Protein AF-A0A1Y3N935-F1 (afdb_monomer)

Foldseek 3Di:
DEDEEAAAAEEAAEAQREEWAAQAQQVDDYAAYEFEQGEHQWAQLHGEYADDCNRTHYPCVRYHFDNRDHVNHDHRGFYHFAAKEWPDDDDVLEDEDEAFDWDKTKMFTATPVRDTQQRPVCPQQQKKKFKDKDQDPDPDDPPDPLDAQKDWDLRMFGQHGRMTISRRIGIFGDFHKIWIDMDIDPDPDDYHYPDDIHIYGYDYEDQQWDWDDDSNTTHTHHAAEAPFQPDPPFWHWHDAPPDSDHHRIATGGDPQWDDRGPVPTDRNPPPPDPDDDDDDDDDDDDDDPDDPDPDDPDDDDPVVVVVVVVVVVVVVVVVVVVVVVVVVVVVVVVVVVVVVVVVVVVVVVVVVVVVPPAQWDADPVRRIDRDDPDPDPPPDDPD

Mean predicted aligned error: 14.21 Å

Nearest PDB structures (foldseek):
  3pdd-assembly1_A  TM=5.824E-01  e=1.701E-02  Acetivibrio thermocellus ATCC 27405
  3t6v-assembly1_A  TM=4.171E-01  e=1.376E+00  Steccherinum ochraceum
  8zjf-assembly1_A  TM=2.533E-01  e=2.077E-01  Homo sapiens
  6rqf-assembly1_C  TM=1.766E-01  e=1.165E+00  Spinacia oleracea

Sequence (383 aa):
MNYNTFNHNYAYNFGGAIYSKYNQLYLTKANNNSIIQNVAGVTGGGIFSPNLIEKNMFDVNHWIIQSNTVNSFENNYSTNPAYIVLETKIKNNKIQIISGNYFPLVFTLYDEYDNIIEDITKYYSSLSLILSLTENDEEEIIENFDELNYHTVGNICTFINGRCELNNFRIFANPDTYFLKVSYENYNGFIKKNFDTIEIKVSGCNKNQYKKYNNKILYCENPTCHPDCPVDISAICIPSNSSNLLNNNECKCLPGWIGISKKNFKTYNINNNNNDDDEDDDNEELIDNNDISYKDIQGSSIDENNHISTTFIKKIKTVHSVFLEIIVVYMITTLIIISLVLYYKIKNSSMNSSKNNGNIMQSFNGDWFYQCDLEKPDLLLDL

Secondary structure (DSSP, 8-state):
--S-EEES-EESSB-SSEE---TTGGGS---S-EEES-EESSB-SSEE--S-HHHHS---TTSEEES-EETTEE-SEE-SEEEEEE-S--GGGEEEEETT-B---EEEEEETTS-B---TT-SSTT-EEEEEEESSSS------GGG-SEEEES-EEE-BTTEEE-TT-EEEE-SSEEEEEEEEES--S--EE-SPPEEEEEE---TTSEEEEETTEEEEE-----TTS-BTTTEEEE--SS---TTTSEEEEPTTEE-SSTTS-EE----------------------------S--SSSHHHHHHHHHHHHHHHHHHHHHHHHHHHHHHHHHHHHHHHHHHHHHHHHHHHTT--S-SEEE-TTS-EEE---PPPP------

Radius of gyration: 35.89 Å; Cα contacts (8 Å, |Δi|>4): 693; chains: 1; bounding box: 53×85×123 Å

pLDDT: mean 85.41, std 17.04, range [39.16, 98.56]

Structure (mmCIF, N/CA/C/O backbone):
data_AF-A0A1Y3N935-F1
#
_entry.id   AF-A0A1Y3N935-F1
#
loop_
_atom_site.group_PDB
_atom_site.id
_atom_site.type_symbol
_atom_site.label_atom_id
_atom_site.label_alt_id
_atom_site.label_comp_id
_atom_site.label_asym_id
_atom_site.label_entity_id
_atom_site.label_seq_id
_atom_site.pdbx_PDB_ins_code
_atom_site.Cartn_x
_atom_site.Cartn_y
_atom_site.Cartn_z
_atom_site.occupancy
_atom_site.B_iso_or_equiv
_atom_site.auth_seq_id
_atom_site.auth_comp_id
_atom_site.auth_asym_id
_atom_site.auth_atom_id
_atom_site.pdbx_PDB_model_num
ATOM 1 N N . MET A 1 1 ? 17.301 -9.713 -33.850 1.00 76.50 1 MET A N 1
ATOM 2 C CA . MET A 1 1 ? 18.541 -9.335 -33.140 1.00 76.50 1 MET A CA 1
ATOM 3 C C . MET A 1 1 ? 19.160 -10.591 -32.550 1.00 76.50 1 MET A C 1
ATOM 5 O O . MET A 1 1 ? 18.603 -11.118 -31.600 1.00 76.50 1 MET A O 1
ATOM 9 N N . ASN A 1 2 ? 20.230 -11.129 -33.139 1.00 89.94 2 ASN A N 1
ATOM 10 C CA . ASN A 1 2 ? 20.775 -12.423 -32.712 1.00 89.94 2 ASN A CA 1
ATOM 11 C C . ASN A 1 2 ? 22.246 -12.303 -32.316 1.00 89.94 2 ASN A C 1
ATOM 13 O O . ASN A 1 2 ? 22.972 -11.571 -32.989 1.00 89.94 2 ASN A O 1
ATOM 17 N N . TYR A 1 3 ? 22.665 -13.042 -31.286 1.00 95.06 3 TYR A N 1
ATOM 18 C CA . TYR A 1 3 ? 24.068 -13.158 -30.857 1.00 95.06 3 TYR A CA 1
ATOM 19 C C . TYR A 1 3 ? 24.730 -11.832 -30.447 1.00 95.06 3 TYR A C 1
ATOM 21 O O . TYR A 1 3 ? 25.899 -11.596 -30.745 1.00 95.06 3 TYR A O 1
ATOM 29 N N . ASN A 1 4 ? 23.985 -10.947 -29.780 1.00 95.88 4 ASN A N 1
ATOM 30 C CA . ASN A 1 4 ? 24.504 -9.670 -29.285 1.00 95.88 4 ASN A CA 1
ATOM 31 C C . ASN A 1 4 ? 24.879 -9.779 -27.810 1.00 95.88 4 ASN A C 1
ATOM 33 O O . ASN A 1 4 ? 24.211 -10.479 -27.048 1.00 95.88 4 ASN A O 1
ATOM 37 N N . THR A 1 5 ? 25.894 -9.020 -27.407 1.00 97.75 5 THR A N 1
ATOM 38 C CA . THR A 1 5 ? 26.337 -8.935 -26.016 1.00 97.75 5 THR A CA 1
ATOM 39 C C . THR A 1 5 ? 26.296 -7.486 -25.556 1.00 97.75 5 THR A C 1
ATOM 41 O O . THR A 1 5 ? 27.016 -6.643 -26.086 1.00 97.75 5 THR A O 1
ATOM 44 N N . PHE A 1 6 ? 25.479 -7.213 -24.543 1.00 97.69 6 PHE A N 1
ATOM 45 C CA . PHE A 1 6 ? 25.428 -5.948 -23.822 1.00 97.69 6 PHE A CA 1
ATOM 46 C C . PHE A 1 6 ? 26.108 -6.137 -22.471 1.00 97.69 6 PHE A C 1
ATOM 48 O O . PHE A 1 6 ? 25.634 -6.906 -21.630 1.00 97.69 6 PHE A O 1
ATOM 55 N N . ASN A 1 7 ? 27.239 -5.465 -22.280 1.00 98.19 7 ASN A N 1
ATOM 56 C CA . ASN A 1 7 ? 28.088 -5.674 -21.120 1.00 98.19 7 ASN A CA 1
ATOM 57 C C . ASN A 1 7 ? 28.547 -4.341 -20.521 1.00 98.19 7 ASN A C 1
ATOM 59 O O . ASN A 1 7 ? 29.021 -3.491 -21.271 1.00 98.19 7 ASN A O 1
ATOM 63 N N . HIS A 1 8 ? 28.448 -4.188 -19.196 1.00 98.12 8 HIS A N 1
ATOM 64 C CA . HIS A 1 8 ? 28.891 -2.993 -18.457 1.00 98.12 8 HIS A CA 1
ATOM 65 C C . HIS A 1 8 ? 28.301 -1.660 -18.953 1.00 98.12 8 HIS A C 1
ATOM 67 O O . HIS A 1 8 ? 28.946 -0.614 -18.869 1.00 98.12 8 HIS A O 1
ATOM 73 N N . ASN A 1 9 ? 27.074 -1.672 -19.473 1.00 98.31 9 ASN A N 1
ATOM 74 C CA . ASN A 1 9 ? 26.375 -0.435 -19.806 1.00 98.31 9 ASN A CA 1
ATOM 75 C C . ASN A 1 9 ? 25.826 0.228 -18.539 1.00 98.31 9 ASN A C 1
ATOM 77 O O . ASN A 1 9 ? 25.548 -0.434 -17.537 1.00 98.31 9 ASN A O 1
ATOM 81 N N . TYR A 1 10 ? 25.657 1.546 -18.603 1.00 98.12 10 TYR A N 1
ATOM 82 C CA . TYR A 1 10 ? 25.103 2.344 -17.520 1.00 98.12 10 TYR A CA 1
ATOM 83 C C . TYR A 1 10 ? 23.971 3.226 -18.042 1.00 98.12 10 TYR A C 1
ATOM 85 O O . TYR A 1 10 ? 24.161 3.993 -18.989 1.00 98.12 10 TYR A O 1
ATOM 93 N N . ALA A 1 11 ? 22.820 3.165 -17.379 1.00 97.75 11 ALA A N 1
ATOM 94 C CA . ALA A 1 11 ? 21.702 4.068 -17.597 1.00 97.75 11 ALA A CA 1
ATOM 95 C C . ALA A 1 11 ? 21.394 4.852 -16.319 1.00 97.75 11 ALA A C 1
ATOM 97 O O . ALA A 1 11 ? 21.331 4.295 -15.224 1.00 97.75 11 ALA A O 1
ATOM 98 N N . TYR A 1 12 ? 21.128 6.153 -16.463 1.00 97.06 12 TYR A N 1
ATOM 99 C CA . TYR A 1 12 ? 20.819 7.007 -15.314 1.00 97.06 12 TYR A CA 1
ATOM 100 C C . TYR A 1 12 ? 19.508 6.613 -14.619 1.00 97.06 12 TYR A C 1
ATOM 102 O O . TYR A 1 12 ? 19.427 6.673 -13.401 1.00 97.06 12 TYR A O 1
ATOM 110 N N . ASN A 1 13 ? 18.499 6.174 -15.381 1.00 96.12 13 ASN A N 1
ATOM 111 C CA . ASN A 1 13 ? 17.189 5.822 -14.831 1.00 96.12 13 ASN A CA 1
ATOM 112 C C . ASN A 1 13 ? 16.873 4.334 -15.002 1.00 96.12 13 ASN A C 1
ATOM 114 O O . ASN A 1 13 ? 16.950 3.568 -14.049 1.00 96.12 13 ASN A O 1
ATOM 118 N N . PHE A 1 14 ? 16.525 3.912 -16.215 1.00 96.75 14 PHE A N 1
ATOM 119 C CA . PHE A 1 14 ? 15.908 2.610 -16.453 1.00 96.75 14 PHE A CA 1
ATOM 120 C C . PHE A 1 14 ? 16.648 1.828 -17.528 1.00 96.75 14 PHE A C 1
ATOM 122 O O . PHE A 1 14 ? 17.099 2.435 -18.499 1.00 96.75 14 PHE A O 1
ATOM 129 N N . GLY A 1 15 ? 16.685 0.501 -17.395 1.00 96.12 15 GLY A N 1
ATOM 130 C CA . GLY A 1 15 ? 17.123 -0.391 -18.469 1.00 96.12 15 GLY A CA 1
ATOM 131 C C . GLY A 1 15 ? 18.601 -0.226 -18.791 1.00 96.12 15 GLY A C 1
ATOM 132 O O . GLY A 1 15 ? 18.931 0.334 -19.833 1.00 96.12 15 GLY A O 1
ATOM 133 N N . GLY A 1 16 ? 19.487 -0.696 -17.907 1.00 96.75 16 GLY A N 1
ATOM 134 C CA . GLY A 1 16 ? 20.931 -0.455 -18.026 1.00 96.75 16 GLY A CA 1
ATOM 135 C C . GLY A 1 16 ? 21.524 -0.878 -19.371 1.00 96.75 16 GLY A C 1
ATOM 136 O O . GLY A 1 16 ? 22.427 -0.210 -19.863 1.00 96.75 16 GLY A O 1
ATOM 137 N N . ALA A 1 17 ? 20.982 -1.925 -20.003 1.00 97.50 17 ALA A N 1
ATOM 138 C CA . ALA A 1 17 ? 21.268 -2.284 -21.393 1.00 97.50 17 ALA A CA 1
ATOM 139 C C . ALA A 1 17 ? 20.127 -1.933 -22.355 1.00 97.50 17 ALA A C 1
ATOM 141 O O . ALA A 1 17 ? 20.371 -1.392 -23.433 1.00 97.50 17 ALA A O 1
ATOM 142 N N . ILE A 1 18 ? 18.889 -2.296 -22.005 1.00 95.94 18 ILE A N 1
ATOM 143 C CA . ILE A 1 18 ? 17.733 -2.144 -22.893 1.00 95.94 18 ILE A CA 1
ATOM 144 C C . ILE A 1 18 ? 16.601 -1.453 -22.151 1.00 95.94 18 ILE A C 1
ATOM 146 O O . ILE A 1 18 ? 16.127 -1.929 -21.123 1.00 95.94 18 ILE A O 1
ATOM 150 N N . TYR A 1 19 ? 16.108 -0.380 -22.753 1.00 95.56 19 TYR A N 1
ATOM 151 C CA . TYR A 1 19 ? 14.869 0.280 -22.383 1.00 95.56 19 TYR A CA 1
ATOM 152 C C . TYR A 1 19 ? 13.979 0.381 -23.619 1.00 95.56 19 TYR A C 1
ATOM 154 O O . TYR A 1 19 ? 14.424 0.867 -24.662 1.00 95.56 19 TYR A O 1
ATOM 162 N N . SER A 1 20 ? 12.719 -0.040 -23.519 1.00 91.38 20 SER A N 1
ATOM 163 C CA . SER A 1 20 ? 11.774 0.116 -24.625 1.00 91.38 20 SER A CA 1
ATOM 164 C C . SER A 1 20 ? 10.356 0.395 -24.156 1.00 91.38 20 SER A C 1
ATOM 166 O O . SER A 1 20 ? 9.833 -0.282 -23.283 1.00 91.38 20 SER A O 1
ATOM 168 N N . LYS A 1 21 ? 9.714 1.367 -24.808 1.00 92.56 21 LYS A N 1
ATOM 169 C CA . LYS A 1 21 ? 8.267 1.638 -24.743 1.00 92.56 21 LYS A CA 1
ATOM 170 C C . LYS A 1 21 ? 7.515 1.121 -25.976 1.00 92.56 21 LYS A C 1
ATOM 172 O O . LYS A 1 21 ? 6.319 1.363 -26.113 1.00 92.56 21 LYS A O 1
ATOM 177 N N . TYR A 1 22 ? 8.219 0.495 -26.918 1.00 91.50 22 TYR A N 1
ATOM 178 C CA . TYR A 1 22 ? 7.671 0.150 -28.224 1.00 91.50 22 TYR A CA 1
ATOM 179 C C . TYR A 1 22 ? 6.831 -1.126 -28.159 1.00 91.50 22 TYR A C 1
ATOM 181 O O . TYR A 1 22 ? 7.359 -2.209 -27.927 1.00 91.50 22 TYR A O 1
ATOM 189 N N . ASN A 1 23 ? 5.534 -1.007 -28.436 1.00 89.00 23 ASN A N 1
ATOM 190 C CA . ASN A 1 23 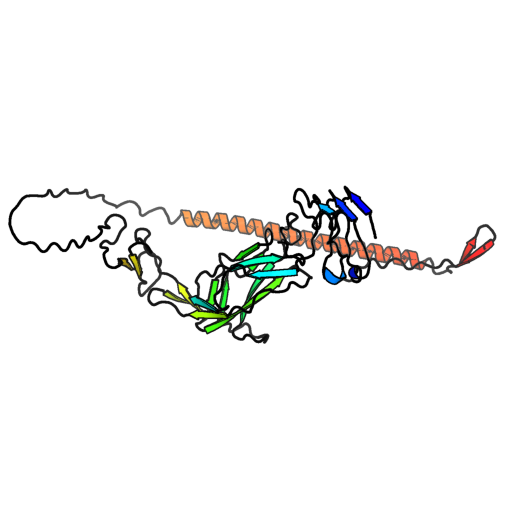? 4.530 -2.056 -28.231 1.00 89.00 23 ASN A CA 1
ATOM 191 C C . ASN A 1 23 ? 4.397 -3.101 -29.339 1.00 89.00 23 ASN A C 1
ATOM 193 O O . ASN A 1 23 ? 3.356 -3.749 -29.474 1.00 89.00 23 ASN A O 1
ATOM 197 N N . GLN A 1 24 ? 5.450 -3.265 -30.133 1.00 90.38 24 GLN A N 1
ATOM 198 C CA . GLN A 1 24 ? 5.527 -4.295 -31.164 1.00 90.38 24 GLN A CA 1
ATOM 199 C C . GLN A 1 24 ? 6.875 -5.025 -31.156 1.00 90.38 24 GLN A C 1
ATOM 201 O O . GLN A 1 24 ? 7.239 -5.661 -32.146 1.00 90.38 24 GLN A O 1
ATOM 206 N N . LEU A 1 25 ? 7.635 -4.951 -30.055 1.00 88.94 25 LEU A N 1
ATOM 207 C CA . LEU A 1 25 ? 8.905 -5.678 -29.956 1.00 88.94 25 LEU A CA 1
ATOM 208 C C . LEU A 1 25 ? 8.710 -7.194 -29.986 1.00 88.94 25 LEU A C 1
ATOM 210 O O . LEU A 1 25 ? 9.553 -7.886 -30.555 1.00 88.94 25 LEU A O 1
ATOM 214 N N . TYR A 1 26 ? 7.567 -7.688 -29.510 1.00 88.44 26 TYR A N 1
ATOM 215 C CA . TYR A 1 26 ? 7.198 -9.105 -29.580 1.00 88.44 26 TYR A CA 1
ATOM 216 C C . TYR A 1 26 ? 7.148 -9.669 -31.014 1.00 88.44 26 TYR A C 1
ATOM 218 O O . TYR A 1 26 ? 7.317 -10.869 -31.217 1.00 88.44 26 TYR A O 1
ATOM 226 N N . LEU A 1 27 ? 6.958 -8.817 -32.032 1.00 88.69 27 LEU A N 1
ATOM 227 C CA . LEU A 1 27 ? 6.986 -9.228 -33.443 1.00 88.69 27 LEU A CA 1
ATOM 228 C C . LEU A 1 27 ? 8.412 -9.490 -33.951 1.00 88.69 27 LEU A C 1
ATOM 230 O O . LEU A 1 27 ? 8.607 -10.117 -34.996 1.00 88.69 27 LEU A O 1
ATOM 234 N N . THR A 1 28 ? 9.421 -8.989 -33.240 1.00 88.88 28 THR A N 1
ATOM 235 C CA . THR A 1 28 ? 10.818 -9.080 -33.653 1.00 88.88 28 THR A CA 1
ATOM 236 C C . THR A 1 28 ? 11.452 -10.348 -33.104 1.00 88.88 28 THR A C 1
ATOM 238 O O . THR A 1 28 ? 11.499 -10.574 -31.900 1.00 88.88 28 THR A O 1
ATOM 241 N N . LYS A 1 29 ? 12.040 -11.158 -33.989 1.00 88.81 29 LYS A N 1
ATOM 242 C CA . LYS A 1 29 ? 12.817 -12.333 -33.576 1.00 88.81 29 LYS A CA 1
ATOM 243 C C . LYS A 1 29 ? 14.169 -11.904 -33.011 1.00 88.81 29 LYS A C 1
ATOM 245 O O . LYS A 1 29 ? 14.945 -11.215 -33.692 1.00 88.81 29 LYS A O 1
ATOM 250 N N . ALA A 1 30 ? 14.474 -12.330 -31.791 1.00 90.44 30 ALA A N 1
ATOM 251 C CA . ALA A 1 30 ? 15.752 -12.057 -31.159 1.00 90.44 30 ALA A CA 1
ATOM 252 C C . ALA A 1 30 ? 16.216 -13.227 -30.286 1.00 90.44 30 ALA A C 1
ATOM 254 O O . ALA A 1 30 ? 15.613 -13.509 -29.259 1.00 90.44 30 ALA A O 1
ATOM 255 N N . ASN A 1 31 ? 17.306 -13.883 -30.686 1.00 92.56 31 ASN A N 1
ATOM 256 C CA . ASN A 1 31 ? 17.750 -15.136 -30.076 1.00 92.56 31 ASN A CA 1
ATOM 257 C C . ASN A 1 31 ? 19.209 -15.062 -29.612 1.00 92.56 31 ASN A C 1
ATOM 259 O O . ASN A 1 31 ? 20.049 -14.450 -30.278 1.00 92.56 31 ASN A O 1
ATOM 263 N N . ASN A 1 32 ? 19.522 -15.780 -28.530 1.00 95.12 32 ASN A N 1
ATOM 264 C CA . ASN A 1 32 ? 20.886 -15.993 -28.036 1.00 95.12 32 ASN A CA 1
ATOM 265 C C . ASN A 1 32 ? 21.644 -14.687 -27.750 1.00 95.12 32 ASN A C 1
ATOM 267 O O . ASN A 1 32 ? 22.799 -14.542 -28.146 1.00 95.12 32 ASN A O 1
ATOM 271 N N . ASN A 1 33 ? 20.988 -13.712 -27.120 1.00 96.62 33 ASN A N 1
ATOM 272 C CA . ASN A 1 33 ? 21.653 -12.487 -26.678 1.00 96.62 33 ASN A CA 1
ATOM 273 C C . ASN A 1 33 ? 22.100 -12.617 -25.215 1.00 96.62 33 ASN A C 1
ATOM 275 O O . ASN A 1 33 ? 21.595 -13.453 -24.465 1.00 96.62 33 ASN A O 1
ATOM 279 N N . SER A 1 34 ? 23.048 -11.776 -24.817 1.00 98.06 34 SER A N 1
ATOM 280 C CA . SER A 1 34 ? 23.631 -11.756 -23.481 1.00 98.06 34 SER A CA 1
ATOM 281 C C . SER A 1 34 ? 23.590 -10.343 -22.902 1.00 98.06 34 SER A C 1
ATOM 283 O O . SER A 1 34 ? 24.041 -9.404 -23.552 1.00 98.06 34 SER A O 1
ATOM 285 N N . ILE A 1 35 ? 23.078 -10.191 -21.681 1.00 98.19 35 ILE A N 1
ATOM 286 C CA . ILE A 1 35 ? 22.958 -8.929 -20.938 1.00 98.19 35 ILE A CA 1
ATOM 287 C C . ILE A 1 35 ? 23.573 -9.134 -19.554 1.00 98.19 35 ILE A C 1
ATOM 289 O O . ILE A 1 35 ? 22.968 -9.740 -18.668 1.00 98.19 35 ILE A O 1
ATOM 293 N N . ILE A 1 36 ? 24.813 -8.677 -19.397 1.00 98.44 36 ILE A N 1
ATOM 294 C CA . ILE A 1 36 ? 25.654 -8.982 -18.236 1.00 98.44 36 ILE A CA 1
ATOM 295 C C . ILE A 1 36 ? 26.192 -7.691 -17.617 1.00 98.44 36 ILE A C 1
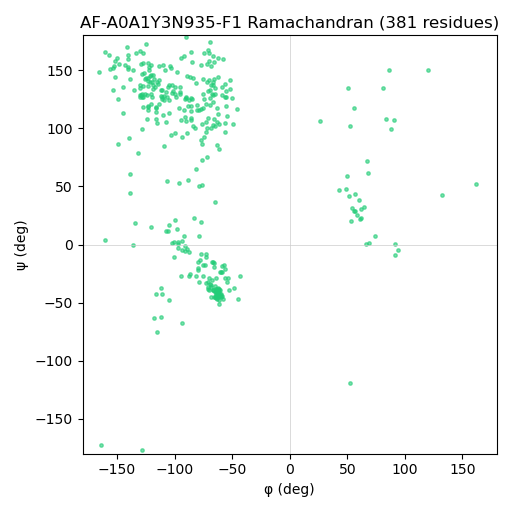ATOM 297 O O . ILE A 1 36 ? 26.664 -6.815 -18.338 1.00 98.44 36 ILE A O 1
ATOM 301 N N . GLN A 1 37 ? 26.169 -7.593 -16.284 1.00 98.38 37 GLN A N 1
ATOM 302 C CA . GLN A 1 37 ? 26.870 -6.537 -15.530 1.00 98.38 37 GLN A CA 1
ATOM 303 C C . GLN A 1 37 ? 26.486 -5.102 -15.918 1.00 98.38 37 GLN A C 1
ATOM 305 O O . GLN A 1 37 ? 27.289 -4.181 -15.794 1.00 98.38 37 GLN A O 1
ATOM 310 N N . ASN A 1 38 ? 25.261 -4.894 -16.395 1.00 98.56 38 ASN A N 1
ATOM 311 C CA . ASN A 1 38 ? 24.741 -3.561 -16.680 1.00 98.56 38 ASN A CA 1
ATOM 312 C C . ASN A 1 38 ? 24.152 -2.936 -15.413 1.00 98.56 38 ASN A C 1
ATOM 314 O O . ASN A 1 38 ? 23.774 -3.644 -14.479 1.00 98.56 38 ASN A O 1
ATOM 318 N N . VAL A 1 39 ? 24.085 -1.608 -15.382 1.00 98.44 39 VAL A N 1
ATOM 319 C CA . VAL A 1 39 ? 23.652 -0.846 -14.210 1.00 98.44 39 VAL A CA 1
ATOM 320 C C . VAL A 1 39 ? 22.580 0.166 -14.601 1.00 98.44 39 VAL A C 1
ATOM 322 O O . VAL A 1 39 ? 22.741 0.905 -15.573 1.00 98.44 39 VAL A O 1
ATOM 325 N N . ALA A 1 40 ? 21.508 0.243 -13.814 1.00 97.88 40 ALA A N 1
ATOM 326 C CA . ALA A 1 40 ? 20.492 1.289 -13.913 1.00 97.88 40 ALA A CA 1
ATOM 327 C C . ALA A 1 40 ? 20.384 2.069 -12.595 1.00 97.88 40 ALA A C 1
ATOM 329 O O . ALA A 1 40 ? 20.546 1.501 -11.515 1.00 97.88 40 ALA A O 1
ATOM 330 N N . GLY A 1 41 ? 20.106 3.371 -12.664 1.00 96.75 41 GLY A N 1
ATOM 331 C CA . GLY A 1 41 ? 19.990 4.199 -11.460 1.00 96.75 41 GLY A CA 1
ATOM 332 C C . GLY A 1 41 ? 18.657 4.087 -10.714 1.00 96.75 41 GLY A C 1
ATOM 333 O O . GLY A 1 41 ? 18.632 4.419 -9.536 1.00 96.75 41 GLY A O 1
ATOM 334 N N . VAL A 1 42 ? 17.575 3.613 -11.349 1.00 95.44 42 VAL A N 1
ATOM 335 C CA . VAL A 1 42 ? 16.232 3.492 -10.743 1.00 95.44 42 VAL A CA 1
ATOM 336 C C . VAL A 1 42 ? 15.741 2.047 -10.684 1.00 95.44 42 VAL A C 1
ATOM 338 O O . VAL A 1 42 ? 15.515 1.542 -9.589 1.00 95.44 42 VAL A O 1
ATOM 341 N N . THR A 1 43 ? 15.537 1.383 -11.827 1.00 95.88 43 THR A N 1
ATOM 342 C CA . THR A 1 43 ? 15.110 -0.030 -11.890 1.00 95.88 43 THR A CA 1
ATOM 343 C C . THR A 1 43 ? 15.417 -0.647 -13.263 1.00 95.88 43 THR A C 1
ATOM 345 O O . THR A 1 43 ? 15.712 0.072 -14.220 1.00 95.88 43 THR A O 1
ATOM 348 N N . GLY A 1 44 ? 15.369 -1.974 -13.377 1.00 95.62 44 GLY A N 1
ATOM 349 C CA . GLY A 1 44 ? 15.695 -2.704 -14.603 1.00 95.62 44 GLY A CA 1
ATOM 350 C C . GLY A 1 44 ? 17.179 -2.601 -14.936 1.00 95.62 44 GLY A C 1
ATOM 351 O O . GLY A 1 44 ? 17.545 -2.043 -15.968 1.00 95.62 44 GLY A O 1
ATOM 352 N N . GLY A 1 45 ? 18.043 -3.105 -14.052 1.00 96.81 45 GLY A N 1
ATOM 353 C CA . GLY A 1 45 ? 19.502 -3.038 -14.205 1.00 96.81 45 GLY A CA 1
ATOM 354 C C . GLY A 1 45 ? 19.991 -3.576 -15.550 1.00 96.81 45 GLY A C 1
ATOM 355 O O . GLY A 1 45 ? 20.870 -2.987 -16.169 1.00 96.81 45 GLY A O 1
ATOM 356 N N . GLY A 1 46 ? 19.390 -4.660 -16.046 1.00 97.44 46 GLY A N 1
ATOM 357 C CA . GLY A 1 46 ? 19.623 -5.158 -17.403 1.00 97.44 46 GLY A CA 1
ATOM 358 C C . GLY A 1 46 ? 18.599 -4.601 -18.384 1.00 97.44 46 GLY A C 1
ATOM 359 O O . GLY A 1 46 ? 18.931 -3.808 -19.270 1.00 97.44 46 GLY A O 1
ATOM 360 N N . ILE A 1 47 ? 17.345 -5.021 -18.224 1.00 96.25 47 ILE A N 1
ATOM 361 C CA . ILE A 1 47 ? 16.251 -4.658 -19.125 1.00 96.25 47 ILE A CA 1
ATOM 362 C C . ILE A 1 47 ? 15.125 -3.949 -18.376 1.00 96.25 47 ILE A C 1
ATOM 364 O O . ILE A 1 47 ? 14.732 -4.359 -17.287 1.00 96.25 47 ILE A O 1
ATOM 368 N N . PHE A 1 48 ? 14.549 -2.922 -18.992 1.00 96.06 48 PHE A N 1
ATOM 369 C CA . PHE A 1 48 ? 13.325 -2.298 -18.517 1.00 96.06 48 PHE A CA 1
ATOM 370 C C . PHE A 1 48 ? 12.293 -2.151 -19.635 1.00 96.06 48 PHE A C 1
ATOM 372 O O . PHE A 1 48 ? 12.566 -1.567 -20.687 1.00 96.06 48 PHE A O 1
ATOM 379 N N . SER A 1 49 ? 11.080 -2.624 -19.364 1.00 94.88 49 SER A N 1
ATOM 380 C CA . SER A 1 49 ? 9.899 -2.370 -20.188 1.00 94.88 49 SER A CA 1
ATOM 381 C C . SER A 1 49 ? 8.799 -1.838 -19.284 1.00 94.88 49 SER A C 1
ATOM 383 O O . SER A 1 49 ? 8.397 -2.549 -18.378 1.00 94.88 49 SER A O 1
ATOM 385 N N . PRO A 1 50 ? 8.296 -0.614 -19.485 1.00 92.00 50 PRO A N 1
ATOM 386 C CA . PRO A 1 50 ? 7.411 0.002 -18.516 1.00 92.00 50 PRO A CA 1
ATOM 387 C C . PRO A 1 50 ? 6.127 -0.800 -18.315 1.00 92.00 50 PRO A C 1
ATOM 389 O O . PRO A 1 50 ? 5.807 -1.102 -17.179 1.00 92.00 50 PRO A O 1
ATOM 392 N N . ASN A 1 51 ? 5.420 -1.163 -19.386 1.00 87.25 51 ASN A N 1
ATOM 393 C CA . ASN A 1 51 ? 4.129 -1.857 -19.307 1.00 87.25 51 ASN A CA 1
ATOM 394 C C . ASN A 1 51 ? 4.035 -2.907 -20.427 1.00 87.25 51 ASN A C 1
ATOM 396 O O . ASN A 1 51 ? 4.815 -2.837 -21.377 1.00 87.25 51 ASN A O 1
ATOM 400 N N . LEU A 1 52 ? 3.027 -3.778 -20.384 1.00 87.06 52 LEU A N 1
ATOM 401 C CA . LEU A 1 52 ? 2.656 -4.748 -21.417 1.00 87.06 52 LEU A CA 1
ATOM 402 C C . LEU A 1 52 ? 3.841 -5.585 -21.920 1.00 87.06 52 LEU A C 1
ATOM 404 O O . LEU A 1 52 ? 4.119 -5.549 -23.119 1.00 87.06 52 LEU A O 1
ATOM 408 N N . ILE A 1 53 ? 4.536 -6.334 -21.056 1.00 86.94 53 ILE A N 1
ATOM 409 C CA . ILE A 1 53 ? 5.690 -7.184 -21.424 1.00 86.94 53 ILE A CA 1
ATOM 410 C C . ILE A 1 53 ? 5.408 -7.985 -22.697 1.00 86.94 53 ILE A C 1
ATOM 412 O O . ILE A 1 53 ? 6.210 -7.953 -23.626 1.00 86.94 53 ILE A O 1
ATOM 416 N N . GLU A 1 54 ? 4.237 -8.618 -22.799 1.00 86.88 54 GLU A N 1
ATOM 417 C CA . GLU A 1 54 ? 3.847 -9.431 -23.961 1.00 86.88 54 GLU A CA 1
ATOM 418 C C . GLU A 1 54 ? 3.891 -8.677 -25.302 1.00 86.88 54 GLU A C 1
ATOM 420 O O . GLU A 1 54 ? 3.953 -9.297 -26.361 1.00 86.88 54 GLU A O 1
ATOM 425 N N . LYS A 1 55 ? 3.848 -7.340 -25.276 1.00 86.00 55 LYS A N 1
ATOM 426 C CA . LYS A 1 55 ? 3.905 -6.466 -26.456 1.00 86.00 55 LYS A CA 1
ATOM 427 C C . LYS A 1 55 ? 5.198 -5.660 -26.537 1.00 86.00 55 LYS A C 1
ATOM 429 O O . LYS A 1 55 ? 5.726 -5.409 -27.624 1.00 86.00 55 LYS A O 1
ATOM 434 N N . ASN A 1 56 ? 5.692 -5.220 -25.392 1.00 86.62 56 ASN A N 1
ATOM 435 C CA . ASN A 1 56 ? 6.776 -4.259 -25.290 1.00 86.62 56 ASN A CA 1
ATOM 436 C C . ASN A 1 56 ? 8.150 -4.922 -25.163 1.00 86.62 56 ASN A C 1
ATOM 438 O O . ASN A 1 56 ? 9.153 -4.213 -25.190 1.00 86.62 56 ASN A O 1
ATOM 442 N N . MET A 1 57 ? 8.216 -6.253 -25.065 1.00 86.38 57 MET A N 1
ATOM 443 C CA . MET A 1 57 ? 9.465 -6.989 -24.896 1.00 86.38 57 MET A CA 1
ATOM 444 C C . MET A 1 57 ? 9.712 -8.043 -25.968 1.00 86.38 57 MET A C 1
ATOM 446 O O . MET A 1 57 ? 8.802 -8.548 -26.621 1.00 86.38 57 MET A O 1
ATOM 450 N N . PHE A 1 58 ? 10.997 -8.354 -26.144 1.00 84.88 58 PHE A N 1
ATOM 451 C CA . PHE A 1 58 ? 11.436 -9.533 -26.881 1.00 84.88 58 PHE A CA 1
ATOM 452 C C . PHE A 1 58 ? 11.106 -10.801 -26.089 1.00 84.88 58 PHE A C 1
ATOM 454 O O . PHE A 1 58 ? 11.033 -10.769 -24.861 1.00 84.88 58 PHE A O 1
ATOM 461 N N . ASP A 1 59 ? 11.013 -11.934 -26.782 1.00 86.19 59 ASP A N 1
ATOM 462 C CA . ASP A 1 59 ? 11.116 -13.233 -26.121 1.00 86.19 59 ASP A CA 1
ATOM 463 C C . ASP A 1 59 ? 12.543 -13.410 -25.574 1.00 86.19 59 ASP A C 1
ATOM 465 O O . ASP A 1 59 ? 13.497 -13.657 -26.318 1.00 86.19 59 ASP A O 1
ATOM 469 N N . VAL A 1 60 ? 12.687 -13.226 -24.262 1.00 87.38 60 VAL A N 1
ATOM 470 C CA . VAL A 1 60 ? 13.970 -13.297 -23.551 1.00 87.38 60 VAL A CA 1
ATOM 471 C C . VAL A 1 60 ? 14.261 -14.681 -22.969 1.00 87.38 60 VAL A C 1
ATOM 473 O O . VAL A 1 60 ? 15.307 -14.864 -22.354 1.00 87.38 60 VAL A O 1
ATOM 476 N N . ASN A 1 61 ? 13.404 -15.685 -23.200 1.00 88.00 61 ASN A N 1
ATOM 477 C CA . ASN A 1 61 ? 13.570 -17.027 -22.621 1.00 88.00 61 ASN A CA 1
ATOM 478 C C . ASN A 1 61 ? 14.893 -17.708 -23.022 1.00 88.00 61 ASN A C 1
ATOM 480 O O . ASN A 1 61 ? 15.389 -18.583 -22.318 1.00 88.00 61 ASN A O 1
ATOM 484 N N . HIS A 1 62 ? 15.476 -17.301 -24.152 1.00 91.00 62 HIS A N 1
ATOM 485 C CA . HIS A 1 62 ? 16.731 -17.839 -24.687 1.00 91.00 62 HIS A CA 1
ATOM 486 C C . HIS A 1 62 ? 17.929 -16.898 -24.486 1.00 91.00 62 HIS A C 1
ATOM 488 O O . HIS A 1 62 ? 18.925 -16.997 -25.208 1.00 91.00 62 HIS A O 1
ATOM 494 N N . TRP A 1 63 ? 17.813 -15.909 -23.600 1.00 95.44 63 TRP A N 1
ATOM 495 C CA . TRP A 1 63 ? 18.864 -14.928 -23.350 1.00 95.44 63 TRP A CA 1
ATOM 496 C C . TRP A 1 63 ? 19.599 -15.246 -22.050 1.00 95.44 63 TRP A C 1
ATOM 498 O O . TRP A 1 63 ? 19.034 -15.800 -21.112 1.00 95.44 63 TRP A O 1
ATOM 508 N N . ILE A 1 64 ? 20.870 -14.855 -21.983 1.00 97.69 64 ILE A N 1
ATOM 509 C CA . ILE A 1 64 ? 21.653 -14.900 -20.746 1.00 97.69 64 ILE A CA 1
ATOM 510 C C . ILE A 1 64 ? 21.541 -13.524 -20.095 1.00 97.69 64 ILE A C 1
ATOM 512 O O . ILE A 1 64 ? 22.133 -12.568 -20.591 1.00 97.69 64 ILE A O 1
ATOM 516 N N . ILE A 1 65 ? 20.780 -13.410 -19.008 1.00 97.31 65 ILE A N 1
ATOM 517 C CA . ILE A 1 65 ? 20.590 -12.149 -18.280 1.00 97.31 65 ILE A CA 1
ATOM 518 C C . ILE A 1 65 ? 20.992 -12.378 -16.827 1.00 97.31 65 ILE A C 1
ATOM 520 O O . ILE A 1 65 ? 20.293 -13.080 -16.103 1.00 97.31 65 ILE A O 1
ATOM 524 N N . GLN A 1 66 ? 22.131 -11.828 -16.410 1.00 97.69 66 GLN A N 1
ATOM 525 C CA . GLN A 1 66 ? 22.667 -12.081 -15.071 1.00 97.69 66 GLN A CA 1
ATOM 526 C C . GLN A 1 66 ? 23.542 -10.939 -14.558 1.00 97.69 66 GLN A C 1
ATOM 528 O O . GLN A 1 66 ? 24.208 -10.250 -15.340 1.00 97.69 66 GLN A O 1
ATOM 533 N N . SER A 1 67 ? 23.590 -10.790 -13.232 1.00 97.94 67 SER A N 1
ATOM 534 C CA . SER A 1 67 ? 24.481 -9.853 -12.538 1.00 97.94 67 SER A CA 1
ATOM 535 C C . SER A 1 67 ? 24.306 -8.391 -12.953 1.00 97.94 67 SER A C 1
ATOM 537 O O . SER A 1 67 ? 25.251 -7.612 -12.852 1.00 97.94 67 SER A O 1
ATOM 539 N N . ASN A 1 68 ? 23.131 -8.006 -13.448 1.00 98.19 68 ASN A N 1
ATOM 540 C CA . ASN A 1 68 ? 22.824 -6.601 -13.695 1.00 98.19 68 ASN A CA 1
ATOM 541 C C . ASN A 1 68 ? 22.275 -5.981 -12.416 1.00 98.19 68 ASN A C 1
ATOM 543 O O . ASN A 1 68 ? 21.556 -6.655 -11.680 1.00 98.19 68 ASN A O 1
ATOM 547 N N . THR A 1 69 ? 22.591 -4.720 -12.140 1.00 97.88 69 THR A N 1
ATOM 548 C CA . THR A 1 69 ? 22.283 -4.126 -10.839 1.00 97.88 69 THR A CA 1
ATOM 549 C C . THR A 1 69 ? 21.546 -2.801 -10.918 1.00 97.88 69 THR A C 1
ATOM 551 O O . THR A 1 69 ? 21.624 -2.041 -11.883 1.00 97.88 69 THR A O 1
ATOM 554 N N . VAL A 1 70 ? 20.825 -2.519 -9.841 1.00 96.69 70 VAL A N 1
ATOM 555 C CA . VAL A 1 70 ? 20.353 -1.189 -9.480 1.00 96.69 70 VAL A CA 1
ATOM 556 C C . VAL A 1 70 ? 21.038 -0.857 -8.169 1.00 96.69 70 VAL A C 1
ATOM 558 O O . VAL A 1 70 ? 20.836 -1.536 -7.160 1.00 96.69 70 VAL A O 1
ATOM 561 N N . ASN A 1 71 ? 21.913 0.146 -8.187 1.00 92.25 71 ASN A N 1
ATOM 562 C CA . ASN A 1 71 ? 22.906 0.335 -7.129 1.00 92.25 71 ASN A CA 1
ATOM 563 C C . ASN A 1 71 ? 23.703 -0.969 -6.892 1.00 92.25 71 ASN A C 1
ATOM 565 O O . ASN A 1 71 ? 24.371 -1.467 -7.799 1.00 92.25 71 ASN A O 1
ATOM 569 N N . SER A 1 72 ? 23.626 -1.524 -5.682 1.00 93.69 72 SER A N 1
ATOM 570 C CA . SER A 1 72 ? 24.291 -2.762 -5.263 1.00 93.69 72 SER A CA 1
ATOM 571 C C . SER A 1 72 ? 23.406 -4.012 -5.335 1.00 93.69 72 SER A C 1
ATOM 573 O O . SER A 1 72 ? 23.867 -5.085 -4.957 1.00 93.69 72 SER A O 1
ATOM 575 N N . PHE A 1 73 ? 22.147 -3.887 -5.757 1.00 95.69 73 PHE A N 1
ATOM 576 C CA . PHE A 1 73 ? 21.182 -4.988 -5.754 1.00 95.69 73 PHE A CA 1
ATOM 577 C C . PHE A 1 73 ? 21.020 -5.561 -7.151 1.00 95.69 73 PHE A C 1
ATOM 579 O O . PHE A 1 73 ? 20.935 -4.807 -8.121 1.00 95.69 73 PHE A O 1
ATOM 586 N N . GLU A 1 74 ? 20.970 -6.885 -7.259 1.00 96.75 74 GLU A N 1
ATOM 587 C CA . GLU A 1 74 ? 20.737 -7.546 -8.538 1.00 96.75 74 GLU A CA 1
ATOM 588 C C . GLU A 1 74 ? 19.299 -7.302 -9.010 1.00 96.75 74 GLU A C 1
ATOM 590 O O . GLU A 1 74 ? 18.334 -7.548 -8.294 1.00 96.75 74 GLU A O 1
ATOM 595 N N . ASN A 1 75 ? 19.161 -6.791 -10.231 1.00 96.50 75 ASN A N 1
ATOM 596 C CA . ASN A 1 75 ? 17.887 -6.511 -10.871 1.00 96.50 75 ASN A CA 1
ATOM 597 C C . ASN A 1 75 ? 18.057 -6.696 -12.385 1.00 96.50 75 ASN A C 1
ATOM 599 O O . ASN A 1 75 ? 18.403 -5.776 -13.128 1.00 96.50 75 ASN A O 1
ATOM 603 N N . ASN A 1 76 ? 17.890 -7.935 -12.839 1.00 96.81 76 ASN A N 1
ATOM 604 C CA . ASN A 1 76 ? 18.164 -8.324 -14.223 1.00 96.81 76 ASN A CA 1
ATOM 605 C C . ASN A 1 76 ? 17.159 -7.734 -15.212 1.00 96.81 76 ASN A C 1
ATOM 607 O O . ASN A 1 76 ? 17.534 -7.279 -16.294 1.00 96.81 76 ASN A O 1
ATOM 611 N N . TYR A 1 77 ? 15.896 -7.686 -14.820 1.00 94.81 77 TYR A N 1
ATOM 612 C CA . TYR A 1 77 ? 14.833 -7.064 -15.585 1.00 94.81 77 TYR A CA 1
ATOM 613 C C . TYR A 1 77 ? 13.736 -6.589 -14.638 1.00 94.81 77 TYR A C 1
ATOM 615 O O . TYR A 1 77 ? 13.599 -7.109 -13.534 1.00 94.81 77 TYR A O 1
ATOM 623 N N . SER A 1 78 ? 12.996 -5.572 -15.063 1.00 95.75 78 SER A N 1
ATOM 624 C CA . SER A 1 78 ? 11.914 -4.989 -14.275 1.00 95.75 78 SER A CA 1
ATOM 625 C C . SER A 1 78 ? 10.915 -4.278 -15.181 1.00 95.75 78 SER A C 1
ATOM 627 O O . SER A 1 78 ? 11.220 -3.945 -16.336 1.00 95.75 78 SER A O 1
ATOM 629 N N . THR A 1 79 ? 9.732 -4.021 -14.643 1.00 96.31 79 THR A N 1
ATOM 630 C CA . THR A 1 79 ? 8.712 -3.160 -15.248 1.00 96.31 79 THR A CA 1
ATOM 631 C C . THR A 1 79 ? 8.240 -2.100 -14.257 1.00 96.31 79 THR A C 1
ATOM 633 O O . THR A 1 79 ? 8.781 -1.960 -13.159 1.00 96.31 79 THR A O 1
ATOM 636 N N . ASN A 1 80 ? 7.261 -1.292 -14.651 1.00 96.31 80 ASN A N 1
ATOM 637 C CA . ASN A 1 80 ? 6.551 -0.479 -13.678 1.00 96.31 80 ASN A CA 1
ATOM 638 C C . ASN A 1 80 ? 5.732 -1.356 -12.710 1.00 96.31 80 ASN A C 1
ATOM 640 O O . ASN A 1 80 ? 5.394 -2.492 -13.044 1.00 96.31 80 ASN A O 1
ATOM 644 N N . PRO A 1 81 ? 5.325 -0.806 -11.549 1.00 97.38 81 PRO A N 1
ATOM 645 C CA . PRO A 1 81 ? 4.304 -1.427 -10.719 1.00 97.38 81 PRO A CA 1
ATOM 646 C C . PRO A 1 81 ? 3.059 -1.789 -11.534 1.00 97.38 81 PRO A C 1
ATOM 648 O O . PRO A 1 81 ? 2.484 -0.940 -12.214 1.00 97.38 81 PRO A O 1
ATOM 651 N N . ALA A 1 82 ? 2.652 -3.050 -11.449 1.00 97.25 82 ALA A N 1
ATOM 652 C CA . ALA A 1 82 ? 1.624 -3.636 -12.295 1.00 97.25 82 ALA A CA 1
ATOM 653 C C . ALA A 1 82 ? 0.402 -4.074 -11.499 1.00 97.25 82 ALA A C 1
ATOM 655 O O . ALA A 1 82 ? -0.733 -3.857 -11.930 1.00 97.25 82 ALA A O 1
ATOM 656 N N . TYR A 1 83 ? 0.611 -4.693 -10.335 1.00 98.06 83 TYR A N 1
ATOM 657 C CA . TYR A 1 83 ? -0.490 -5.169 -9.512 1.00 98.06 83 TYR A CA 1
ATOM 658 C C . TYR A 1 83 ? -0.165 -5.202 -8.017 1.00 98.06 83 TYR A C 1
ATOM 660 O O . TYR A 1 83 ? 0.991 -5.247 -7.603 1.00 98.06 83 TYR A O 1
ATOM 668 N N . ILE A 1 84 ? -1.216 -5.178 -7.199 1.00 98.44 84 ILE A N 1
ATOM 669 C CA . ILE A 1 84 ? -1.147 -5.301 -5.739 1.00 98.44 84 ILE A CA 1
ATOM 670 C C . ILE A 1 84 ? -1.835 -6.594 -5.312 1.00 98.44 84 ILE A C 1
ATOM 672 O O . ILE A 1 84 ? -2.919 -6.918 -5.806 1.00 98.44 84 ILE A O 1
ATOM 676 N N . VAL A 1 85 ? -1.227 -7.296 -4.360 1.00 98.38 85 VAL A N 1
ATOM 677 C CA . VAL A 1 85 ? -1.774 -8.492 -3.711 1.00 98.38 85 VAL A CA 1
ATOM 678 C C . VAL A 1 85 ? -2.021 -8.198 -2.238 1.00 98.38 85 VAL A C 1
ATOM 680 O O . VAL A 1 85 ? -1.212 -7.538 -1.585 1.00 98.38 85 VAL A O 1
ATOM 683 N N . LEU A 1 86 ? -3.136 -8.702 -1.711 1.00 98.19 86 LEU A N 1
ATOM 684 C CA . LEU A 1 86 ? -3.397 -8.737 -0.278 1.00 98.19 86 LEU A CA 1
ATOM 685 C C . LEU A 1 86 ? -2.771 -10.002 0.329 1.00 98.19 86 LEU A C 1
ATOM 687 O O . LEU A 1 86 ? -3.214 -11.112 0.047 1.00 98.19 86 LEU A O 1
ATOM 691 N N . GLU A 1 87 ? -1.778 -9.836 1.199 1.00 98.12 87 GLU A N 1
ATOM 692 C CA . GLU A 1 87 ? -1.094 -10.946 1.885 1.00 98.12 87 GLU A CA 1
ATOM 693 C C . GLU A 1 87 ? -1.872 -11.449 3.106 1.00 98.12 87 GLU A C 1
ATOM 695 O O . GLU A 1 87 ? -1.752 -12.606 3.524 1.00 98.12 87 GLU A O 1
ATOM 700 N N . THR A 1 88 ? -2.672 -10.572 3.718 1.00 96.75 88 THR A N 1
ATOM 701 C CA . THR A 1 88 ? -3.497 -10.940 4.867 1.00 96.75 88 THR A CA 1
ATOM 702 C C . THR A 1 88 ? -4.521 -11.992 4.453 1.00 96.75 88 THR A C 1
ATOM 704 O O . THR A 1 88 ? -5.404 -11.743 3.636 1.00 96.75 88 THR A O 1
ATOM 707 N N . LYS A 1 89 ? -4.437 -13.181 5.057 1.00 96.50 89 LYS A N 1
ATOM 708 C CA . LYS A 1 89 ? -5.348 -14.295 4.768 1.00 96.50 89 LYS A CA 1
ATOM 709 C C . LYS A 1 89 ? -6.745 -14.005 5.318 1.00 96.50 89 LYS A C 1
ATOM 711 O O . LYS A 1 89 ? -6.959 -14.075 6.527 1.00 96.50 89 LYS A O 1
ATOM 716 N N . ILE A 1 90 ? -7.702 -13.74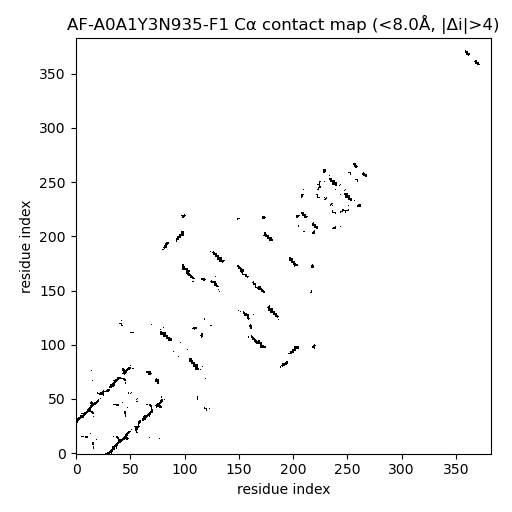8 4.429 1.00 95.62 90 ILE A N 1
ATOM 717 C CA . ILE A 1 90 ? -9.119 -13.565 4.770 1.00 95.62 90 ILE A CA 1
ATOM 718 C C . ILE A 1 90 ? -9.911 -14.770 4.265 1.00 95.62 90 ILE A C 1
ATOM 720 O O . ILE A 1 90 ? -9.872 -15.121 3.088 1.00 95.62 90 ILE A O 1
ATOM 724 N N . LYS A 1 91 ? -10.640 -15.438 5.163 1.00 94.50 91 LYS A N 1
ATOM 725 C CA . LYS A 1 91 ? -11.443 -16.610 4.801 1.00 94.50 91 LYS A CA 1
ATOM 726 C C . LYS A 1 91 ? -12.677 -16.165 4.012 1.00 94.50 91 LYS A C 1
ATOM 728 O O . LYS A 1 91 ? -13.503 -15.427 4.536 1.00 94.50 91 LYS A O 1
ATOM 733 N N . ASN A 1 92 ? -12.829 -16.660 2.782 1.00 93.69 92 ASN A N 1
ATOM 734 C CA . ASN A 1 92 ? -13.970 -16.370 1.900 1.00 93.69 92 ASN A CA 1
ATOM 735 C C . ASN A 1 92 ? -14.205 -14.868 1.652 1.00 93.69 92 ASN A C 1
ATOM 737 O O . ASN A 1 92 ? -15.356 -14.464 1.503 1.00 93.69 92 ASN A O 1
ATOM 741 N N . ASN A 1 93 ? -13.147 -14.047 1.694 1.00 93.69 93 ASN A N 1
ATOM 742 C CA . ASN A 1 93 ? -13.214 -12.585 1.547 1.00 93.69 93 ASN A CA 1
ATOM 743 C C . ASN A 1 93 ? -14.208 -11.894 2.501 1.00 93.69 93 ASN A C 1
ATOM 745 O O . ASN A 1 93 ? -14.620 -10.767 2.259 1.00 93.69 93 ASN A O 1
ATOM 749 N N . LYS A 1 94 ? -14.585 -12.567 3.595 1.00 96.44 94 LYS A N 1
ATOM 750 C CA . LYS A 1 94 ? -15.517 -12.077 4.607 1.00 96.44 94 LYS A CA 1
ATOM 751 C C . LYS A 1 94 ? -14.799 -12.019 5.939 1.00 96.44 94 LYS A C 1
ATOM 753 O O . LYS A 1 94 ? -14.246 -13.019 6.403 1.00 96.44 94 LYS A O 1
ATOM 758 N N . ILE A 1 95 ? -14.848 -10.867 6.585 1.00 96.81 95 ILE A N 1
ATOM 759 C CA . ILE A 1 95 ? -14.322 -10.692 7.931 1.00 96.81 95 ILE A CA 1
ATOM 760 C C . ILE A 1 95 ? -15.389 -10.120 8.850 1.00 96.81 95 ILE A C 1
ATOM 762 O O . ILE A 1 95 ? -16.189 -9.279 8.457 1.00 96.81 95 ILE A O 1
ATOM 766 N N . GLN A 1 96 ? -15.398 -10.588 10.094 1.00 97.50 96 GLN A N 1
ATOM 767 C CA . GLN A 1 96 ? -16.204 -10.000 11.149 1.00 97.50 96 GLN A CA 1
ATOM 768 C C . GLN A 1 96 ? -15.296 -9.233 12.102 1.00 97.50 96 GLN A C 1
ATOM 770 O O . GLN A 1 96 ? -14.335 -9.792 12.631 1.00 97.50 96 GLN A O 1
ATOM 775 N N . ILE A 1 97 ? -15.628 -7.969 12.342 1.00 97.00 97 ILE A N 1
ATOM 776 C CA . ILE A 1 97 ? -14.905 -7.111 13.279 1.00 97.00 97 ILE A CA 1
ATOM 777 C C . ILE A 1 97 ? -15.861 -6.480 14.288 1.00 97.00 97 ILE A C 1
ATOM 779 O O . ILE A 1 97 ? -17.081 -6.469 14.114 1.00 97.00 97 ILE A O 1
ATOM 783 N N . ILE A 1 98 ? -15.289 -5.941 15.358 1.00 97.62 98 ILE A N 1
ATOM 784 C CA . ILE A 1 98 ? -15.989 -5.091 16.320 1.00 97.62 98 ILE A CA 1
ATOM 785 C C . ILE A 1 98 ? -15.533 -3.658 16.057 1.00 97.62 98 ILE A C 1
ATOM 787 O O . ILE A 1 98 ? -14.339 -3.425 15.850 1.00 97.62 98 ILE A O 1
ATOM 791 N N . SER A 1 99 ? -16.468 -2.709 16.065 1.00 96.88 99 SER A N 1
ATOM 792 C CA . SER A 1 99 ? -16.159 -1.297 15.819 1.00 96.88 99 SER A CA 1
ATOM 793 C C . SER A 1 99 ? -15.080 -0.768 16.778 1.00 96.88 99 SER A C 1
ATOM 795 O O . SER A 1 99 ? -15.202 -0.889 17.997 1.00 96.88 99 SER A O 1
ATOM 797 N N . GLY A 1 100 ? -14.024 -0.170 16.224 1.00 94.62 100 GLY A N 1
ATOM 798 C CA . GLY A 1 100 ? -12.878 0.395 16.942 1.00 94.62 100 GLY A CA 1
ATOM 799 C C . GLY A 1 100 ? -11.696 -0.559 17.152 1.00 94.62 100 GLY A C 1
ATOM 800 O O . GLY A 1 100 ? -10.625 -0.098 17.563 1.00 94.62 100 GLY A O 1
ATOM 801 N N . ASN A 1 101 ? -11.843 -1.853 16.847 1.00 95.00 101 ASN A N 1
ATOM 802 C CA . ASN A 1 101 ? -10.738 -2.809 16.934 1.00 95.00 101 ASN A CA 1
ATOM 803 C C . ASN A 1 101 ? -9.697 -2.591 15.826 1.00 95.00 101 ASN A C 1
ATOM 805 O O . ASN A 1 101 ? -10.000 -2.085 14.743 1.00 95.00 101 ASN A O 1
ATOM 809 N N . TYR A 1 102 ? -8.465 -3.023 16.104 1.00 95.94 102 TYR A N 1
ATOM 810 C CA . TYR A 1 102 ? -7.407 -3.104 15.102 1.00 95.94 102 TYR A CA 1
ATOM 811 C C . TYR A 1 102 ? -7.724 -4.166 14.056 1.00 95.94 102 TYR A C 1
ATOM 813 O O . TYR A 1 102 ? -8.126 -5.283 14.388 1.00 95.94 102 TYR A O 1
ATOM 821 N N . PHE A 1 103 ? -7.478 -3.814 12.802 1.00 96.25 103 PHE A N 1
ATOM 822 C CA . PHE A 1 103 ? -7.628 -4.683 11.654 1.00 96.25 103 PHE A CA 1
ATOM 823 C C . PHE A 1 103 ? -6.370 -4.592 10.776 1.00 96.25 103 PHE A C 1
ATOM 825 O O . PHE A 1 103 ? -6.358 -3.866 9.786 1.00 96.25 103 PHE A O 1
ATOM 832 N N . PRO A 1 104 ? -5.276 -5.279 11.152 1.00 97.38 104 PRO A N 1
ATOM 833 C CA . PRO A 1 104 ? -4.018 -5.183 10.426 1.00 97.38 104 PRO A CA 1
ATOM 834 C C . PRO A 1 104 ? -4.129 -5.808 9.032 1.00 97.38 104 PRO A C 1
ATOM 836 O O . PRO A 1 104 ? -4.556 -6.956 8.878 1.00 97.38 104 PRO A O 1
ATOM 839 N N . LEU A 1 105 ? -3.702 -5.057 8.019 1.00 98.19 105 LEU A N 1
ATOM 840 C CA . LEU A 1 105 ? -3.664 -5.484 6.622 1.00 98.19 105 LEU A CA 1
ATOM 841 C C . LEU A 1 105 ? -2.252 -5.330 6.055 1.00 98.19 105 LEU A C 1
ATOM 843 O O . LEU A 1 105 ? -1.550 -4.377 6.393 1.00 98.19 105 LEU A O 1
ATOM 847 N N . VAL A 1 106 ? -1.849 -6.261 5.192 1.00 98.56 106 VAL A N 1
ATOM 848 C CA . VAL A 1 106 ? -0.556 -6.230 4.503 1.00 98.56 106 VAL A CA 1
ATOM 849 C C . VAL A 1 106 ? -0.785 -6.384 3.006 1.00 98.56 106 VAL A C 1
ATOM 851 O O . VAL A 1 106 ? -1.445 -7.328 2.569 1.00 98.56 106 VAL A O 1
ATOM 854 N N . PHE A 1 107 ? -0.225 -5.455 2.238 1.00 98.38 107 PHE A N 1
ATOM 855 C CA . PHE A 1 107 ? -0.281 -5.432 0.782 1.00 98.38 107 PHE A CA 1
ATOM 856 C C . PHE A 1 107 ? 1.130 -5.495 0.200 1.00 98.38 107 PHE A C 1
ATOM 858 O O . PHE A 1 107 ? 2.031 -4.816 0.697 1.00 98.38 107 PHE A O 1
ATOM 865 N N . THR A 1 108 ? 1.303 -6.252 -0.880 1.00 98.31 108 THR A N 1
ATOM 866 C CA . THR A 1 108 ? 2.566 -6.339 -1.624 1.00 98.31 108 THR A CA 1
ATOM 867 C C . THR A 1 108 ? 2.369 -5.827 -3.050 1.00 98.31 108 THR A C 1
ATOM 869 O O . THR A 1 108 ? 1.377 -6.158 -3.702 1.00 98.31 108 THR A O 1
ATOM 872 N N . LEU A 1 109 ? 3.307 -5.007 -3.522 1.00 98.06 109 LEU A N 1
ATOM 873 C CA . LEU A 1 109 ? 3.343 -4.417 -4.855 1.00 98.06 109 LEU A CA 1
ATOM 874 C C . LEU A 1 109 ? 4.281 -5.204 -5.766 1.00 98.06 109 LEU A C 1
ATOM 876 O O . LEU A 1 109 ? 5.462 -5.381 -5.452 1.00 98.06 109 LEU A O 1
ATOM 880 N N . TYR A 1 110 ? 3.752 -5.603 -6.913 1.00 97.81 110 TYR A N 1
ATOM 881 C CA . TYR A 1 110 ? 4.449 -6.400 -7.906 1.00 97.81 110 TYR A CA 1
ATOM 882 C C . TYR A 1 110 ? 4.529 -5.688 -9.248 1.00 97.81 110 TYR A C 1
ATOM 884 O O . TYR A 1 110 ? 3.684 -4.854 -9.589 1.00 97.81 110 TYR A O 1
ATOM 892 N N . ASP A 1 111 ? 5.550 -6.051 -10.008 1.00 96.50 111 ASP A N 1
ATOM 893 C CA . ASP A 1 111 ? 5.724 -5.700 -11.411 1.00 96.50 111 ASP A CA 1
ATOM 894 C C . ASP A 1 111 ? 5.074 -6.765 -12.326 1.00 96.50 111 ASP A C 1
ATOM 896 O O . ASP A 1 111 ? 4.492 -7.738 -11.850 1.00 96.50 111 ASP A O 1
ATOM 900 N N . GLU A 1 112 ? 5.109 -6.587 -13.648 1.00 95.81 112 GLU A N 1
ATOM 901 C CA . GLU A 1 112 ? 4.511 -7.544 -14.595 1.00 95.81 112 GLU A CA 1
ATOM 902 C C . GLU A 1 112 ? 5.299 -8.871 -14.732 1.00 95.81 112 GLU A C 1
ATOM 904 O O . GLU A 1 112 ? 4.818 -9.794 -15.385 1.00 95.81 112 GLU A O 1
ATOM 909 N N . TYR A 1 113 ? 6.493 -8.986 -14.138 1.00 93.62 113 TYR A N 1
ATOM 910 C CA . TYR A 1 113 ? 7.291 -10.221 -14.075 1.00 93.62 113 TYR A CA 1
ATOM 911 C C . TYR A 1 113 ? 7.113 -10.968 -12.742 1.00 93.62 113 TYR A C 1
ATOM 913 O O . TYR A 1 113 ? 7.908 -11.852 -12.423 1.00 93.62 113 TYR A O 1
ATOM 921 N N . ASP A 1 114 ? 6.108 -10.592 -11.950 1.00 95.31 114 ASP A N 1
ATOM 922 C CA . ASP A 1 114 ? 5.851 -11.102 -10.603 1.00 95.31 114 ASP A CA 1
ATOM 923 C C . ASP A 1 114 ? 6.998 -10.837 -9.602 1.00 95.31 114 ASP A C 1
ATOM 925 O O . ASP A 1 114 ? 7.096 -11.485 -8.554 1.00 95.31 114 ASP A O 1
ATOM 929 N N . ASN A 1 115 ? 7.857 -9.847 -9.874 1.00 95.12 115 ASN A N 1
ATOM 930 C CA . ASN A 1 115 ? 8.877 -9.402 -8.930 1.00 95.12 115 ASN A CA 1
ATOM 931 C C . ASN A 1 115 ? 8.287 -8.393 -7.942 1.00 95.12 115 ASN A C 1
ATOM 933 O O . ASN A 1 115 ? 7.498 -7.522 -8.312 1.00 95.12 115 ASN A O 1
ATOM 937 N N . ILE A 1 116 ? 8.728 -8.451 -6.684 1.00 96.19 116 ILE A N 1
ATOM 938 C CA . ILE A 1 116 ? 8.390 -7.431 -5.684 1.00 96.19 116 ILE A CA 1
ATOM 939 C C . ILE A 1 116 ? 9.144 -6.138 -6.021 1.00 96.19 116 ILE A C 1
ATOM 941 O O . ILE A 1 116 ? 10.358 -6.149 -6.237 1.00 96.19 116 ILE A O 1
ATOM 945 N N . ILE A 1 117 ? 8.440 -5.006 -6.025 1.00 95.19 117 ILE A N 1
ATOM 946 C CA . ILE A 1 117 ? 9.045 -3.689 -6.261 1.00 95.19 117 ILE A CA 1
ATOM 947 C C . ILE A 1 117 ? 9.793 -3.228 -5.001 1.00 95.19 117 ILE A C 1
ATOM 949 O O . ILE A 1 117 ? 9.252 -2.504 -4.175 1.00 95.19 117 ILE A O 1
ATOM 953 N N . GLU A 1 118 ? 11.056 -3.624 -4.842 1.00 89.56 118 GLU A N 1
ATOM 954 C CA . GLU A 1 118 ? 11.868 -3.248 -3.669 1.00 89.56 118 GLU A CA 1
ATOM 955 C C . GLU A 1 118 ? 12.182 -1.743 -3.575 1.00 89.56 118 GLU A C 1
ATOM 957 O O . GLU A 1 118 ? 12.540 -1.258 -2.511 1.00 89.56 118 GLU A O 1
ATOM 962 N N . ASP A 1 119 ? 12.064 -0.990 -4.672 1.00 85.62 119 ASP A N 1
ATOM 963 C CA . ASP A 1 119 ? 12.216 0.473 -4.711 1.00 85.62 119 ASP A CA 1
ATOM 964 C C . ASP A 1 119 ? 13.395 1.042 -3.887 1.00 85.62 119 ASP A C 1
ATOM 966 O O . ASP A 1 119 ? 13.275 2.020 -3.148 1.00 85.62 119 ASP A O 1
ATOM 970 N N . ILE A 1 120 ? 14.577 0.440 -4.030 1.00 89.81 120 ILE A N 1
ATOM 971 C CA . ILE A 1 120 ? 15.802 0.825 -3.300 1.00 89.81 120 ILE A CA 1
ATOM 972 C C . ILE A 1 120 ? 16.133 2.319 -3.468 1.00 89.81 120 ILE A C 1
ATOM 974 O O . ILE A 1 120 ? 16.751 2.948 -2.608 1.00 89.81 120 ILE A O 1
ATOM 978 N N . THR A 1 121 ? 15.728 2.896 -4.596 1.00 91.75 121 THR A N 1
ATOM 979 C CA . THR A 1 121 ? 15.999 4.279 -5.002 1.00 91.75 121 THR A CA 1
ATOM 980 C C . THR A 1 121 ? 14.939 5.259 -4.503 1.00 91.75 121 THR A C 1
ATOM 982 O O . THR A 1 121 ? 15.112 6.468 -4.653 1.00 91.75 121 THR A O 1
ATOM 985 N N . LYS A 1 122 ? 13.887 4.752 -3.849 1.00 91.88 122 LYS A N 1
ATOM 986 C CA . LYS A 1 122 ? 12.728 5.495 -3.348 1.00 91.88 122 LYS A CA 1
ATOM 987 C C . LYS A 1 122 ? 11.907 6.198 -4.431 1.00 91.88 122 LYS A C 1
ATOM 989 O O . LYS A 1 122 ? 11.220 7.178 -4.148 1.00 91.88 122 LYS A O 1
ATOM 994 N N . TYR A 1 123 ? 11.997 5.726 -5.670 1.00 92.50 123 TYR A N 1
ATOM 995 C CA . TYR A 1 123 ? 11.300 6.297 -6.815 1.00 92.50 123 TYR A CA 1
ATOM 996 C C . TYR A 1 123 ? 9.781 6.089 -6.733 1.00 92.50 123 TYR A C 1
ATOM 998 O O . TYR A 1 123 ? 9.018 6.982 -7.094 1.00 92.50 123 TYR A O 1
ATOM 1006 N N . TYR A 1 124 ? 9.338 4.941 -6.220 1.00 92.06 124 TYR A N 1
ATOM 1007 C CA . TYR A 1 124 ? 7.927 4.602 -6.009 1.00 92.06 124 TYR A CA 1
ATOM 1008 C C . TYR A 1 124 ? 7.467 4.771 -4.553 1.00 92.06 124 TYR A C 1
ATOM 1010 O O . TYR A 1 124 ? 6.305 4.531 -4.249 1.00 92.06 124 TYR A O 1
ATOM 1018 N N . SER A 1 125 ? 8.329 5.229 -3.646 1.00 88.44 125 SER A N 1
ATOM 1019 C CA . SER A 1 125 ? 8.031 5.340 -2.211 1.00 88.44 125 SER A CA 1
ATOM 1020 C C . SER A 1 125 ? 6.947 6.373 -1.885 1.00 88.44 125 SER A C 1
ATOM 1022 O O . SER A 1 125 ? 6.406 6.373 -0.781 1.00 88.44 125 SER A O 1
ATOM 1024 N N . SER A 1 126 ? 6.625 7.264 -2.829 1.00 90.81 126 SER A N 1
ATOM 1025 C CA . SER A 1 126 ? 5.489 8.186 -2.726 1.00 90.81 126 SER A CA 1
ATOM 1026 C C . SER A 1 126 ? 4.145 7.542 -3.062 1.00 90.81 126 SER A C 1
ATOM 1028 O O . SER A 1 126 ? 3.119 8.152 -2.765 1.00 90.81 126 SER A O 1
ATOM 1030 N N . LEU A 1 127 ? 4.133 6.359 -3.695 1.00 96.62 127 LEU A N 1
ATOM 1031 C CA . LEU A 1 127 ? 2.913 5.609 -3.987 1.00 96.62 127 LEU A CA 1
ATOM 1032 C C . LEU A 1 127 ? 2.241 5.248 -2.662 1.00 96.62 127 LEU A C 1
ATOM 1034 O O . LEU A 1 127 ? 2.750 4.440 -1.877 1.00 96.62 127 LEU A O 1
ATOM 1038 N N . SER A 1 128 ? 1.081 5.853 -2.447 1.00 97.38 128 SER A N 1
ATOM 1039 C CA . SER A 1 128 ? 0.270 5.639 -1.256 1.00 97.38 128 SER A CA 1
ATOM 1040 C C . SER A 1 128 ? -0.923 4.776 -1.614 1.00 97.38 128 SER A C 1
ATOM 1042 O O . SER A 1 128 ? -1.577 5.024 -2.622 1.00 97.38 128 SER A O 1
ATOM 1044 N N . LEU A 1 129 ? -1.228 3.793 -0.776 1.00 97.88 129 LEU A N 1
ATOM 1045 C CA . LEU A 1 129 ? -2.453 3.010 -0.838 1.00 97.88 129 LEU A CA 1
ATOM 1046 C C . LEU A 1 129 ? -3.418 3.536 0.223 1.00 97.88 129 LEU A C 1
ATOM 1048 O O . LEU A 1 129 ? -3.037 3.759 1.374 1.00 97.88 129 LEU A O 1
ATOM 1052 N N . ILE A 1 130 ? -4.662 3.754 -0.191 1.00 98.25 130 ILE A N 1
ATOM 1053 C CA . ILE A 1 130 ? -5.726 4.328 0.625 1.00 98.25 130 ILE A CA 1
ATOM 1054 C C . ILE A 1 130 ? -6.867 3.323 0.694 1.00 98.25 130 ILE A C 1
ATOM 1056 O O . ILE A 1 130 ? -7.329 2.800 -0.320 1.00 98.25 130 ILE A O 1
ATOM 1060 N N . LEU A 1 131 ? -7.322 3.052 1.909 1.00 97.94 131 LEU A N 1
ATOM 1061 C CA . LEU A 1 131 ? -8.495 2.243 2.180 1.00 97.94 131 LEU A CA 1
ATOM 1062 C C . LEU A 1 131 ? -9.691 3.140 2.472 1.00 97.94 131 LEU A C 1
ATOM 1064 O O . LEU A 1 131 ? -9.602 4.083 3.263 1.00 97.94 131 LEU A O 1
ATOM 1068 N N . SER A 1 132 ? -10.826 2.804 1.881 1.00 96.25 132 SER A N 1
ATOM 1069 C CA . SER A 1 132 ? -12.125 3.390 2.189 1.00 96.25 132 SER A CA 1
ATOM 1070 C C . SER A 1 132 ? -13.171 2.289 2.344 1.00 96.25 132 SER A C 1
ATOM 1072 O O . SER A 1 132 ? -12.937 1.129 2.003 1.00 96.25 132 SER A O 1
ATOM 1074 N N . LEU A 1 133 ? -14.317 2.636 2.922 1.00 95.62 133 LEU A N 1
ATOM 1075 C CA . LEU A 1 133 ? -15.460 1.735 3.048 1.00 95.62 133 LEU A CA 1
ATOM 1076 C C . LEU A 1 133 ? -16.612 2.254 2.199 1.00 95.62 133 LEU A C 1
ATOM 1078 O O . LEU A 1 133 ? -16.711 3.464 1.989 1.00 95.62 133 LEU A O 1
ATOM 1082 N N . THR A 1 134 ? -17.487 1.350 1.768 1.00 94.50 134 THR A N 1
ATOM 1083 C CA . THR A 1 134 ? -18.812 1.666 1.218 1.00 94.50 134 THR A CA 1
ATOM 1084 C C . THR A 1 134 ? -19.867 0.723 1.785 1.00 94.50 134 THR A C 1
ATOM 1086 O O . THR A 1 134 ? -19.556 -0.410 2.143 1.00 94.50 134 THR A O 1
ATOM 1089 N N . GLU A 1 135 ? -21.109 1.194 1.898 1.00 93.12 135 GLU A N 1
ATOM 1090 C CA . GLU A 1 135 ? -22.246 0.381 2.370 1.00 93.12 135 GLU A CA 1
ATOM 1091 C C . GLU A 1 135 ? -22.789 -0.533 1.260 1.00 93.12 135 GLU A C 1
ATOM 1093 O O . GLU A 1 135 ? -23.189 -1.663 1.522 1.00 93.12 135 GLU A O 1
ATOM 1098 N N . ASN A 1 136 ? -22.710 -0.081 0.006 1.00 86.25 136 ASN A N 1
ATOM 1099 C CA . ASN A 1 136 ? -23.052 -0.865 -1.175 1.00 86.25 136 ASN A CA 1
ATOM 1100 C C . ASN A 1 136 ? -21.790 -1.249 -1.954 1.00 86.25 136 ASN A C 1
ATOM 1102 O O . ASN A 1 136 ? -20.792 -0.518 -1.955 1.00 86.25 136 ASN A O 1
ATOM 1106 N N . ASP A 1 137 ? -21.847 -2.395 -2.629 1.00 78.19 137 ASP A N 1
ATOM 1107 C CA . ASP A 1 137 ? -20.791 -2.843 -3.546 1.00 78.19 137 ASP A CA 1
ATOM 1108 C C . ASP A 1 137 ? -20.760 -1.970 -4.820 1.00 78.19 137 ASP A C 1
ATOM 1110 O O . ASP A 1 137 ? -19.706 -1.720 -5.402 1.00 78.19 137 ASP A O 1
ATOM 1114 N N . GLU A 1 138 ? -21.909 -1.407 -5.210 1.00 79.06 138 GLU A N 1
ATOM 1115 C CA . GLU A 1 138 ? -22.027 -0.533 -6.379 1.00 79.06 138 GLU A CA 1
ATOM 1116 C C . GLU A 1 138 ? -21.339 0.831 -6.160 1.00 79.06 138 GLU A C 1
ATOM 1118 O O . GLU A 1 138 ? -21.352 1.415 -5.073 1.00 79.06 138 GLU A O 1
ATOM 1123 N N . GLU A 1 139 ? -20.683 1.345 -7.205 1.00 68.69 139 GLU A N 1
ATOM 1124 C CA . GLU A 1 139 ? -19.956 2.624 -7.211 1.00 68.69 139 GLU A CA 1
ATOM 1125 C C . GLU A 1 139 ? -20.890 3.843 -7.292 1.00 68.69 139 GLU A C 1
ATOM 1127 O O . GLU A 1 139 ? -20.696 4.732 -8.118 1.00 68.69 139 GLU A O 1
ATOM 1132 N N . GLU A 1 140 ? -21.901 3.926 -6.430 1.00 71.06 140 GLU A N 1
ATOM 1133 C CA . GLU A 1 140 ? -22.629 5.185 -6.294 1.00 71.06 140 GLU A CA 1
ATOM 1134 C C . GLU A 1 140 ? -21.789 6.185 -5.493 1.00 71.06 140 GLU A C 1
ATOM 1136 O O . GLU A 1 140 ? -21.435 5.973 -4.330 1.00 71.06 140 GLU A O 1
ATOM 1141 N N . ILE A 1 141 ? -21.437 7.288 -6.153 1.00 68.38 141 ILE A N 1
ATOM 1142 C CA . ILE A 1 141 ? -20.807 8.445 -5.524 1.00 68.38 141 ILE A CA 1
ATOM 1143 C C . ILE A 1 141 ? -21.886 9.126 -4.682 1.00 68.38 141 ILE A C 1
ATOM 1145 O O . ILE A 1 141 ? -22.736 9.847 -5.199 1.00 68.38 141 ILE A O 1
ATOM 1149 N N . ILE A 1 142 ? -21.871 8.882 -3.374 1.00 67.38 142 ILE A N 1
ATOM 1150 C CA . ILE A 1 142 ? -22.730 9.606 -2.438 1.00 67.38 142 ILE A CA 1
ATOM 1151 C C . ILE A 1 142 ? -22.115 10.996 -2.244 1.00 67.38 142 ILE A C 1
ATOM 1153 O O . ILE A 1 142 ? -21.118 11.151 -1.545 1.00 67.38 142 ILE A O 1
ATOM 1157 N N . GLU A 1 143 ? -22.701 12.015 -2.875 1.00 70.50 143 GLU A N 1
ATOM 1158 C CA . GLU A 1 143 ? -22.228 13.407 -2.771 1.00 70.50 143 GLU A CA 1
ATOM 1159 C C . GLU A 1 143 ? -22.535 14.057 -1.405 1.00 70.50 143 GLU A C 1
ATOM 1161 O O . GLU A 1 143 ? -21.987 15.110 -1.079 1.00 70.50 143 GLU A O 1
ATOM 1166 N N . ASN A 1 144 ? -23.362 13.425 -0.563 1.00 75.06 144 ASN A N 1
ATOM 1167 C CA . ASN A 1 144 ? -23.709 13.942 0.762 1.00 75.06 144 ASN A CA 1
ATOM 1168 C C . ASN A 1 144 ? -22.793 13.371 1.855 1.00 75.06 144 ASN A C 1
ATOM 1170 O O . ASN A 1 144 ? -23.075 12.334 2.451 1.00 75.06 144 ASN A O 1
ATOM 1174 N N . PHE A 1 145 ? -21.717 14.098 2.155 1.00 69.31 145 PHE A N 1
ATOM 1175 C CA . PHE A 1 145 ? -20.757 13.775 3.220 1.00 69.31 145 PHE A CA 1
ATOM 1176 C C . PHE A 1 145 ? -21.322 13.874 4.651 1.00 69.31 145 PHE A C 1
ATOM 1178 O O . PHE A 1 145 ? -20.698 13.367 5.584 1.00 69.31 145 PHE A O 1
ATOM 1185 N N . ASP A 1 146 ? -22.480 14.511 4.848 1.00 71.25 146 ASP A N 1
ATOM 1186 C CA . ASP A 1 146 ? -22.931 14.941 6.179 1.00 71.25 146 ASP A CA 1
ATOM 1187 C C . ASP A 1 146 ? -23.507 13.823 7.075 1.00 71.25 146 ASP A C 1
ATOM 1189 O O . ASP A 1 146 ? -23.709 14.054 8.268 1.00 71.25 146 ASP A O 1
ATOM 1193 N N . GLU A 1 147 ? -23.719 12.600 6.571 1.00 81.19 147 GLU A N 1
ATOM 1194 C CA . GLU A 1 147 ? -24.273 11.489 7.371 1.00 81.19 147 GLU A CA 1
ATOM 1195 C C . GLU A 1 147 ? -23.593 10.130 7.126 1.00 81.19 147 GLU A C 1
ATOM 1197 O O . GLU A 1 147 ? -24.255 9.099 7.023 1.00 81.19 147 GLU A O 1
ATOM 1202 N N . LEU A 1 148 ? -22.259 10.088 7.062 1.00 84.50 148 LEU A N 1
ATOM 1203 C CA . LEU A 1 148 ? -21.560 8.799 7.022 1.00 84.50 148 LEU A CA 1
ATOM 1204 C C . LEU A 1 148 ? -21.722 8.038 8.348 1.00 84.50 148 LEU A C 1
ATOM 1206 O O . LEU A 1 148 ? -21.401 8.540 9.426 1.00 84.50 148 LEU A O 1
ATOM 1210 N N . ASN A 1 149 ? -22.148 6.776 8.260 1.00 92.31 149 ASN A N 1
ATOM 1211 C CA . ASN A 1 149 ? -22.276 5.870 9.409 1.00 92.31 149 ASN A CA 1
ATOM 1212 C C . ASN A 1 149 ? -20.941 5.257 9.860 1.00 92.31 149 ASN A C 1
ATOM 1214 O O . ASN A 1 149 ? -20.923 4.354 10.706 1.00 92.31 149 ASN A O 1
ATOM 1218 N N . TYR A 1 150 ? -19.828 5.707 9.282 1.00 95.06 150 TYR A N 1
ATOM 1219 C CA . TYR A 1 150 ? -18.507 5.154 9.521 1.00 95.06 150 TYR A CA 1
ATOM 1220 C C . TYR A 1 150 ? -17.391 6.188 9.366 1.00 95.06 150 TYR A C 1
ATOM 1222 O O . TYR A 1 150 ? -17.529 7.228 8.729 1.00 95.06 150 TYR A O 1
ATOM 1230 N N . HIS A 1 151 ? -16.248 5.856 9.951 1.00 95.31 151 HIS A N 1
ATOM 1231 C CA . HIS A 1 151 ? -14.987 6.563 9.840 1.00 95.31 151 HIS A CA 1
ATOM 1232 C C . HIS A 1 151 ? -13.840 5.562 10.023 1.00 95.31 151 HIS A C 1
ATOM 1234 O O . HIS A 1 151 ? -13.914 4.634 10.831 1.00 95.31 151 HIS A O 1
ATOM 1240 N N . THR A 1 152 ? -12.750 5.757 9.289 1.00 96.75 152 THR A N 1
ATOM 1241 C CA . THR A 1 152 ? -11.571 4.888 9.340 1.00 96.75 152 THR A CA 1
ATOM 1242 C C . THR A 1 152 ? -10.345 5.651 9.818 1.00 96.75 152 THR A C 1
ATOM 1244 O O . THR A 1 152 ? -10.145 6.797 9.432 1.00 96.75 152 THR A O 1
ATOM 1247 N N . VAL A 1 153 ? -9.491 5.004 10.612 1.00 97.38 153 VAL A N 1
ATOM 1248 C CA . VAL A 1 153 ? -8.198 5.553 11.064 1.00 97.38 153 VAL A CA 1
ATOM 1249 C C . VAL A 1 153 ? -7.079 4.634 10.617 1.00 97.38 153 VAL A C 1
ATOM 1251 O O . VAL A 1 153 ? -7.254 3.418 10.617 1.00 97.38 153 VAL A O 1
ATOM 1254 N N . GLY A 1 154 ? -5.921 5.203 10.274 1.00 97.94 154 GLY A N 1
ATOM 1255 C CA . GLY A 1 154 ? -4.760 4.416 9.854 1.00 97.94 154 GLY A CA 1
ATOM 1256 C C . GLY A 1 154 ? -5.028 3.661 8.556 1.00 97.94 154 GLY A C 1
ATOM 1257 O O . GLY A 1 154 ? -4.557 2.546 8.395 1.00 97.94 154 GLY A O 1
ATOM 1258 N N . ASN A 1 155 ? -5.843 4.247 7.679 1.00 98.25 155 ASN A N 1
ATOM 1259 C CA . ASN A 1 155 ? -6.312 3.689 6.414 1.00 98.25 155 ASN A CA 1
ATOM 1260 C C . ASN A 1 155 ? -5.410 4.058 5.226 1.00 98.25 155 ASN A C 1
ATOM 1262 O O . ASN A 1 155 ? -5.778 3.804 4.087 1.00 98.25 155 ASN A O 1
ATOM 1266 N N . ILE A 1 156 ? -4.258 4.681 5.479 1.00 98.31 156 ILE A N 1
ATOM 1267 C CA . ILE A 1 156 ? -3.285 5.086 4.462 1.00 98.31 156 ILE A CA 1
ATOM 1268 C C . ILE A 1 156 ? -1.943 4.446 4.804 1.00 98.31 156 ILE A C 1
ATOM 1270 O O . ILE A 1 156 ? -1.519 4.470 5.961 1.00 98.31 156 ILE A O 1
ATOM 1274 N N . CYS A 1 157 ? -1.267 3.904 3.799 1.00 97.62 157 CYS A N 1
ATOM 1275 C CA . CYS A 1 157 ? 0.099 3.399 3.897 1.00 97.62 157 CYS A CA 1
ATOM 1276 C C . CYS A 1 157 ? 0.883 3.755 2.632 1.00 97.62 157 CYS A C 1
ATOM 1278 O O . CYS A 1 157 ? 0.303 3.990 1.575 1.00 97.62 157 CYS A O 1
ATOM 1280 N N . THR A 1 158 ? 2.206 3.741 2.728 1.00 96.88 158 THR A N 1
ATOM 1281 C CA . THR A 1 158 ? 3.109 3.813 1.576 1.00 96.88 158 THR A CA 1
ATOM 1282 C C . THR A 1 158 ? 3.810 2.476 1.389 1.00 96.88 158 THR A C 1
ATOM 1284 O O . THR A 1 158 ? 3.962 1.707 2.343 1.00 96.88 158 THR A O 1
ATOM 1287 N N . PHE A 1 159 ? 4.232 2.183 0.161 1.00 95.88 159 PHE A N 1
ATOM 1288 C CA . PHE A 1 159 ? 5.036 0.994 -0.104 1.00 95.88 159 PHE A CA 1
ATOM 1289 C C . PHE A 1 159 ? 6.499 1.249 0.260 1.00 95.88 159 PHE A C 1
ATOM 1291 O O . PHE A 1 159 ? 7.148 2.132 -0.295 1.00 95.88 159 PHE A O 1
ATOM 1298 N N . ILE A 1 160 ? 7.019 0.451 1.188 1.00 94.06 160 ILE A N 1
ATOM 1299 C CA . ILE A 1 160 ? 8.430 0.412 1.568 1.00 94.06 160 ILE A CA 1
ATOM 1300 C C . ILE A 1 160 ? 8.940 -0.971 1.193 1.00 94.06 160 ILE A C 1
ATOM 1302 O O . ILE A 1 160 ? 8.430 -1.976 1.688 1.00 94.06 160 ILE A O 1
ATOM 1306 N N . ASN A 1 161 ? 9.921 -1.037 0.296 1.00 92.94 161 ASN A N 1
ATOM 1307 C CA . ASN A 1 161 ? 10.413 -2.299 -0.256 1.00 92.94 161 ASN A CA 1
ATOM 1308 C C . ASN A 1 161 ? 9.289 -3.186 -0.815 1.00 92.94 161 ASN A C 1
ATOM 1310 O O . ASN A 1 161 ? 9.230 -4.389 -0.562 1.00 92.94 161 ASN A O 1
ATOM 1314 N N . GLY A 1 162 ? 8.344 -2.555 -1.512 1.00 94.75 162 GLY A N 1
ATOM 1315 C CA . GLY A 1 162 ? 7.216 -3.233 -2.143 1.00 94.75 162 GLY A CA 1
ATOM 1316 C C . GLY A 1 162 ? 6.147 -3.701 -1.165 1.00 94.75 162 GLY A C 1
ATOM 1317 O O . GLY A 1 162 ? 5.213 -4.369 -1.587 1.00 94.75 162 GLY A O 1
ATOM 1318 N N . ARG A 1 163 ? 6.235 -3.347 0.122 1.00 97.38 163 ARG A N 1
ATOM 1319 C CA . ARG A 1 163 ? 5.255 -3.725 1.147 1.00 97.38 163 ARG A CA 1
ATOM 1320 C C . ARG A 1 163 ? 4.590 -2.507 1.768 1.00 97.38 163 ARG A C 1
ATOM 1322 O O . ARG A 1 163 ? 5.261 -1.559 2.161 1.00 97.38 163 ARG A O 1
ATOM 1329 N N . CYS A 1 164 ? 3.270 -2.557 1.888 1.00 97.75 164 CYS A N 1
ATOM 1330 C CA . CYS A 1 164 ? 2.472 -1.636 2.686 1.00 97.75 164 CYS A CA 1
ATOM 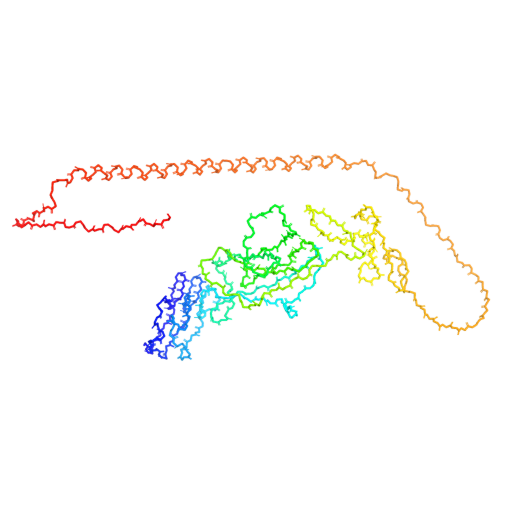1331 C C . CYS A 1 164 ? 1.897 -2.403 3.884 1.00 97.75 164 CYS A C 1
ATOM 1333 O O . CYS A 1 164 ? 1.231 -3.427 3.716 1.00 97.75 164 CYS A O 1
ATOM 1335 N N . GLU A 1 165 ? 2.123 -1.885 5.091 1.00 98.12 165 GLU A N 1
ATOM 1336 C CA . GLU A 1 165 ? 1.622 -2.469 6.336 1.00 98.12 165 GLU A CA 1
ATOM 1337 C C . GLU A 1 165 ? 0.719 -1.483 7.077 1.00 98.12 165 GLU A C 1
ATOM 1339 O O . GLU A 1 165 ? 1.131 -0.395 7.480 1.00 98.12 165 GLU A O 1
ATOM 1344 N N . LEU A 1 166 ? -0.524 -1.890 7.304 1.00 98.12 166 LEU A N 1
ATOM 1345 C CA . LEU A 1 166 ? -1.565 -1.102 7.956 1.00 98.12 166 LEU A CA 1
ATOM 1346 C C . LEU A 1 166 ? -1.828 -1.631 9.370 1.00 98.12 166 LEU A C 1
ATOM 1348 O O . LEU A 1 166 ? -2.952 -1.956 9.743 1.00 98.12 166 LEU A O 1
ATOM 1352 N N . ASN A 1 167 ? -0.772 -1.714 10.182 1.00 98.00 167 ASN A N 1
ATOM 1353 C CA . ASN A 1 167 ? -0.819 -2.295 11.535 1.00 98.00 167 ASN A CA 1
ATOM 1354 C C . ASN A 1 167 ? -1.778 -1.558 12.491 1.00 98.00 167 ASN A C 1
ATOM 1356 O O . ASN A 1 167 ? -2.269 -2.134 13.460 1.00 98.00 167 ASN A O 1
ATOM 1360 N N . ASN A 1 168 ? -2.064 -0.287 12.200 1.00 97.69 168 ASN A N 1
ATOM 1361 C CA . ASN A 1 168 ? -2.923 0.580 13.004 1.00 97.69 168 ASN A CA 1
ATOM 1362 C C . ASN A 1 168 ? -4.290 0.851 12.361 1.00 97.69 168 ASN A C 1
ATOM 1364 O O . ASN A 1 168 ? -5.002 1.741 12.832 1.00 97.69 168 ASN A O 1
ATOM 1368 N N . PHE A 1 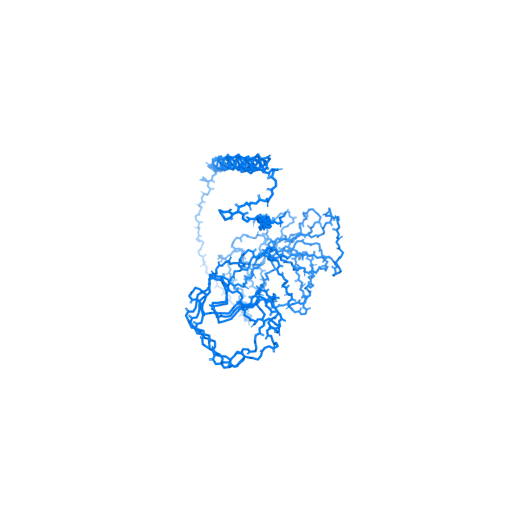169 ? -4.658 0.126 11.299 1.00 98.06 169 PHE A N 1
ATOM 1369 C CA . PHE A 1 169 ? -5.946 0.324 10.644 1.00 98.06 169 PHE A CA 1
ATOM 1370 C C . PHE A 1 169 ? -7.089 -0.046 11.588 1.00 98.06 169 PHE A C 1
ATOM 1372 O O . PHE A 1 169 ? -7.081 -1.101 12.226 1.00 98.06 169 PHE A O 1
ATOM 1379 N N . ARG A 1 170 ? -8.060 0.857 11.715 1.00 97.38 170 ARG A N 1
ATOM 1380 C CA . ARG A 1 170 ? -9.249 0.691 12.552 1.00 97.38 170 ARG A CA 1
ATOM 1381 C C . ARG A 1 170 ? -10.471 1.217 11.828 1.00 97.38 170 ARG A C 1
ATOM 1383 O O . ARG A 1 170 ? -10.425 2.268 11.188 1.00 97.38 170 ARG A O 1
ATOM 1390 N N . ILE A 1 171 ? -11.577 0.511 12.013 1.00 97.19 171 ILE A N 1
ATOM 1391 C CA . ILE A 1 171 ? -12.878 0.864 11.453 1.00 97.19 171 ILE A CA 1
ATOM 1392 C C . ILE A 1 171 ? -13.809 1.220 12.606 1.00 97.19 171 ILE A C 1
ATOM 1394 O O . ILE A 1 171 ? -14.042 0.398 13.490 1.00 97.19 171 ILE A O 1
ATOM 1398 N N . PHE A 1 172 ? -14.332 2.442 12.590 1.00 96.56 172 PHE A N 1
ATOM 1399 C CA . PHE A 1 172 ? -15.354 2.931 13.507 1.00 96.56 172 PHE A CA 1
ATOM 1400 C C . PHE A 1 172 ? -16.646 3.037 12.712 1.00 96.56 172 PHE A C 1
ATOM 1402 O O . PHE A 1 172 ? -16.765 3.926 11.879 1.00 96.56 172 PHE A O 1
ATOM 1409 N N . ALA A 1 173 ? -17.581 2.119 12.910 1.00 96.69 173 ALA A N 1
ATOM 1410 C CA . ALA A 1 173 ? -18.806 2.069 12.124 1.00 96.69 173 ALA A CA 1
ATOM 1411 C C . ALA A 1 173 ? -19.975 1.530 12.949 1.00 96.69 173 ALA A C 1
ATOM 1413 O O . ALA A 1 173 ? -19.784 0.784 13.918 1.00 96.69 173 ALA A O 1
ATOM 1414 N N . ASN A 1 174 ? -21.190 1.901 12.551 1.00 96.94 174 ASN A N 1
ATOM 1415 C CA . ASN A 1 174 ? -22.394 1.276 13.080 1.00 96.94 174 ASN A CA 1
ATOM 1416 C C . ASN A 1 174 ? -22.468 -0.210 12.663 1.00 96.94 174 ASN A C 1
ATOM 1418 O O . ASN A 1 174 ? -21.797 -0.619 11.717 1.00 96.94 174 ASN A O 1
ATOM 1422 N N . PRO A 1 175 ? -23.212 -1.063 13.394 1.00 97.38 175 PRO A N 1
ATOM 1423 C CA . PRO A 1 175 ? -23.303 -2.477 13.049 1.00 97.38 175 PRO A CA 1
ATOM 1424 C C . PRO A 1 175 ? -24.006 -2.681 11.704 1.00 97.38 175 PRO A C 1
ATOM 1426 O O . PRO A 1 175 ? -25.222 -2.524 11.624 1.00 97.38 175 PRO A O 1
ATOM 1429 N N . ASP A 1 176 ? -23.243 -3.055 10.682 1.00 97.25 176 ASP A N 1
ATOM 1430 C CA . ASP A 1 176 ? -23.731 -3.385 9.344 1.00 97.25 176 ASP A CA 1
ATOM 1431 C C . ASP A 1 176 ? -22.655 -4.147 8.546 1.00 97.25 176 ASP A C 1
ATOM 1433 O O . ASP A 1 176 ? -21.619 -4.553 9.088 1.00 97.25 176 ASP A O 1
ATOM 1437 N N . THR A 1 177 ? -22.902 -4.369 7.260 1.00 97.25 177 THR A N 1
ATOM 1438 C CA . THR A 1 177 ? -21.957 -4.922 6.294 1.00 97.25 177 THR A CA 1
ATOM 1439 C C . THR A 1 177 ? -21.400 -3.802 5.423 1.00 97.25 177 THR A C 1
ATOM 1441 O O . THR A 1 177 ? -22.149 -3.004 4.877 1.00 97.25 177 THR A O 1
ATOM 1444 N N . TYR A 1 178 ? -20.078 -3.763 5.290 1.00 97.06 178 TYR A N 1
ATOM 1445 C CA . TYR A 1 178 ? -19.348 -2.771 4.506 1.00 97.06 178 TYR A CA 1
ATOM 1446 C C . TYR A 1 178 ? -18.408 -3.465 3.523 1.00 97.06 178 TYR A C 1
ATOM 1448 O O . TYR A 1 178 ? -17.953 -4.580 3.773 1.00 97.06 178 TYR A O 1
ATOM 1456 N N . PHE A 1 179 ? -18.048 -2.783 2.443 1.00 97.06 179 PHE A N 1
ATOM 1457 C CA . PHE A 1 179 ? -17.093 -3.262 1.449 1.00 97.06 179 PHE A CA 1
ATOM 1458 C C . PHE A 1 179 ? -15.824 -2.416 1.504 1.00 97.06 179 PHE A C 1
ATOM 1460 O O . PHE A 1 179 ? -15.885 -1.186 1.465 1.00 97.06 179 PHE A O 1
ATOM 1467 N N . LEU A 1 180 ? -14.663 -3.065 1.623 1.00 96.88 180 LEU A N 1
ATOM 1468 C CA . LEU A 1 180 ? -13.378 -2.371 1.621 1.00 96.88 180 LEU A CA 1
ATOM 1469 C C . LEU A 1 180 ? -12.980 -2.021 0.189 1.00 96.88 180 LEU A C 1
ATOM 1471 O O . LEU A 1 180 ? -12.683 -2.902 -0.620 1.0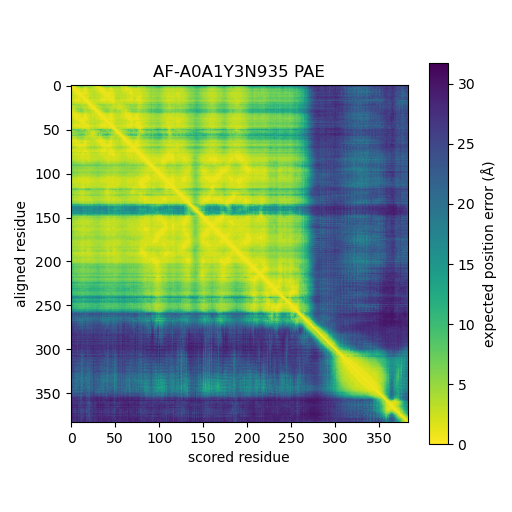0 96.88 180 LEU A O 1
ATOM 1475 N N . LYS A 1 181 ? -12.907 -0.726 -0.102 1.00 96.19 181 LYS A N 1
ATOM 1476 C CA . LYS A 1 181 ? -12.358 -0.206 -1.349 1.00 96.19 181 LYS A CA 1
ATOM 1477 C C . LYS A 1 181 ? -10.896 0.167 -1.144 1.00 96.19 181 LYS A C 1
ATOM 1479 O O . LYS A 1 181 ? -10.518 0.787 -0.154 1.00 96.19 181 LYS A O 1
ATOM 1484 N N . VAL A 1 182 ? -10.073 -0.227 -2.108 1.00 96.50 182 VAL A N 1
ATOM 1485 C CA . VAL A 1 182 ? -8.646 0.103 -2.154 1.00 96.50 182 VAL A CA 1
ATOM 1486 C C . VAL A 1 182 ? -8.421 1.062 -3.309 1.00 96.50 182 VAL A C 1
ATOM 1488 O O . VAL A 1 182 ? -8.780 0.742 -4.441 1.00 96.50 182 VAL A O 1
ATOM 1491 N N . SER A 1 183 ? -7.828 2.217 -3.054 1.00 96.75 183 SER A N 1
ATOM 1492 C CA . SER A 1 183 ? -7.351 3.159 -4.066 1.00 96.75 183 SER A CA 1
ATOM 1493 C C . SER A 1 183 ? -5.869 3.455 -3.844 1.00 96.75 183 SER A C 1
ATOM 1495 O O . SER A 1 183 ? -5.263 2.986 -2.878 1.00 96.75 183 SER A O 1
ATOM 1497 N N . TYR A 1 184 ? -5.259 4.182 -4.773 1.00 96.88 184 TYR A N 1
ATOM 1498 C CA . TYR A 1 184 ? -3.875 4.609 -4.652 1.00 96.88 184 TYR A CA 1
ATOM 1499 C C . TYR A 1 184 ? -3.683 6.014 -5.225 1.00 96.88 184 TYR A C 1
ATOM 1501 O O . TYR A 1 184 ? -4.435 6.446 -6.096 1.00 96.88 184 TYR A O 1
ATOM 1509 N N . GLU A 1 185 ? -2.669 6.714 -4.726 1.00 96.88 185 GLU A N 1
ATOM 1510 C CA . GLU A 1 185 ? -2.314 8.083 -5.109 1.00 96.88 185 GLU A CA 1
ATOM 1511 C C . GLU A 1 185 ? -0.821 8.193 -5.443 1.00 96.88 185 GLU A C 1
ATOM 1513 O O . GLU A 1 185 ? -0.028 7.305 -5.126 1.00 96.88 185 GLU A O 1
ATOM 1518 N N . ASN A 1 186 ? -0.431 9.311 -6.065 1.00 95.44 186 ASN A N 1
ATOM 1519 C CA . ASN A 1 186 ? 0.951 9.627 -6.459 1.00 95.44 186 ASN A CA 1
ATOM 1520 C C . ASN A 1 186 ? 1.562 8.645 -7.468 1.00 95.44 186 ASN A C 1
ATOM 1522 O O . ASN A 1 186 ? 2.776 8.431 -7.489 1.00 95.44 186 ASN A O 1
ATOM 1526 N N . TYR A 1 187 ? 0.726 8.058 -8.322 1.00 95.62 187 TYR A N 1
ATOM 1527 C CA . TYR A 1 187 ? 1.172 7.205 -9.409 1.00 95.62 187 TYR A CA 1
ATOM 1528 C C . TYR A 1 187 ? 0.223 7.298 -10.599 1.00 95.62 187 TYR A C 1
ATOM 1530 O O . TYR A 1 187 ? -0.977 7.075 -10.473 1.00 95.62 187 TYR A O 1
ATOM 1538 N N . ASN A 1 188 ? 0.781 7.619 -11.766 1.00 93.75 188 ASN A N 1
ATOM 1539 C CA . ASN A 1 188 ? 0.004 7.863 -12.985 1.00 93.75 188 ASN A CA 1
ATOM 1540 C C . ASN A 1 188 ? -0.280 6.583 -13.787 1.00 93.75 188 ASN A C 1
ATOM 1542 O O . ASN A 1 188 ? -0.969 6.634 -14.804 1.00 93.75 188 ASN A O 1
ATOM 1546 N N . GLY A 1 189 ? 0.297 5.447 -13.389 1.00 93.69 189 GLY A N 1
ATOM 1547 C CA . GLY A 1 189 ? 0.066 4.171 -14.052 1.00 93.69 189 GLY A CA 1
ATOM 1548 C C . GLY A 1 189 ? -1.171 3.446 -13.523 1.00 93.69 189 GLY A C 1
ATOM 1549 O O . GLY A 1 189 ? -1.730 3.761 -12.468 1.00 93.69 189 GLY A O 1
ATOM 1550 N N . PHE A 1 190 ? -1.590 2.437 -14.277 1.00 94.88 190 PHE A N 1
ATOM 1551 C CA . PHE A 1 190 ? -2.638 1.521 -13.853 1.00 94.88 190 PHE A CA 1
ATOM 1552 C C . PHE A 1 190 ? -2.030 0.401 -13.008 1.00 94.88 190 PHE A C 1
ATOM 1554 O O . PHE A 1 190 ? -1.124 -0.283 -13.474 1.00 94.88 190 PHE A O 1
ATOM 1561 N N . ILE A 1 191 ? -2.553 0.200 -11.799 1.00 97.19 191 ILE A N 1
ATOM 1562 C CA . ILE A 1 191 ? -2.182 -0.910 -10.924 1.00 97.19 191 ILE A CA 1
ATOM 1563 C C . ILE A 1 191 ? -3.413 -1.790 -10.726 1.00 97.19 191 ILE A C 1
ATOM 1565 O O . ILE A 1 191 ? -4.427 -1.366 -10.166 1.00 97.19 191 ILE A O 1
ATOM 1569 N N . LYS A 1 192 ? -3.325 -3.039 -11.179 1.00 97.62 192 LYS A N 1
ATOM 1570 C CA . LYS A 1 192 ? -4.389 -4.029 -11.022 1.00 97.62 192 LYS A CA 1
ATOM 1571 C C . LYS A 1 192 ? -4.487 -4.485 -9.562 1.00 97.62 192 LYS A C 1
ATOM 1573 O O . LYS A 1 192 ? -3.486 -4.741 -8.900 1.00 97.62 192 LYS A O 1
ATOM 1578 N N . LYS A 1 193 ? -5.705 -4.654 -9.056 1.00 97.56 193 LYS A N 1
ATOM 1579 C CA . LYS A 1 193 ? -5.962 -5.252 -7.736 1.00 97.56 193 LYS A CA 1
ATOM 1580 C C . LYS A 1 193 ? -6.148 -6.758 -7.932 1.00 97.56 193 LYS A C 1
ATOM 1582 O O . LYS A 1 193 ? -7.126 -7.169 -8.548 1.00 97.56 193 LYS A O 1
ATOM 1587 N N . ASN A 1 194 ? -5.197 -7.573 -7.477 1.00 97.38 194 ASN A N 1
ATOM 1588 C CA . ASN A 1 194 ? -5.241 -9.038 -7.588 1.00 97.38 194 ASN A CA 1
ATOM 1589 C C . ASN A 1 194 ? -5.786 -9.666 -6.295 1.00 97.38 194 ASN A C 1
ATOM 1591 O O . ASN A 1 194 ? -5.163 -10.526 -5.677 1.00 97.38 194 ASN A O 1
ATOM 1595 N N . PHE A 1 195 ? -6.945 -9.189 -5.863 1.00 96.69 195 PHE A N 1
ATOM 1596 C CA . PHE A 1 195 ? -7.714 -9.725 -4.749 1.00 96.69 195 PHE A CA 1
ATOM 1597 C C . PHE A 1 195 ? -9.173 -9.316 -4.949 1.00 96.69 195 PHE A C 1
ATOM 1599 O O . PHE A 1 195 ? -9.453 -8.289 -5.572 1.00 96.69 195 PHE A O 1
ATOM 1606 N N . ASP A 1 196 ? -10.090 -10.130 -4.444 1.00 95.94 196 ASP A N 1
ATOM 1607 C CA . ASP A 1 196 ? -11.519 -9.849 -4.538 1.00 95.94 196 ASP A CA 1
ATOM 1608 C C . ASP A 1 196 ? -11.932 -8.743 -3.557 1.00 95.94 196 ASP A C 1
ATOM 1610 O O . ASP A 1 196 ? -11.222 -8.435 -2.593 1.00 95.94 196 ASP A O 1
ATOM 1614 N N . THR A 1 197 ? -13.123 -8.180 -3.764 1.00 94.81 197 THR A N 1
ATOM 1615 C CA . THR A 1 197 ? -13.743 -7.261 -2.807 1.00 94.81 197 THR A CA 1
ATOM 1616 C C . THR A 1 197 ? -13.843 -7.912 -1.426 1.00 94.81 197 THR A C 1
ATOM 1618 O O . THR A 1 197 ? -14.298 -9.049 -1.287 1.00 94.81 197 THR A O 1
ATOM 1621 N N . ILE A 1 198 ? -13.420 -7.181 -0.392 1.00 96.94 198 ILE A N 1
ATOM 1622 C CA . ILE A 1 198 ? -13.429 -7.661 0.992 1.00 96.94 198 ILE A CA 1
ATOM 1623 C C . ILE A 1 198 ? -14.699 -7.160 1.675 1.00 96.94 198 ILE A C 1
ATOM 1625 O O . ILE A 1 198 ? -14.882 -5.957 1.860 1.00 96.94 198 ILE A O 1
ATOM 1629 N N . GLU A 1 199 ? -15.545 -8.093 2.093 1.00 97.75 199 GLU A N 1
ATOM 1630 C CA . GLU A 1 199 ? -16.752 -7.832 2.868 1.00 97.75 199 GLU A CA 1
ATOM 1631 C C . GLU A 1 199 ? -16.416 -7.806 4.365 1.00 97.75 199 GLU A C 1
ATOM 1633 O O . GLU A 1 199 ? -15.864 -8.755 4.931 1.00 97.75 199 GLU A O 1
ATOM 1638 N N . ILE A 1 200 ? -16.765 -6.710 5.026 1.00 97.94 200 ILE A N 1
ATOM 1639 C CA . ILE A 1 200 ? -16.501 -6.448 6.435 1.00 97.94 200 ILE A CA 1
ATOM 1640 C C . ILE A 1 200 ? -17.832 -6.346 7.165 1.00 97.94 200 ILE A C 1
ATOM 1642 O O . ILE A 1 200 ? -18.547 -5.353 7.070 1.00 97.94 200 ILE A O 1
ATOM 1646 N N . LYS A 1 201 ? -18.143 -7.359 7.967 1.00 98.12 201 LYS A N 1
ATOM 1647 C CA . LYS A 1 201 ? -19.276 -7.334 8.883 1.00 98.12 201 LYS A CA 1
ATOM 1648 C C . LYS A 1 201 ? -18.862 -6.678 10.193 1.00 98.12 201 LYS A C 1
ATOM 1650 O O . LYS A 1 201 ? -18.145 -7.275 11.003 1.00 98.12 201 LYS A O 1
ATOM 1655 N N . VAL A 1 202 ? -19.338 -5.463 10.422 1.00 97.81 202 VAL A N 1
ATOM 1656 C CA . VAL A 1 202 ? -19.131 -4.743 11.674 1.00 97.81 202 VAL A CA 1
ATOM 1657 C C . VAL A 1 202 ? -20.207 -5.168 12.663 1.00 97.81 202 VAL A C 1
ATOM 1659 O O . VAL A 1 202 ? -21.405 -5.110 12.403 1.00 97.81 202 VAL A O 1
ATOM 1662 N N . SER A 1 203 ? -19.770 -5.628 13.827 1.00 97.31 203 SER A N 1
ATOM 1663 C CA . SER A 1 203 ? -20.648 -5.993 14.934 1.00 97.31 203 SER A CA 1
ATOM 1664 C C . SER A 1 203 ? -20.624 -4.924 16.025 1.00 97.31 203 SER A C 1
ATOM 1666 O O . SER A 1 203 ? -19.653 -4.178 16.175 1.00 97.31 203 SER A O 1
ATOM 1668 N N . GLY A 1 204 ? -21.720 -4.832 16.783 1.00 94.06 204 GLY A N 1
ATOM 1669 C CA . GLY A 1 204 ? -21.791 -3.949 17.945 1.00 94.06 204 GLY A CA 1
ATOM 1670 C C . GLY A 1 204 ? -20.897 -4.428 19.091 1.00 94.06 204 GLY A C 1
ATOM 1671 O O . GLY A 1 204 ? -20.322 -5.513 19.047 1.00 94.06 204 GLY A O 1
ATOM 1672 N N . CYS A 1 205 ? -20.802 -3.620 20.146 1.00 95.75 205 CYS A N 1
ATOM 1673 C CA . CYS A 1 205 ? -19.907 -3.919 21.261 1.00 95.75 205 CYS A CA 1
ATOM 1674 C C . CYS A 1 205 ? -20.319 -5.167 22.036 1.00 95.75 205 CYS A C 1
ATOM 1676 O O . CYS A 1 205 ? -21.506 -5.391 22.306 1.00 95.75 205 CYS A O 1
ATOM 1678 N N . ASN A 1 206 ? -19.313 -5.928 22.462 1.00 95.56 206 ASN A N 1
ATOM 1679 C CA . ASN A 1 206 ? -19.498 -7.051 23.369 1.00 95.56 206 ASN A CA 1
ATOM 1680 C C . ASN A 1 206 ? -20.051 -6.578 24.720 1.00 95.56 206 ASN A C 1
ATOM 1682 O O . ASN A 1 206 ? -19.904 -5.420 25.107 1.00 95.56 206 ASN A O 1
ATOM 1686 N N . LYS A 1 207 ? -20.636 -7.508 25.487 1.00 93.88 207 LYS A N 1
ATOM 1687 C CA . LYS A 1 207 ? -21.169 -7.223 26.834 1.00 93.88 207 LYS A CA 1
ATOM 1688 C C . LYS A 1 207 ? -20.123 -6.624 27.788 1.00 93.88 207 LYS A C 1
ATOM 1690 O O . LYS A 1 207 ? -20.492 -5.855 28.663 1.00 93.88 207 LYS A O 1
ATOM 1695 N N . ASN A 1 208 ? -18.842 -6.945 27.589 1.00 92.50 208 ASN A N 1
ATOM 1696 C CA . ASN A 1 208 ? -17.727 -6.492 28.427 1.00 92.50 208 ASN A CA 1
ATOM 1697 C C . ASN A 1 208 ? -16.967 -5.295 27.823 1.00 92.50 208 ASN A C 1
ATOM 1699 O O . ASN A 1 208 ? -15.802 -5.087 28.141 1.00 92.50 208 ASN A O 1
ATOM 1703 N N . GLN A 1 209 ? -17.584 -4.534 26.920 1.00 94.88 209 GLN A N 1
ATOM 1704 C CA . GLN A 1 209 ? -16.985 -3.344 26.314 1.00 94.88 209 GLN A CA 1
ATOM 1705 C C . GLN A 1 209 ? -17.856 -2.117 26.567 1.00 94.88 209 GLN A C 1
ATOM 1707 O O . GLN A 1 209 ? -19.082 -2.207 26.650 1.00 94.88 209 GLN A O 1
ATOM 1712 N N . TYR A 1 210 ? -17.219 -0.951 26.637 1.00 93.88 210 TYR A N 1
ATOM 1713 C CA . TYR A 1 210 ? -17.931 0.317 26.680 1.00 93.88 210 TYR A CA 1
ATOM 1714 C C . TYR A 1 210 ? -18.476 0.659 25.300 1.00 93.88 210 TYR A C 1
ATOM 1716 O O . TYR A 1 210 ? -17.732 0.676 24.320 1.00 93.88 210 TYR A O 1
ATOM 1724 N N . LYS A 1 211 ? -19.769 0.982 25.243 1.00 95.00 211 LYS A N 1
ATOM 1725 C CA . LYS A 1 211 ? -20.402 1.578 24.066 1.00 95.00 211 LYS A CA 1
ATOM 1726 C C . LYS A 1 211 ? -20.212 3.086 24.127 1.00 95.00 211 LYS A C 1
ATOM 1728 O O . LYS A 1 211 ? -20.694 3.721 25.063 1.00 95.00 211 LYS A O 1
ATOM 1733 N N . LYS A 1 212 ? -19.542 3.656 23.132 1.00 93.88 212 LYS A N 1
ATOM 1734 C CA . LYS A 1 212 ? -19.421 5.104 22.961 1.00 93.88 212 LYS A CA 1
ATOM 1735 C C . LYS A 1 212 ? -19.963 5.517 21.604 1.00 93.88 212 LYS A C 1
ATOM 1737 O O . LYS A 1 212 ? -19.957 4.729 20.663 1.00 93.88 212 LYS A O 1
ATOM 1742 N N . TYR A 1 213 ? -20.428 6.756 21.525 1.00 93.69 213 TYR A N 1
ATOM 1743 C CA . TYR A 1 213 ? -20.903 7.353 20.287 1.00 93.69 213 TYR A CA 1
ATOM 1744 C C . TYR A 1 213 ? -20.132 8.638 20.030 1.00 93.69 213 TYR A C 1
ATOM 1746 O O . TYR A 1 213 ? -20.059 9.500 20.905 1.00 93.69 213 TYR A O 1
ATOM 1754 N N . ASN A 1 214 ? -19.576 8.764 18.831 1.00 92.31 214 ASN A N 1
ATOM 1755 C CA . ASN A 1 214 ? -19.010 10.010 18.329 1.00 92.31 214 ASN A CA 1
ATOM 1756 C C . ASN A 1 214 ? -19.720 10.334 17.015 1.00 92.31 214 ASN A C 1
ATOM 1758 O O . ASN A 1 214 ? -19.690 9.514 16.105 1.00 92.31 214 ASN A O 1
ATOM 1762 N N . ASN A 1 215 ? -20.414 11.471 16.933 1.00 92.44 215 ASN A N 1
ATOM 1763 C CA . ASN A 1 215 ? -21.208 11.857 15.758 1.00 92.44 215 ASN A CA 1
ATOM 1764 C C . ASN A 1 215 ? -22.144 10.740 15.246 1.00 92.44 215 ASN A C 1
ATOM 1766 O O . ASN A 1 215 ? -22.167 10.441 14.061 1.00 92.44 215 ASN A O 1
ATOM 1770 N N . LYS A 1 216 ? -22.907 10.099 16.147 1.00 92.94 216 LYS A N 1
ATOM 1771 C CA . LYS A 1 216 ? -23.799 8.947 15.863 1.00 92.94 216 LYS A CA 1
ATOM 1772 C C . LYS A 1 216 ? -23.096 7.639 15.442 1.00 92.94 216 LYS A C 1
ATOM 1774 O O . LYS A 1 216 ? -23.784 6.641 15.251 1.00 92.94 216 LYS A O 1
ATOM 1779 N N . ILE A 1 217 ? -21.766 7.601 15.365 1.00 95.00 217 ILE A N 1
ATOM 1780 C CA . ILE A 1 217 ? -21.002 6.384 15.064 1.00 95.00 217 ILE A CA 1
ATOM 1781 C C . ILE A 1 217 ? -20.710 5.640 16.368 1.00 95.00 217 ILE A C 1
ATOM 1783 O O . ILE A 1 217 ? -20.051 6.176 17.266 1.00 95.00 217 ILE A O 1
ATOM 1787 N N . LEU A 1 218 ? -21.200 4.404 16.473 1.00 93.31 218 LEU A N 1
ATOM 1788 C CA . LEU A 1 218 ? -20.891 3.498 17.576 1.00 93.31 218 LEU A CA 1
ATOM 1789 C C . LEU A 1 218 ? -19.429 3.056 17.502 1.00 93.31 218 LEU A C 1
ATOM 1791 O O . LEU A 1 218 ? -18.970 2.569 16.471 1.00 93.31 218 LEU A O 1
ATOM 1795 N N . TYR A 1 219 ? -18.726 3.113 18.627 1.00 94.00 219 TYR A N 1
ATOM 1796 C CA . TYR A 1 219 ? -17.445 2.439 18.779 1.00 94.00 219 TYR A CA 1
ATOM 1797 C C . TYR A 1 219 ? -17.272 1.821 20.157 1.00 94.00 219 TYR A C 1
ATOM 1799 O O . TYR A 1 219 ? -17.878 2.247 21.146 1.00 94.00 219 TYR A O 1
ATOM 1807 N N . CYS A 1 220 ? -16.458 0.772 20.187 1.00 95.25 220 CYS A N 1
ATOM 1808 C CA . CYS A 1 220 ? -16.288 -0.079 21.344 1.00 95.25 220 CYS A CA 1
ATOM 1809 C C . CYS A 1 220 ? -14.912 0.150 21.945 1.00 95.25 220 CYS A C 1
ATOM 1811 O O . CYS A 1 220 ? -13.895 0.080 21.257 1.00 95.25 220 CYS A O 1
ATOM 1813 N N . GLU A 1 221 ? -14.877 0.412 23.245 1.00 94.06 221 GLU A N 1
ATOM 1814 C CA . GLU A 1 221 ? -13.626 0.481 23.987 1.00 94.06 221 GLU A CA 1
ATOM 1815 C C . GLU A 1 221 ? -13.526 -0.689 24.955 1.00 94.06 221 GLU A C 1
ATOM 1817 O O . GLU A 1 221 ? -14.459 -0.980 25.713 1.00 94.06 221 GLU A O 1
ATOM 1822 N N . ASN A 1 222 ? -12.363 -1.335 24.955 1.00 94.00 222 ASN A N 1
ATOM 1823 C CA . ASN A 1 222 ? -12.027 -2.288 25.999 1.00 94.00 222 ASN A CA 1
ATOM 1824 C C . ASN A 1 222 ? -11.865 -1.538 27.332 1.00 94.00 222 ASN A C 1
ATOM 1826 O O . ASN A 1 222 ? -11.307 -0.432 27.357 1.00 94.00 222 ASN A O 1
ATOM 1830 N N . PRO A 1 223 ? -12.357 -2.108 28.442 1.00 95.25 223 PRO A N 1
ATOM 1831 C CA . PRO A 1 223 ? -12.168 -1.516 29.752 1.00 95.25 223 PRO A CA 1
ATOM 1832 C C . PRO A 1 223 ? -10.678 -1.522 30.123 1.00 95.25 223 PRO A C 1
ATOM 1834 O O . PRO A 1 223 ? -9.977 -2.515 29.936 1.00 95.25 223 PRO A O 1
ATOM 1837 N N . THR A 1 224 ? -10.190 -0.399 30.644 1.00 94.75 224 THR A N 1
ATOM 1838 C CA . THR A 1 224 ? -8.815 -0.260 31.138 1.00 94.75 224 THR A CA 1
ATOM 1839 C C . THR A 1 224 ? -8.782 -0.629 32.619 1.00 94.75 224 THR A C 1
ATOM 1841 O O . THR A 1 224 ? -9.280 0.133 33.445 1.00 94.75 224 THR A O 1
ATOM 1844 N N . CYS A 1 225 ? -8.232 -1.791 32.966 1.00 92.50 225 CYS A N 1
ATOM 1845 C CA . CYS A 1 225 ? -8.062 -2.211 34.361 1.00 92.50 225 CYS A CA 1
ATOM 1846 C C . CYS A 1 225 ? -6.700 -1.801 34.927 1.00 92.50 225 CYS A C 1
ATOM 1848 O O . CYS A 1 225 ? -5.753 -1.544 34.182 1.00 92.50 225 CYS A O 1
ATOM 1850 N N . HIS A 1 226 ? -6.599 -1.799 36.259 1.00 92.94 226 HIS A N 1
ATOM 1851 C CA . HIS A 1 226 ? -5.337 -1.607 36.970 1.00 92.94 226 HIS A CA 1
ATOM 1852 C C . HIS A 1 226 ? -4.242 -2.571 36.449 1.00 92.94 226 HIS A C 1
ATOM 1854 O O . HIS A 1 226 ? -4.553 -3.740 36.205 1.00 92.94 226 HIS A O 1
ATOM 1860 N N . PRO A 1 227 ? -2.963 -2.152 36.328 1.00 92.31 227 PRO A N 1
ATOM 1861 C CA . PRO A 1 227 ? -1.870 -2.988 35.793 1.00 92.31 227 PRO A CA 1
ATOM 1862 C C . PRO A 1 227 ? -1.606 -4.307 36.546 1.00 92.31 227 PRO A C 1
ATOM 1864 O O . PRO A 1 227 ? -0.955 -5.226 36.029 1.00 92.31 227 PRO A O 1
ATOM 1867 N N . ASP A 1 228 ? -2.101 -4.396 37.782 1.00 92.06 228 ASP A N 1
ATOM 1868 C CA . ASP A 1 228 ? -2.032 -5.600 38.614 1.00 92.06 228 ASP A CA 1
ATOM 1869 C C . ASP A 1 228 ? -3.065 -6.666 38.235 1.00 92.06 228 ASP A C 1
ATOM 1871 O O . ASP A 1 228 ? -2.927 -7.807 38.678 1.00 92.06 228 ASP A O 1
ATOM 1875 N N . CYS A 1 229 ? -4.069 -6.319 37.421 1.00 91.62 229 CYS A N 1
ATOM 1876 C CA . CYS A 1 229 ? -5.043 -7.257 36.877 1.00 91.62 229 CYS A CA 1
ATOM 1877 C C . CYS A 1 229 ? -4.406 -8.044 35.715 1.00 91.62 229 CYS A C 1
ATOM 1879 O O . CYS A 1 229 ? -4.048 -7.445 34.697 1.00 91.62 229 CYS A O 1
ATOM 1881 N N . PRO A 1 230 ? -4.245 -9.373 35.822 1.00 92.12 230 PRO A N 1
ATOM 1882 C CA . PRO A 1 230 ? -3.633 -10.203 34.783 1.00 92.12 230 PRO A CA 1
ATOM 1883 C C . PRO A 1 230 ? -4.643 -10.544 33.675 1.00 92.12 230 PRO A C 1
ATOM 1885 O O . PRO A 1 230 ? -5.040 -11.701 33.498 1.00 92.12 230 PRO A O 1
ATOM 1888 N N . VAL A 1 231 ? -5.081 -9.508 32.955 1.00 92.62 231 VAL A N 1
ATOM 1889 C CA . VAL A 1 231 ? -5.989 -9.629 31.807 1.00 92.62 231 VAL A CA 1
ATOM 1890 C C . VAL A 1 231 ? -5.381 -10.582 30.772 1.00 92.62 231 VAL A C 1
ATOM 1892 O O . VAL A 1 231 ? -4.171 -10.566 30.555 1.00 92.62 231 VAL A O 1
ATOM 1895 N N . ASP A 1 232 ? -6.219 -11.443 30.195 1.00 90.25 232 ASP A N 1
ATOM 1896 C CA . ASP A 1 232 ? -5.870 -12.478 29.203 1.00 90.25 232 ASP A CA 1
ATOM 1897 C C . ASP A 1 232 ? -5.017 -13.650 29.726 1.00 90.25 232 ASP A C 1
ATOM 1899 O O . ASP A 1 232 ? -4.705 -14.569 28.969 1.00 90.25 232 ASP A O 1
ATOM 1903 N N . ILE A 1 233 ? -4.681 -13.667 31.022 1.00 93.12 233 ILE A N 1
ATOM 1904 C CA . ILE A 1 233 ? -3.947 -14.770 31.663 1.00 93.12 233 ILE A CA 1
ATOM 1905 C C . ILE A 1 233 ? -4.853 -15.506 32.654 1.00 93.12 233 ILE A C 1
ATOM 1907 O O . ILE A 1 233 ? -5.136 -16.689 32.485 1.00 93.12 233 ILE A O 1
ATOM 1911 N N . SER A 1 234 ? -5.316 -14.806 33.692 1.00 92.44 234 SER A N 1
ATOM 1912 C CA . SER A 1 234 ? -6.131 -15.388 34.772 1.00 92.44 234 SER A CA 1
ATOM 1913 C C . SER A 1 234 ? -7.330 -14.528 35.171 1.00 92.44 234 SER A C 1
ATOM 1915 O O . SER A 1 234 ? -8.120 -14.926 36.028 1.00 92.44 234 SER A O 1
ATOM 1917 N N . ALA A 1 235 ? -7.511 -13.367 34.539 1.00 93.94 235 ALA A N 1
ATOM 1918 C CA . ALA A 1 235 ? -8.630 -12.474 34.791 1.00 93.94 235 ALA A CA 1
ATOM 1919 C C . ALA A 1 235 ? -9.167 -11.841 33.500 1.00 93.94 235 ALA A C 1
ATOM 1921 O O . ALA A 1 235 ? -8.501 -11.808 32.466 1.00 93.94 235 ALA A O 1
ATOM 1922 N N . ILE A 1 236 ? -10.383 -11.311 33.590 1.00 94.69 236 ILE A N 1
ATOM 1923 C CA . ILE A 1 236 ? -11.006 -10.442 32.595 1.00 94.69 236 ILE A CA 1
ATOM 1924 C C . ILE A 1 236 ? -11.298 -9.085 33.231 1.00 94.69 236 ILE A C 1
ATOM 1926 O O . ILE A 1 236 ? -11.638 -8.994 34.411 1.00 94.69 236 ILE A O 1
ATOM 1930 N N . CYS A 1 237 ? -11.187 -8.027 32.437 1.00 94.69 237 CYS A N 1
ATOM 1931 C CA . CYS A 1 237 ? -11.580 -6.691 32.859 1.00 94.69 237 CYS A CA 1
ATOM 1932 C C . CYS A 1 237 ? -13.050 -6.453 32.493 1.00 94.69 237 CYS A C 1
ATOM 1934 O O . CYS A 1 237 ? -13.436 -6.629 31.335 1.00 94.69 237 CYS A O 1
ATOM 1936 N N . ILE A 1 238 ? -13.878 -6.085 33.468 1.00 94.88 238 ILE A N 1
ATOM 1937 C CA . ILE A 1 238 ? -15.309 -5.830 33.288 1.00 94.88 238 ILE A CA 1
ATOM 1938 C C . ILE A 1 238 ? -15.563 -4.323 33.385 1.00 94.88 238 ILE A C 1
ATOM 1940 O O . ILE A 1 238 ? -15.085 -3.678 34.323 1.00 94.88 238 ILE A O 1
ATOM 1944 N N . PRO A 1 239 ? -16.306 -3.740 32.428 1.00 95.12 239 PRO A N 1
ATOM 1945 C CA . PRO A 1 239 ? -16.617 -2.322 32.451 1.00 95.12 239 PRO A CA 1
ATOM 1946 C C . PRO A 1 239 ? -17.557 -1.985 33.615 1.00 95.12 239 PRO A C 1
ATOM 1948 O O . PRO A 1 239 ? -18.539 -2.682 33.864 1.00 95.12 239 PRO A O 1
ATOM 1951 N N . SER A 1 240 ? -17.277 -0.876 34.293 1.00 92.69 240 SER A N 1
ATOM 1952 C CA . SER A 1 240 ? -18.220 -0.214 35.196 1.00 92.69 240 SER A CA 1
ATOM 1953 C C . SER A 1 240 ? -19.359 0.467 34.424 1.00 92.69 240 SER A C 1
ATOM 1955 O O . SER A 1 240 ? -19.270 0.688 33.218 1.00 92.69 240 SER A O 1
ATOM 1957 N N . ASN A 1 241 ? -20.421 0.880 35.116 1.00 88.19 241 ASN A N 1
ATOM 1958 C CA . ASN A 1 241 ? -21.549 1.566 34.475 1.00 88.19 241 ASN A CA 1
ATOM 1959 C C . ASN A 1 241 ? -21.259 3.024 34.068 1.00 88.19 241 ASN A C 1
ATOM 1961 O O . ASN A 1 241 ? -22.027 3.586 33.290 1.00 88.19 241 ASN A O 1
ATOM 1965 N N . SER A 1 242 ? -20.220 3.669 34.614 1.00 79.88 242 SER A N 1
ATOM 1966 C CA . SER A 1 242 ? -20.097 5.136 34.581 1.00 79.88 242 SER A CA 1
ATOM 1967 C C . SER A 1 242 ? -18.978 5.665 33.685 1.00 79.88 242 SER A C 1
ATOM 1969 O O . SER A 1 242 ? -19.194 6.647 32.975 1.00 79.88 242 SER A O 1
ATOM 1971 N N . SER A 1 243 ? -17.785 5.063 33.693 1.00 87.38 243 SER A N 1
ATOM 1972 C CA . SER A 1 243 ? -16.661 5.557 32.887 1.00 87.38 243 SER A CA 1
ATOM 1973 C C . SER A 1 243 ? -15.513 4.558 32.764 1.00 87.38 243 SER A C 1
ATOM 1975 O O . SER A 1 243 ? -15.203 3.821 33.697 1.00 87.38 243 SER A O 1
ATOM 1977 N N . ASN A 1 244 ? -14.815 4.604 31.624 1.00 89.81 244 ASN A N 1
ATOM 1978 C CA . ASN A 1 244 ? -13.614 3.808 31.362 1.00 89.81 244 ASN A CA 1
ATOM 1979 C C . ASN A 1 244 ? -12.359 4.400 32.043 1.00 89.81 244 ASN A C 1
ATOM 1981 O O . ASN A 1 244 ? -11.349 4.657 31.391 1.00 89.81 244 ASN A O 1
ATOM 1985 N N . LEU A 1 245 ? -12.443 4.693 33.343 1.00 90.00 245 LEU A N 1
ATOM 1986 C CA . LEU A 1 245 ? -11.304 5.132 34.153 1.00 90.00 245 LEU A CA 1
ATOM 1987 C C . LEU A 1 245 ? -10.595 3.918 34.764 1.00 90.00 245 LEU A C 1
ATOM 1989 O O . LEU A 1 245 ? -11.251 2.955 35.160 1.00 90.00 245 LEU A O 1
ATOM 1993 N N . LEU A 1 246 ? -9.266 4.003 34.891 1.00 88.69 246 LEU A N 1
ATOM 1994 C CA . LEU A 1 246 ? -8.384 2.907 35.326 1.00 88.69 246 LEU A CA 1
ATOM 1995 C C . LEU A 1 246 ? -8.859 2.185 36.602 1.00 88.69 246 LEU A C 1
ATOM 1997 O O . LEU A 1 246 ? -8.735 0.968 36.706 1.00 88.69 246 LEU A O 1
ATOM 2001 N N . ASN A 1 247 ? -9.414 2.938 37.555 1.00 86.25 247 ASN A N 1
ATOM 2002 C CA . ASN A 1 247 ? -9.788 2.440 38.882 1.00 86.25 247 ASN A CA 1
ATOM 2003 C C . ASN A 1 247 ? -11.272 2.066 39.016 1.00 86.25 247 ASN A C 1
ATOM 2005 O O . ASN A 1 247 ? -11.679 1.605 40.077 1.00 86.25 247 ASN A O 1
ATOM 2009 N N . ASN A 1 248 ? -12.086 2.281 37.979 1.00 90.94 248 ASN A N 1
ATOM 2010 C CA . ASN A 1 248 ? -13.528 2.028 38.053 1.00 90.94 248 ASN A CA 1
ATOM 2011 C C . ASN A 1 248 ? -13.903 0.637 37.536 1.00 90.94 248 ASN A C 1
ATOM 2013 O O . ASN A 1 248 ? -14.926 0.090 37.937 1.00 90.94 248 ASN A O 1
ATOM 2017 N N . ASN A 1 249 ? -13.096 0.079 36.634 1.00 94.19 249 ASN A N 1
ATOM 2018 C CA . ASN A 1 249 ? -13.346 -1.225 36.033 1.00 94.19 249 ASN A CA 1
ATOM 2019 C C . ASN A 1 249 ? -13.038 -2.361 37.016 1.00 94.19 249 ASN A C 1
ATOM 2021 O O . ASN A 1 249 ? -12.063 -2.304 37.766 1.00 94.19 249 ASN A O 1
ATOM 2025 N N . GLU A 1 250 ? -13.852 -3.412 36.986 1.00 93.88 250 GLU A N 1
ATOM 2026 C CA . GLU A 1 250 ? -13.712 -4.554 37.885 1.00 93.88 250 GLU A CA 1
ATOM 2027 C C . GLU A 1 250 ? -12.795 -5.614 37.261 1.00 93.88 250 GLU A C 1
ATOM 2029 O O . GLU A 1 250 ? -13.016 -6.067 36.136 1.00 93.88 250 GLU A O 1
ATOM 2034 N N . CYS A 1 251 ? -11.769 -6.041 37.998 1.00 93.19 251 CYS A N 1
ATOM 2035 C CA . CYS A 1 251 ? -10.951 -7.190 37.620 1.00 93.19 251 CYS A CA 1
ATOM 2036 C C . CYS A 1 251 ? -11.620 -8.472 38.129 1.00 93.19 251 CYS A C 1
ATOM 2038 O O . CYS A 1 251 ? -11.618 -8.738 39.331 1.00 93.19 251 CYS A O 1
ATOM 2040 N N . LYS A 1 252 ? -12.178 -9.280 37.224 1.00 93.81 252 LYS A N 1
ATOM 2041 C CA . LYS A 1 252 ? -12.839 -10.541 37.577 1.00 93.81 252 LYS A CA 1
ATOM 2042 C C . LYS A 1 252 ? -11.964 -11.731 37.205 1.00 93.81 252 LYS A C 1
ATOM 2044 O O . LYS A 1 252 ? -11.611 -11.904 36.042 1.00 93.81 252 LYS A O 1
ATOM 2049 N N . CYS A 1 253 ? -11.665 -12.586 38.178 1.00 93.69 253 CYS A N 1
ATOM 2050 C CA . CYS A 1 253 ? -10.932 -13.830 37.945 1.00 93.69 253 CYS A CA 1
ATOM 2051 C C . CYS A 1 253 ? -11.683 -14.784 37.009 1.00 93.69 253 CYS A C 1
ATOM 2053 O O . CYS A 1 253 ? -12.911 -14.907 37.066 1.00 93.69 253 CYS A O 1
ATOM 2055 N N . LEU A 1 254 ? -10.928 -15.498 36.175 1.00 92.44 254 LEU A N 1
ATOM 2056 C CA . LEU A 1 254 ? -11.428 -16.662 35.451 1.00 92.44 254 LEU A CA 1
ATOM 2057 C C . LEU A 1 254 ? -11.717 -17.814 36.440 1.00 92.44 254 LEU A C 1
ATOM 2059 O O . LEU A 1 254 ? -11.095 -17.873 37.505 1.00 92.44 254 LEU A O 1
ATOM 2063 N N . PRO A 1 255 ? -12.638 -18.746 36.122 1.00 93.12 255 PRO A N 1
ATOM 2064 C CA . PRO A 1 255 ? -12.916 -19.897 36.983 1.00 93.12 255 PRO A CA 1
ATOM 2065 C C . PRO A 1 255 ? -11.639 -20.673 37.357 1.00 93.12 255 PRO A C 1
ATOM 2067 O O . PRO A 1 255 ? -10.816 -20.954 36.489 1.00 93.12 255 PRO A O 1
ATOM 2070 N N . GLY A 1 256 ? -11.481 -21.011 38.643 1.00 90.06 256 GLY A N 1
ATOM 2071 C CA . GLY A 1 256 ? -10.292 -21.694 39.186 1.00 90.06 256 GLY A CA 1
ATOM 2072 C C . GLY A 1 256 ? -9.207 -20.768 39.759 1.00 90.06 256 GLY A C 1
ATOM 2073 O O . GLY A 1 256 ? -8.246 -21.252 40.357 1.00 90.06 256 GLY A O 1
ATOM 2074 N N . TRP A 1 257 ? -9.373 -19.448 39.633 1.00 85.62 257 TRP A N 1
ATOM 2075 C CA . TRP A 1 257 ? -8.455 -18.447 40.177 1.00 85.62 257 TRP A CA 1
ATOM 2076 C C . TRP A 1 257 ? -9.112 -17.626 41.292 1.00 85.62 257 TRP A C 1
ATOM 2078 O O . TRP A 1 257 ? -10.289 -17.275 41.204 1.00 85.62 257 TRP A O 1
ATOM 2088 N N . ILE A 1 258 ? -8.340 -17.306 42.335 1.00 85.38 258 ILE A N 1
ATOM 2089 C CA . ILE A 1 258 ? -8.765 -16.457 43.458 1.00 85.38 258 ILE A CA 1
ATOM 2090 C C . ILE A 1 258 ? -7.701 -15.374 43.687 1.00 85.38 258 ILE A C 1
ATOM 2092 O O . ILE A 1 258 ? -6.505 -15.668 43.660 1.00 85.38 258 ILE A O 1
ATOM 2096 N N . GLY A 1 259 ? -8.141 -14.135 43.931 1.00 76.25 259 GLY A N 1
ATOM 2097 C CA . GLY A 1 259 ? -7.281 -12.982 44.235 1.00 76.25 259 GLY A CA 1
ATOM 2098 C C . GLY A 1 259 ? -7.424 -11.829 43.234 1.00 76.25 259 GLY A C 1
ATOM 2099 O O . GLY A 1 259 ? -7.748 -12.033 42.075 1.00 76.25 259 GLY A O 1
ATOM 2100 N N . ILE A 1 260 ? -7.212 -10.588 43.682 1.00 64.62 260 ILE A N 1
ATOM 2101 C CA . ILE A 1 260 ? -7.486 -9.369 42.883 1.00 64.62 260 ILE A CA 1
ATOM 2102 C C . ILE A 1 260 ? -6.193 -8.793 42.263 1.00 64.62 260 ILE A C 1
ATOM 2104 O O . ILE A 1 260 ? -6.239 -7.918 41.402 1.00 64.62 260 ILE A O 1
ATOM 2108 N N . SER A 1 261 ? -5.016 -9.284 42.671 1.00 65.44 261 SER A N 1
ATOM 2109 C CA . SER A 1 261 ? -3.717 -8.753 42.241 1.00 65.44 261 SER A CA 1
ATOM 2110 C C . SER A 1 261 ? -2.696 -9.856 41.980 1.00 65.44 261 SER A C 1
ATOM 2112 O O . SER A 1 261 ? -2.703 -10.889 42.652 1.00 65.44 261 SER A O 1
ATOM 2114 N N . LYS A 1 262 ? -1.752 -9.595 41.060 1.00 59.66 262 LYS A N 1
ATOM 2115 C CA . LYS A 1 262 ? -0.567 -10.437 40.777 1.00 59.66 262 LYS A CA 1
ATOM 2116 C C . LYS A 1 262 ? 0.156 -10.968 42.025 1.00 59.66 262 LYS A C 1
ATOM 2118 O O . LYS A 1 262 ? 0.785 -12.014 41.941 1.00 59.66 262 LYS A O 1
ATOM 2123 N N . LYS A 1 263 ? 0.076 -10.268 43.164 1.00 59.22 263 LYS A N 1
ATOM 2124 C CA . LYS A 1 263 ? 0.755 -10.646 44.414 1.00 59.22 263 LYS A CA 1
ATOM 2125 C C . LYS A 1 263 ? 0.044 -11.748 45.209 1.00 59.22 263 LYS A C 1
ATOM 2127 O O . LYS A 1 263 ? 0.711 -12.432 45.972 1.00 59.22 263 LYS A O 1
ATOM 2132 N N . ASN A 1 264 ? -1.261 -11.952 45.009 1.00 58.06 264 ASN A N 1
ATOM 2133 C CA . ASN A 1 264 ? -2.074 -12.861 45.829 1.00 58.06 264 ASN A CA 1
ATOM 2134 C C . ASN A 1 264 ? -2.735 -14.000 45.029 1.00 58.06 264 ASN A C 1
ATOM 2136 O O . ASN A 1 264 ? -3.648 -14.646 45.543 1.00 58.06 264 ASN A O 1
ATOM 2140 N N . PHE A 1 265 ? -2.306 -14.265 43.789 1.00 60.00 265 PHE A N 1
ATOM 2141 C CA . PHE A 1 265 ? -2.846 -15.384 43.013 1.00 60.00 265 PHE A CA 1
ATOM 2142 C C . PHE A 1 265 ? -2.329 -16.718 43.557 1.00 60.00 265 PHE A C 1
ATOM 2144 O O . PHE A 1 265 ? -1.184 -17.101 43.319 1.00 60.00 265 PHE A O 1
ATOM 2151 N N . LYS A 1 266 ? -3.200 -17.445 44.260 1.00 58.31 266 LYS A N 1
ATOM 2152 C CA . LYS A 1 266 ? -3.020 -18.872 44.545 1.00 58.31 266 LYS A CA 1
ATOM 2153 C C . LYS A 1 266 ? -3.869 -19.665 43.553 1.00 58.31 266 LYS A C 1
ATOM 2155 O O . LYS A 1 266 ? -5.053 -19.377 43.380 1.00 58.31 266 LYS A O 1
ATOM 2160 N N . THR A 1 267 ? -3.271 -20.650 42.887 1.00 60.72 267 THR A N 1
ATOM 2161 C CA . THR A 1 267 ? -4.021 -21.636 42.105 1.00 60.72 267 THR A CA 1
ATOM 2162 C C . THR A 1 267 ? -4.845 -22.476 43.071 1.00 60.72 267 THR A C 1
ATOM 2164 O O . THR A 1 267 ? -4.305 -23.072 44.004 1.00 60.72 267 THR A O 1
ATOM 2167 N N . TYR A 1 268 ? -6.165 -22.503 42.882 1.00 56.84 268 TYR A N 1
ATOM 2168 C CA . TYR A 1 268 ? -7.023 -23.358 43.690 1.00 56.84 268 TYR A CA 1
ATOM 2169 C C . TYR A 1 268 ? -6.879 -24.787 43.166 1.00 56.84 268 TYR A C 1
ATOM 2171 O O . TYR A 1 268 ? -7.556 -25.194 42.223 1.00 56.84 268 TYR A O 1
ATOM 2179 N N . ASN A 1 269 ? -5.926 -25.534 43.723 1.00 51.50 269 ASN A N 1
ATOM 2180 C CA . ASN A 1 269 ? -5.792 -26.952 43.427 1.00 51.50 269 ASN A CA 1
ATOM 2181 C C . ASN A 1 269 ? -6.941 -27.672 44.135 1.00 51.50 269 ASN A C 1
ATOM 2183 O O . ASN A 1 269 ? -6.862 -27.960 45.328 1.00 51.50 269 ASN A O 1
ATOM 2187 N N . ILE A 1 270 ? -8.026 -27.938 43.405 1.00 57.38 270 ILE A N 1
ATOM 2188 C CA . ILE A 1 270 ? -9.083 -28.846 43.856 1.00 57.38 270 ILE A CA 1
ATOM 2189 C C . ILE A 1 270 ? -8.503 -30.262 43.779 1.00 57.38 270 ILE A C 1
ATOM 2191 O O . ILE A 1 270 ? -8.793 -31.029 42.864 1.00 57.38 270 ILE A O 1
ATOM 2195 N N . ASN A 1 271 ? -7.639 -30.605 44.732 1.00 48.41 271 ASN A N 1
ATOM 2196 C CA . ASN A 1 271 ? -7.415 -31.999 45.066 1.00 48.41 271 ASN A CA 1
ATOM 2197 C C . ASN A 1 271 ? -8.651 -32.445 45.843 1.00 48.41 271 ASN A C 1
ATOM 2199 O O . ASN A 1 271 ? -8.735 -32.269 47.055 1.00 48.41 271 ASN A O 1
ATOM 2203 N N . ASN A 1 272 ? -9.621 -32.993 45.111 1.00 49.78 272 ASN A N 1
ATOM 2204 C CA . ASN A 1 272 ? -10.660 -33.851 45.667 1.00 49.78 272 ASN A CA 1
ATOM 2205 C C . ASN A 1 272 ? -9.981 -35.084 46.281 1.00 49.78 272 ASN A C 1
ATOM 2207 O O . ASN A 1 272 ? -9.904 -36.136 45.653 1.00 49.78 272 ASN A O 1
ATOM 2211 N N . ASN A 1 273 ? -9.485 -34.945 47.505 1.00 44.25 273 ASN A N 1
ATOM 2212 C CA . ASN A 1 273 ? -9.327 -36.063 48.415 1.00 44.25 273 ASN A CA 1
ATOM 2213 C C . ASN A 1 273 ? -10.472 -35.962 49.415 1.00 44.25 273 ASN A C 1
ATOM 2215 O O . ASN A 1 273 ? -10.380 -35.264 50.418 1.00 44.25 273 ASN A O 1
ATOM 2219 N N . ASN A 1 274 ? -11.557 -36.672 49.110 1.00 51.62 274 ASN A N 1
ATOM 2220 C CA . ASN A 1 274 ? -12.379 -37.227 50.170 1.00 51.62 274 ASN A CA 1
ATOM 2221 C C . ASN A 1 274 ? -11.477 -38.219 50.901 1.00 51.62 274 ASN A C 1
ATOM 2223 O O . ASN A 1 274 ? -11.169 -39.262 50.331 1.00 51.62 274 ASN A O 1
ATOM 2227 N N . ASN A 1 275 ? -11.005 -37.859 52.085 1.00 45.78 275 ASN A N 1
ATOM 2228 C CA . ASN A 1 275 ? -10.768 -38.816 53.149 1.00 45.78 275 ASN A CA 1
ATOM 2229 C C . ASN A 1 275 ? -10.886 -38.100 54.488 1.00 45.78 275 ASN A C 1
ATOM 2231 O O . ASN A 1 275 ? -10.386 -36.990 54.664 1.00 45.78 275 ASN A O 1
ATOM 2235 N N . ASP A 1 276 ? -11.630 -38.787 55.335 1.00 57.12 276 ASP A N 1
ATOM 2236 C CA . ASP A 1 276 ? -12.083 -38.463 56.669 1.00 57.12 276 ASP A CA 1
ATOM 2237 C C . ASP A 1 276 ? -10.962 -38.167 57.683 1.00 57.12 276 ASP A C 1
ATOM 2239 O O . ASP A 1 276 ? -9.826 -38.625 57.540 1.00 57.12 276 ASP A O 1
ATOM 2243 N N . ASP A 1 277 ? -11.412 -37.468 58.725 1.00 55.59 277 ASP A N 1
ATOM 2244 C CA . ASP A 1 277 ? -11.029 -37.554 60.137 1.00 55.59 277 ASP A CA 1
ATOM 2245 C C . ASP A 1 277 ? -9.758 -36.867 60.690 1.00 55.59 277 ASP A C 1
ATOM 2247 O O . ASP A 1 277 ? -8.640 -36.981 60.192 1.00 55.59 277 ASP A O 1
ATOM 2251 N N . ASP A 1 278 ? -10.044 -36.228 61.833 1.00 48.66 278 ASP A N 1
ATOM 2252 C CA . ASP A 1 278 ? -9.233 -35.962 63.024 1.00 48.66 278 ASP A CA 1
ATOM 2253 C C . ASP A 1 278 ? -8.384 -34.679 63.148 1.00 48.66 278 ASP A C 1
ATOM 2255 O O . ASP A 1 278 ? -7.347 -34.484 62.522 1.00 48.66 278 ASP A O 1
ATOM 2259 N N . GLU A 1 279 ? -8.927 -33.817 64.021 1.00 59.06 279 GLU A N 1
ATOM 2260 C CA . GLU A 1 279 ? -8.346 -33.234 65.243 1.00 59.06 279 GLU A CA 1
ATOM 2261 C C . GLU A 1 279 ? -6.955 -32.563 65.250 1.00 59.06 279 GLU A C 1
ATOM 2263 O O . GLU A 1 279 ? -5.932 -33.104 64.845 1.00 59.06 279 GLU A O 1
ATOM 2268 N N . ASP A 1 280 ? -6.995 -31.408 65.924 1.00 48.62 280 ASP A N 1
ATOM 2269 C CA . ASP A 1 280 ? -5.992 -30.829 66.816 1.00 48.62 280 ASP A CA 1
ATOM 2270 C C . ASP A 1 280 ? -4.801 -30.016 66.267 1.00 48.62 280 ASP A C 1
ATOM 2272 O O . ASP A 1 280 ? -3.794 -30.514 65.775 1.00 48.62 280 ASP A O 1
ATOM 2276 N N . ASP A 1 281 ? -4.960 -28.714 66.537 1.00 52.56 281 ASP A N 1
ATOM 2277 C CA . ASP A 1 281 ? -4.080 -27.869 67.357 1.00 52.56 281 ASP A CA 1
ATOM 2278 C C . ASP A 1 281 ? -2.853 -27.183 66.727 1.00 52.56 281 ASP A C 1
ATOM 2280 O O . ASP A 1 281 ? -2.200 -27.644 65.796 1.00 52.56 281 ASP A O 1
ATOM 2284 N N . ASP A 1 282 ? -2.573 -26.042 67.356 1.00 45.22 282 ASP A N 1
ATOM 2285 C CA . ASP A 1 282 ? -1.368 -25.222 67.343 1.00 45.22 282 ASP A CA 1
ATOM 2286 C C . ASP A 1 282 ? -1.178 -24.119 66.282 1.00 45.22 282 ASP A C 1
ATOM 2288 O O . ASP A 1 282 ? -0.666 -24.297 65.181 1.00 45.22 282 ASP A O 1
ATOM 2292 N N . ASN A 1 283 ? -1.488 -22.905 66.762 1.00 52.28 283 ASN A N 1
ATOM 2293 C CA . ASN A 1 283 ? -0.583 -21.752 66.837 1.00 52.28 283 ASN A CA 1
ATOM 2294 C C . ASN A 1 283 ? 0.159 -21.335 65.554 1.00 52.28 283 ASN A C 1
ATOM 2296 O O . ASN A 1 283 ? 1.249 -21.822 65.263 1.00 52.28 283 ASN A O 1
ATOM 2300 N N . GLU A 1 284 ? -0.331 -20.272 64.905 1.00 42.41 284 GLU A N 1
ATOM 2301 C CA . GLU A 1 284 ? 0.479 -19.487 63.969 1.00 42.41 284 GLU A CA 1
ATOM 2302 C C . GLU A 1 284 ? 0.419 -17.986 64.293 1.00 42.41 284 GLU A C 1
ATOM 2304 O O . GLU A 1 284 ? -0.646 -17.386 64.464 1.00 42.41 284 GLU A O 1
ATOM 2309 N N . GLU A 1 285 ? 1.614 -17.412 64.440 1.00 43.59 285 GLU A N 1
ATOM 2310 C CA . GLU A 1 285 ? 1.910 -16.053 64.879 1.00 43.59 285 GLU A CA 1
ATOM 2311 C C . GLU A 1 285 ? 1.284 -14.975 63.981 1.00 43.59 285 GLU A C 1
ATOM 2313 O O . GLU A 1 285 ? 1.505 -14.905 62.770 1.00 43.59 285 GLU A O 1
ATOM 2318 N N . LEU A 1 286 ? 0.580 -14.044 64.627 1.00 41.91 286 LEU A N 1
ATOM 2319 C CA . LEU A 1 286 ? 0.239 -12.735 64.082 1.00 41.91 286 LEU A CA 1
ATOM 2320 C C . LEU A 1 286 ? 1.516 -11.890 63.951 1.00 41.91 286 LEU A C 1
ATOM 2322 O O . LEU A 1 286 ? 1.990 -11.303 64.922 1.00 41.91 286 LEU A O 1
ATOM 2326 N N . ILE A 1 287 ? 2.063 -11.809 62.738 1.00 39.16 287 ILE A N 1
ATOM 2327 C CA . ILE A 1 287 ? 3.068 -10.802 62.380 1.00 39.16 287 ILE A CA 1
ATOM 2328 C C . ILE A 1 287 ? 2.334 -9.504 62.028 1.00 39.16 287 ILE A C 1
ATOM 2330 O O . ILE A 1 287 ? 1.816 -9.338 60.920 1.00 39.16 287 ILE A O 1
ATOM 2334 N N . ASP A 1 288 ? 2.315 -8.580 62.989 1.00 42.03 288 ASP A N 1
ATOM 2335 C CA . ASP A 1 288 ? 1.960 -7.174 62.796 1.00 42.03 288 ASP A CA 1
ATOM 2336 C C . ASP A 1 288 ? 2.945 -6.520 61.815 1.00 42.03 288 ASP A C 1
ATOM 2338 O O . ASP A 1 288 ? 4.087 -6.193 62.145 1.00 42.03 288 ASP A O 1
ATOM 2342 N N . ASN A 1 289 ? 2.493 -6.312 60.579 1.00 41.44 289 ASN A N 1
ATOM 2343 C CA . ASN A 1 289 ? 3.203 -5.502 59.599 1.00 41.44 289 ASN A CA 1
ATOM 2344 C C . ASN A 1 289 ? 2.758 -4.041 59.712 1.00 41.44 289 ASN A C 1
ATOM 2346 O O . ASN A 1 289 ? 1.763 -3.634 59.122 1.00 41.44 289 ASN A O 1
ATOM 2350 N N . ASN A 1 290 ? 3.555 -3.289 60.471 1.00 40.44 290 ASN A N 1
ATOM 2351 C CA . ASN A 1 290 ? 3.922 -1.885 60.285 1.00 40.44 290 ASN A CA 1
ATOM 2352 C C . ASN A 1 290 ? 2.940 -0.986 59.510 1.00 40.44 290 ASN A C 1
ATOM 2354 O O . ASN A 1 290 ? 2.923 -0.946 58.277 1.00 40.44 290 ASN A O 1
ATOM 2358 N N . ASP A 1 291 ? 2.269 -0.133 60.283 1.00 42.19 291 ASP A N 1
ATOM 2359 C CA . ASP A 1 291 ? 1.756 1.173 59.880 1.00 42.19 291 ASP A CA 1
ATOM 2360 C C . ASP A 1 291 ? 2.848 1.997 59.169 1.00 42.19 291 ASP A C 1
ATOM 2362 O O . ASP A 1 291 ? 3.732 2.586 59.795 1.00 42.19 291 ASP A O 1
ATOM 2366 N N . ILE A 1 292 ? 2.772 2.084 57.840 1.00 42.59 292 ILE A N 1
ATOM 2367 C CA . ILE A 1 292 ? 3.430 3.145 57.073 1.00 42.59 292 ILE A CA 1
ATOM 2368 C C . ILE A 1 292 ? 2.361 4.187 56.752 1.00 42.59 292 ILE A C 1
ATOM 2370 O O . ILE A 1 292 ? 1.597 4.079 55.792 1.00 42.59 292 ILE A O 1
ATOM 2374 N N . SER A 1 293 ? 2.325 5.209 57.604 1.00 42.53 293 SER A N 1
ATOM 2375 C CA . SER A 1 293 ? 1.564 6.443 57.437 1.00 42.53 293 SER A CA 1
ATOM 2376 C C . SER A 1 293 ? 1.939 7.138 56.121 1.00 42.53 293 SER A C 1
ATOM 2378 O O . SER A 1 293 ? 2.895 7.910 56.060 1.00 42.53 293 SER A O 1
ATOM 2380 N N . TYR A 1 294 ? 1.142 6.916 55.074 1.00 42.56 294 TYR A N 1
ATOM 2381 C CA . TYR A 1 294 ? 1.095 7.753 53.871 1.00 42.56 294 TYR A CA 1
ATOM 2382 C C . TYR A 1 294 ? 0.315 9.045 54.164 1.00 42.56 294 TYR A C 1
ATOM 2384 O O . TYR A 1 294 ? -0.814 9.254 53.721 1.00 42.56 294 TYR A O 1
ATOM 2392 N N . LYS A 1 295 ? 0.934 9.934 54.933 1.00 43.00 295 LYS A N 1
ATOM 2393 C CA . LYS A 1 295 ? 0.630 11.365 54.928 1.00 43.00 295 LYS A CA 1
ATOM 2394 C C . LYS A 1 295 ? 1.943 12.053 54.598 1.00 43.00 295 LYS A C 1
ATOM 2396 O O . LYS A 1 295 ? 2.890 11.865 55.344 1.00 43.00 295 LYS A O 1
ATOM 2401 N N . ASP A 1 296 ? 1.961 12.726 53.447 1.00 47.38 296 ASP A N 1
ATOM 2402 C CA . ASP A 1 296 ? 2.977 13.679 52.949 1.00 47.38 296 ASP A CA 1
ATOM 2403 C C . ASP A 1 296 ? 3.426 13.423 51.499 1.00 47.38 296 ASP A C 1
ATOM 2405 O O . ASP A 1 296 ? 4.597 13.543 51.164 1.00 47.38 296 ASP A O 1
ATOM 2409 N N . ILE A 1 297 ? 2.488 13.123 50.588 1.00 47.56 297 ILE A N 1
ATOM 2410 C CA . ILE A 1 297 ? 2.691 13.351 49.142 1.00 47.56 297 ILE A CA 1
ATOM 2411 C C . ILE A 1 297 ? 1.396 13.913 48.532 1.00 47.56 297 ILE A C 1
ATOM 2413 O O . ILE A 1 297 ? 0.760 13.318 47.669 1.00 47.56 297 ILE A O 1
ATOM 2417 N N . GLN A 1 298 ? 0.960 15.072 49.018 1.00 45.03 298 GLN A N 1
ATOM 2418 C CA . GLN A 1 298 ? -0.023 15.911 48.330 1.00 45.03 298 GLN A CA 1
ATOM 2419 C C . GLN A 1 298 ? 0.403 17.365 48.495 1.00 45.03 298 GLN A C 1
ATOM 2421 O O . GLN A 1 298 ? 0.064 18.016 49.477 1.00 45.03 298 GLN A O 1
ATOM 2426 N N . GLY A 1 299 ? 1.176 17.868 47.532 1.00 48.81 299 GLY A N 1
ATOM 2427 C CA . GLY A 1 299 ? 1.495 19.292 47.497 1.00 48.81 299 GLY A CA 1
ATOM 2428 C C . GLY A 1 299 ? 2.697 19.685 46.649 1.00 48.81 299 GLY A C 1
ATOM 2429 O O . GLY A 1 299 ? 3.555 20.383 47.168 1.00 48.81 299 GLY A O 1
ATOM 2430 N N . SER A 1 300 ? 2.794 19.277 45.374 1.00 48.34 300 SER A N 1
ATOM 2431 C CA . SER A 1 300 ? 3.686 20.004 44.438 1.00 48.34 300 SER A CA 1
ATOM 2432 C C . SER A 1 300 ? 3.437 19.823 42.930 1.00 48.34 300 SER A C 1
ATOM 2434 O O . SER A 1 300 ? 4.211 20.353 42.143 1.00 48.34 300 SER A O 1
ATOM 2436 N N . SER A 1 301 ? 2.403 19.108 42.469 1.00 50.59 301 SER A N 1
ATOM 2437 C CA . SER A 1 301 ? 2.292 18.744 41.039 1.00 50.59 301 SER A CA 1
ATOM 2438 C C . SER A 1 301 ? 1.405 19.652 40.172 1.00 50.59 301 SER A C 1
ATOM 2440 O O . SER A 1 301 ? 1.252 19.392 38.979 1.00 50.59 301 SER A O 1
ATOM 2442 N N . ILE A 1 302 ? 0.819 20.722 40.723 1.00 53.41 302 ILE A N 1
ATOM 2443 C CA . ILE A 1 302 ? -0.074 21.608 39.949 1.00 53.41 302 ILE A CA 1
ATOM 2444 C C . ILE A 1 302 ? 0.700 22.730 39.227 1.00 53.41 302 ILE A C 1
ATOM 2446 O O . ILE A 1 302 ? 0.289 23.137 38.141 1.00 53.41 302 ILE A O 1
ATOM 2450 N N . ASP A 1 303 ? 1.864 23.158 39.730 1.00 53.81 303 ASP A N 1
ATOM 2451 C CA . ASP A 1 303 ? 2.616 24.264 39.113 1.00 53.81 303 ASP A CA 1
ATOM 2452 C C . ASP A 1 303 ? 3.570 23.841 37.979 1.00 53.81 303 ASP A C 1
ATOM 2454 O O . ASP A 1 303 ? 3.808 24.624 37.054 1.00 53.81 303 ASP A O 1
ATOM 2458 N N . GLU A 1 304 ? 4.056 22.594 37.948 1.00 54.69 304 GLU A N 1
ATOM 2459 C CA . GLU A 1 304 ? 4.948 22.135 36.865 1.00 54.69 304 GLU A CA 1
ATOM 2460 C C . GLU A 1 304 ? 4.225 21.968 35.516 1.00 54.69 304 GLU A C 1
ATOM 2462 O O . GLU A 1 304 ? 4.792 22.270 34.460 1.00 54.69 304 GLU A O 1
ATOM 2467 N N . ASN A 1 305 ? 2.941 21.594 35.524 1.00 54.47 305 ASN A N 1
ATOM 2468 C CA . ASN A 1 305 ? 2.159 21.430 34.291 1.00 54.47 305 ASN A CA 1
ATOM 2469 C C . ASN A 1 305 ? 1.900 22.762 33.565 1.00 54.47 305 ASN A C 1
ATOM 2471 O O . ASN A 1 305 ? 1.863 22.807 32.331 1.00 54.47 305 ASN A O 1
ATOM 2475 N N . ASN A 1 306 ? 1.806 23.871 34.303 1.00 57.12 306 ASN A N 1
ATOM 2476 C CA . ASN A 1 306 ? 1.656 25.200 33.707 1.00 57.12 306 ASN A CA 1
ATOM 2477 C C . ASN A 1 306 ? 2.958 25.685 33.046 1.00 57.12 306 ASN A C 1
ATOM 2479 O O . ASN A 1 306 ? 2.924 26.332 31.994 1.00 57.12 306 ASN A O 1
ATOM 2483 N N . HIS A 1 307 ? 4.119 25.316 33.595 1.00 67.94 307 HIS A N 1
ATOM 2484 C CA . HIS A 1 307 ? 5.412 25.688 33.022 1.00 67.94 307 HIS A CA 1
ATOM 2485 C C . HIS A 1 307 ? 5.701 24.942 31.703 1.00 67.94 307 HIS A C 1
ATOM 2487 O O . HIS A 1 307 ? 6.178 25.541 30.730 1.00 67.94 307 HIS A O 1
ATOM 2493 N N . ILE A 1 308 ? 5.326 23.661 31.616 1.00 71.44 308 ILE A N 1
ATOM 2494 C CA . ILE A 1 308 ? 5.488 22.844 30.400 1.00 71.44 308 ILE A CA 1
ATOM 2495 C C . ILE A 1 308 ? 4.596 23.359 29.254 1.00 71.44 308 ILE A C 1
ATOM 2497 O O . ILE A 1 308 ? 5.047 23.466 28.112 1.00 71.44 308 ILE A O 1
ATOM 2501 N N . SER A 1 309 ? 3.366 23.788 29.548 1.00 76.56 309 SER A N 1
ATOM 2502 C CA . SER A 1 309 ? 2.455 24.346 28.535 1.00 76.56 309 SER A CA 1
ATOM 2503 C C . SER A 1 309 ? 2.999 25.634 27.890 1.00 76.56 309 SER A C 1
ATOM 2505 O O . SER A 1 309 ? 2.982 25.800 26.666 1.00 76.56 309 SER A O 1
ATOM 2507 N N . THR A 1 310 ? 3.582 26.538 28.685 1.00 83.19 310 THR A N 1
ATOM 2508 C CA . THR A 1 310 ? 4.062 27.838 28.173 1.00 83.19 310 THR A CA 1
ATOM 2509 C C . THR A 1 310 ? 5.285 27.712 27.259 1.00 83.19 310 THR A C 1
ATOM 2511 O O . THR A 1 310 ? 5.420 28.462 26.286 1.00 83.19 310 THR A O 1
ATOM 2514 N N . THR A 1 311 ? 6.170 26.748 27.529 1.00 86.25 311 THR A N 1
ATOM 2515 C CA . THR A 1 311 ? 7.344 26.476 26.687 1.00 86.25 311 THR A CA 1
ATOM 2516 C C . THR A 1 311 ? 6.946 25.846 25.354 1.00 86.25 311 THR A C 1
ATOM 2518 O O . THR A 1 311 ? 7.504 26.214 24.317 1.00 86.25 311 THR A O 1
ATOM 2521 N N . PHE A 1 312 ? 5.929 24.982 25.346 1.00 86.88 312 PHE A N 1
ATOM 2522 C CA . PHE A 1 312 ? 5.376 24.404 24.121 1.00 86.88 312 PHE A CA 1
ATOM 2523 C C . PHE A 1 312 ? 4.701 25.463 23.233 1.00 86.88 312 PHE A C 1
ATOM 2525 O O . PHE A 1 312 ? 4.998 25.555 22.041 1.00 86.88 312 PHE A O 1
ATOM 2532 N N . ILE A 1 313 ? 3.890 26.351 23.821 1.00 86.81 313 ILE A N 1
ATOM 2533 C CA . ILE A 1 313 ? 3.240 27.457 23.095 1.00 86.81 313 ILE A CA 1
ATOM 2534 C C . ILE A 1 313 ? 4.277 28.405 22.468 1.00 86.81 313 ILE A C 1
ATOM 2536 O O . ILE A 1 313 ? 4.093 28.857 21.336 1.00 86.81 313 ILE A O 1
ATOM 2540 N N . LYS A 1 314 ? 5.391 28.691 23.159 1.00 91.12 314 LYS A N 1
ATOM 2541 C CA . LYS A 1 314 ? 6.484 29.505 22.594 1.00 91.12 314 LYS A CA 1
ATOM 2542 C C . LYS A 1 314 ? 7.096 28.852 21.353 1.00 91.12 314 LYS A C 1
ATOM 2544 O O . LYS A 1 314 ? 7.261 29.538 20.349 1.00 91.12 314 LYS A O 1
ATOM 2549 N N . LYS A 1 315 ? 7.357 27.540 21.386 1.00 94.62 315 LYS A N 1
ATOM 2550 C CA . LYS A 1 315 ? 7.888 26.804 20.225 1.00 94.62 315 LYS A CA 1
ATOM 2551 C C . LYS A 1 315 ? 6.918 26.822 19.040 1.00 94.62 315 LYS A C 1
ATOM 2553 O O . LYS A 1 315 ? 7.350 27.076 17.920 1.00 94.62 315 LYS A O 1
ATOM 2558 N N . ILE A 1 316 ? 5.616 26.647 19.284 1.00 91.88 316 ILE A N 1
ATOM 2559 C CA . ILE A 1 316 ? 4.585 26.735 18.234 1.00 91.88 316 ILE A CA 1
ATOM 2560 C C . ILE A 1 316 ? 4.573 28.119 17.575 1.00 91.88 316 ILE A C 1
ATOM 2562 O O . ILE A 1 316 ? 4.473 28.211 16.351 1.00 91.88 316 ILE A O 1
ATOM 2566 N N . LYS A 1 317 ? 4.695 29.197 18.361 1.00 92.88 317 LYS A N 1
ATOM 2567 C CA . LYS A 1 317 ? 4.748 30.567 17.827 1.00 92.88 317 LYS A CA 1
ATOM 2568 C C . LYS A 1 317 ? 5.988 30.800 16.968 1.00 92.88 317 LYS A C 1
ATOM 2570 O O . LYS A 1 317 ? 5.877 31.415 15.913 1.00 92.88 317 LYS A O 1
ATOM 2575 N N . THR A 1 318 ? 7.144 30.280 17.380 1.00 95.56 318 THR A N 1
ATOM 2576 C CA . THR A 1 318 ? 8.374 30.368 16.582 1.00 95.56 318 THR A CA 1
ATOM 2577 C C . THR A 1 318 ? 8.222 29.643 15.246 1.00 95.56 318 THR A C 1
ATOM 2579 O O . THR A 1 318 ? 8.556 30.215 14.214 1.00 95.56 318 THR A O 1
ATOM 2582 N N . VAL A 1 319 ? 7.651 28.433 15.238 1.00 95.69 319 VAL A N 1
ATOM 2583 C CA . VAL A 1 319 ? 7.412 27.678 13.994 1.00 95.69 319 VAL A CA 1
ATOM 2584 C C . VAL A 1 319 ? 6.444 28.420 13.067 1.00 95.69 319 VAL A C 1
ATOM 2586 O O . VAL A 1 319 ? 6.733 28.555 11.882 1.00 95.69 319 VAL A O 1
ATOM 2589 N N . HIS A 1 320 ? 5.344 28.969 13.594 1.00 93.06 320 HIS A N 1
ATOM 2590 C CA . HIS A 1 320 ? 4.410 29.772 12.792 1.00 93.06 320 HIS A CA 1
ATOM 2591 C C . HIS A 1 320 ? 5.060 31.031 12.204 1.00 93.06 320 HIS A C 1
ATOM 2593 O O . HIS A 1 320 ? 4.780 31.376 11.058 1.00 93.06 320 HIS A O 1
ATOM 2599 N N . SER A 1 321 ? 5.936 31.703 12.958 1.00 96.38 321 SER A N 1
ATOM 2600 C CA . SER A 1 321 ? 6.670 32.877 12.467 1.00 96.38 321 SER A CA 1
ATOM 2601 C C . SER A 1 321 ? 7.582 32.514 11.294 1.00 96.38 321 SER A C 1
ATOM 2603 O O . SER A 1 321 ? 7.537 33.172 10.261 1.00 96.38 321 SER A O 1
ATOM 2605 N N . VAL A 1 322 ? 8.353 31.428 11.421 1.00 96.38 322 VAL A N 1
ATOM 2606 C CA . VAL A 1 322 ? 9.243 30.947 10.350 1.00 96.38 322 VAL A CA 1
ATOM 2607 C C . VAL A 1 322 ? 8.440 30.514 9.121 1.00 96.38 322 VAL A C 1
ATOM 2609 O O . VAL A 1 322 ? 8.819 30.808 7.991 1.00 96.38 322 VAL A O 1
ATOM 2612 N N . PHE A 1 323 ? 7.298 29.853 9.320 1.00 96.31 323 PHE A N 1
ATOM 2613 C CA . PHE A 1 323 ? 6.420 29.450 8.223 1.00 96.31 323 PHE A CA 1
ATOM 2614 C C . PHE A 1 323 ? 5.865 30.656 7.446 1.00 96.31 323 PHE A C 1
ATOM 2616 O O . PHE A 1 323 ? 5.877 30.654 6.215 1.00 96.31 323 PHE A O 1
ATOM 2623 N N . LEU A 1 324 ? 5.445 31.714 8.148 1.00 95.88 324 LEU A N 1
ATOM 2624 C CA . LEU A 1 324 ? 5.009 32.964 7.518 1.00 95.88 324 LEU A CA 1
ATOM 2625 C C . LEU A 1 324 ? 6.140 33.647 6.737 1.00 95.88 324 LEU A C 1
ATOM 2627 O O . LEU A 1 324 ? 5.906 34.113 5.623 1.00 95.88 324 LEU A O 1
ATOM 2631 N N . GLU A 1 325 ? 7.363 33.670 7.273 1.00 96.06 325 GLU A N 1
ATOM 2632 C CA . GLU A 1 325 ? 8.532 34.205 6.560 1.00 96.06 325 GLU A CA 1
ATOM 2633 C C . GLU A 1 325 ? 8.797 33.445 5.251 1.00 96.06 325 GLU A C 1
ATOM 2635 O O . GLU A 1 325 ? 9.008 34.070 4.209 1.00 96.06 325 GLU A O 1
ATOM 2640 N N . ILE A 1 326 ? 8.701 32.110 5.263 1.00 96.94 326 ILE A N 1
ATOM 2641 C CA . ILE A 1 326 ? 8.867 31.275 4.063 1.00 96.94 326 ILE A 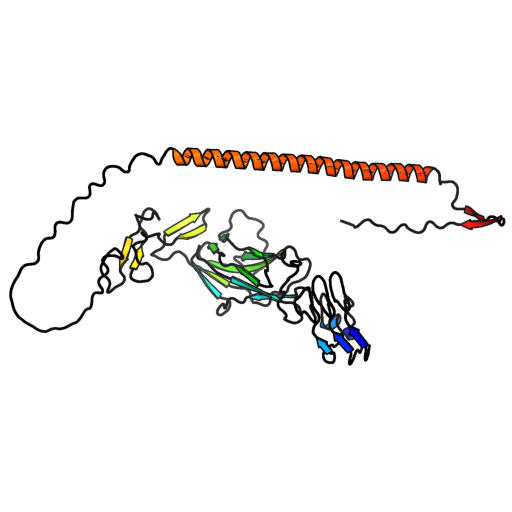CA 1
ATOM 2642 C C . ILE A 1 326 ? 7.793 31.587 3.012 1.00 96.94 326 ILE A C 1
ATOM 2644 O O . ILE A 1 326 ? 8.122 31.726 1.832 1.00 96.94 326 ILE A O 1
ATOM 2648 N N . ILE A 1 327 ? 6.527 31.753 3.418 1.00 96.50 327 ILE A N 1
ATOM 2649 C CA . ILE A 1 327 ? 5.437 32.127 2.500 1.00 96.50 327 ILE A CA 1
ATOM 2650 C C . ILE A 1 327 ? 5.725 33.477 1.835 1.00 96.50 327 ILE A C 1
ATOM 2652 O O . ILE A 1 327 ? 5.570 33.614 0.621 1.00 96.50 327 ILE A O 1
ATOM 2656 N N . VAL A 1 328 ? 6.181 34.472 2.601 1.00 97.44 328 VAL A N 1
ATOM 2657 C CA . VAL A 1 328 ? 6.509 35.800 2.059 1.00 97.44 328 VAL A CA 1
ATOM 2658 C C . VAL A 1 328 ? 7.665 35.717 1.058 1.00 97.44 328 VAL A C 1
ATOM 2660 O O . VAL A 1 328 ? 7.573 36.287 -0.030 1.00 97.44 328 VAL A O 1
ATOM 2663 N N . VAL A 1 329 ? 8.724 34.963 1.369 1.00 97.69 329 VAL A N 1
ATOM 2664 C CA . VAL A 1 329 ? 9.850 34.741 0.442 1.00 97.69 329 VAL A CA 1
ATOM 2665 C C . VAL A 1 329 ? 9.386 34.034 -0.838 1.00 97.69 329 VAL A C 1
ATOM 2667 O O . VAL A 1 329 ? 9.792 34.415 -1.939 1.00 97.69 329 VAL A O 1
ATOM 2670 N N . TYR A 1 330 ? 8.490 33.051 -0.732 1.00 97.31 330 TYR A N 1
ATOM 2671 C CA . TYR A 1 330 ? 7.924 32.354 -1.889 1.00 97.31 330 TYR A CA 1
ATOM 2672 C C . TYR A 1 330 ? 7.096 33.289 -2.792 1.00 97.31 330 TYR A C 1
ATOM 2674 O O . TYR A 1 330 ? 7.254 33.296 -4.015 1.00 97.31 330 TYR A O 1
ATOM 2682 N N . MET A 1 331 ? 6.276 34.166 -2.207 1.00 97.50 331 MET A N 1
ATOM 2683 C CA . MET A 1 331 ? 5.516 35.171 -2.965 1.00 97.50 331 MET A CA 1
ATOM 2684 C C . MET A 1 331 ? 6.434 36.185 -3.671 1.00 97.50 331 MET A C 1
ATOM 2686 O O . MET A 1 331 ? 6.188 36.564 -4.813 1.00 97.50 331 MET A O 1
ATOM 2690 N N . ILE A 1 332 ? 7.532 36.603 -3.036 1.00 97.75 332 ILE A N 1
ATOM 2691 C CA . ILE A 1 332 ? 8.500 37.522 -3.656 1.00 97.75 332 ILE A CA 1
ATOM 2692 C C . ILE A 1 332 ? 9.240 36.840 -4.817 1.00 97.75 332 ILE A C 1
ATOM 2694 O O . ILE A 1 332 ? 9.383 37.423 -5.891 1.00 97.75 332 ILE A O 1
ATOM 2698 N N . THR A 1 333 ? 9.695 35.600 -4.631 1.00 96.56 333 THR A N 1
ATOM 2699 C CA . THR A 1 333 ? 10.433 34.859 -5.670 1.00 96.56 333 THR A CA 1
ATOM 2700 C C . THR A 1 333 ? 9.570 34.561 -6.897 1.00 96.56 333 THR A C 1
ATOM 2702 O O . THR A 1 333 ? 10.029 34.757 -8.022 1.00 96.56 333 THR A O 1
ATOM 2705 N N . THR A 1 334 ? 8.303 34.185 -6.709 1.00 94.38 334 THR A N 1
ATOM 2706 C CA . THR A 1 334 ? 7.347 33.995 -7.816 1.00 94.38 334 THR A CA 1
ATOM 2707 C C . THR A 1 334 ? 7.092 35.292 -8.592 1.00 94.38 334 THR A C 1
ATOM 2709 O O . THR A 1 334 ? 7.138 35.283 -9.824 1.00 94.38 334 THR A O 1
ATOM 2712 N N . LEU A 1 335 ? 6.936 36.433 -7.908 1.00 97.06 335 LEU A N 1
ATOM 2713 C CA . LEU A 1 335 ? 6.812 37.745 -8.560 1.00 97.06 335 LEU A CA 1
ATOM 2714 C C . LEU A 1 335 ? 8.062 38.136 -9.368 1.00 97.06 335 LEU A C 1
ATOM 2716 O O . LEU A 1 335 ? 7.934 38.703 -10.458 1.00 97.06 335 LEU A O 1
ATOM 2720 N N . ILE A 1 336 ? 9.265 37.812 -8.879 1.00 97.69 336 ILE A N 1
ATOM 2721 C CA . ILE A 1 336 ? 10.523 38.039 -9.611 1.00 97.69 336 ILE A CA 1
ATOM 2722 C C . ILE A 1 336 ? 10.562 37.192 -10.888 1.00 97.69 336 ILE A C 1
ATOM 2724 O O . ILE A 1 336 ? 10.891 37.715 -11.953 1.00 97.69 336 ILE A O 1
ATOM 2728 N N . ILE A 1 337 ? 10.186 35.911 -10.812 1.00 96.38 337 ILE A N 1
ATOM 2729 C CA . ILE A 1 337 ? 10.149 35.014 -11.978 1.00 96.38 337 ILE A CA 1
ATOM 2730 C C . ILE A 1 337 ? 9.163 35.535 -13.030 1.00 96.38 337 ILE A C 1
ATOM 2732 O O . ILE A 1 337 ? 9.530 35.663 -14.199 1.00 96.38 337 ILE A O 1
ATOM 2736 N N . ILE A 1 338 ? 7.946 35.915 -12.625 1.00 96.25 338 ILE A N 1
ATOM 2737 C CA . ILE A 1 338 ? 6.941 36.493 -13.534 1.00 96.25 338 ILE A CA 1
ATOM 2738 C C . ILE A 1 338 ? 7.479 37.773 -14.190 1.00 96.25 338 ILE A C 1
ATOM 2740 O O . ILE A 1 338 ? 7.369 37.946 -15.405 1.00 96.25 338 ILE A O 1
ATOM 2744 N N . SER A 1 339 ? 8.122 38.647 -13.411 1.00 96.69 339 SER A N 1
ATOM 2745 C CA . SER A 1 339 ? 8.718 39.888 -13.919 1.00 96.69 339 SER A CA 1
ATOM 2746 C C . SER A 1 339 ? 9.832 39.626 -14.939 1.00 96.69 339 SER A C 1
ATOM 2748 O O . SER A 1 339 ? 9.905 40.316 -15.955 1.00 96.69 339 SER A O 1
ATOM 2750 N N . LEU A 1 340 ? 10.668 38.604 -14.719 1.00 97.25 340 LEU A N 1
ATOM 2751 C CA . LEU A 1 340 ? 11.706 38.192 -15.669 1.00 97.25 340 LEU A CA 1
ATOM 2752 C C . LEU A 1 340 ? 11.103 37.671 -16.977 1.00 97.25 340 LEU A C 1
ATOM 2754 O O . LEU A 1 340 ? 11.540 38.081 -18.052 1.00 97.25 340 LEU A O 1
ATOM 2758 N N . VAL A 1 341 ? 10.076 36.819 -16.908 1.00 96.62 341 VAL A N 1
ATOM 2759 C CA . VAL A 1 341 ? 9.379 36.307 -18.101 1.00 96.62 341 VAL A CA 1
ATOM 2760 C C . VAL A 1 341 ? 8.772 37.455 -18.911 1.00 96.62 341 VAL A C 1
ATOM 2762 O O . VAL A 1 341 ? 8.956 37.523 -20.130 1.00 96.62 341 VAL A O 1
ATOM 2765 N N . LEU A 1 342 ? 8.108 38.405 -18.244 1.00 96.06 342 LEU A N 1
ATOM 2766 C CA . LEU A 1 342 ? 7.552 39.595 -18.893 1.00 96.06 342 LEU A CA 1
ATOM 2767 C C . LEU A 1 342 ? 8.644 40.469 -19.520 1.00 96.06 342 LEU A C 1
ATOM 2769 O O . LEU A 1 342 ? 8.499 40.896 -20.667 1.00 96.06 342 LEU A O 1
ATOM 2773 N N . TYR A 1 343 ? 9.758 40.684 -18.816 1.00 96.81 343 TYR A N 1
ATOM 2774 C CA . TYR A 1 343 ? 10.908 41.423 -19.335 1.00 96.81 343 TYR A CA 1
ATOM 2775 C C . TYR A 1 343 ? 11.460 40.789 -20.623 1.00 96.81 343 TYR A C 1
ATOM 2777 O O . TYR A 1 343 ? 11.650 41.489 -21.622 1.00 96.81 343 TYR A O 1
ATOM 2785 N N . TYR A 1 344 ? 11.653 39.465 -20.646 1.00 95.25 344 TYR A N 1
ATOM 2786 C CA . TYR A 1 344 ? 12.111 38.754 -21.844 1.00 95.25 344 TYR A CA 1
ATOM 2787 C C . TYR A 1 344 ? 11.102 38.833 -22.993 1.00 95.25 344 TYR A C 1
ATOM 2789 O O . TYR A 1 344 ? 11.503 39.037 -24.142 1.00 95.25 344 TYR A O 1
ATOM 2797 N N . LYS A 1 345 ? 9.798 38.740 -22.701 1.00 93.25 345 LYS A N 1
ATOM 2798 C CA . LYS A 1 345 ? 8.740 38.861 -23.714 1.00 93.25 345 LYS A CA 1
ATOM 2799 C C . LYS A 1 345 ? 8.725 40.254 -24.354 1.00 93.25 345 LYS A C 1
ATOM 2801 O O . LYS A 1 345 ? 8.684 40.355 -25.579 1.00 93.25 345 LYS A O 1
ATOM 2806 N N . ILE A 1 346 ? 8.836 41.317 -23.553 1.00 91.81 346 ILE A N 1
ATOM 2807 C CA . ILE A 1 346 ? 8.898 42.707 -24.042 1.00 91.81 346 ILE A CA 1
ATOM 2808 C C . ILE A 1 346 ? 10.167 42.932 -24.873 1.00 91.81 346 ILE A C 1
ATOM 2810 O O . ILE A 1 346 ? 10.094 43.474 -25.979 1.00 91.81 346 ILE A O 1
ATOM 2814 N N . LYS A 1 347 ? 11.327 42.471 -24.386 1.00 92.12 347 LYS A N 1
ATOM 2815 C CA . LYS A 1 347 ? 12.607 42.609 -25.095 1.00 92.12 347 LYS A CA 1
ATOM 2816 C C . LYS A 1 347 ? 12.596 41.896 -26.452 1.00 92.12 347 LYS A C 1
ATOM 2818 O O . LYS A 1 347 ? 13.005 42.490 -27.449 1.00 92.12 347 LYS A O 1
ATOM 2823 N N . ASN A 1 348 ? 12.070 40.670 -26.519 1.00 85.88 348 ASN A N 1
ATOM 2824 C CA . ASN A 1 348 ? 11.927 39.940 -27.783 1.00 85.88 348 ASN A CA 1
ATOM 2825 C C . ASN A 1 348 ? 10.918 40.603 -28.732 1.00 85.88 348 ASN A C 1
ATOM 2827 O O . ASN A 1 348 ? 11.176 40.684 -29.932 1.00 85.88 348 ASN A O 1
ATOM 2831 N N . SER A 1 349 ? 9.800 41.126 -28.215 1.00 85.12 349 SER A N 1
ATOM 2832 C CA . SER A 1 349 ? 8.819 41.852 -29.033 1.00 85.12 349 SER A CA 1
ATOM 2833 C C . SER A 1 349 ? 9.417 43.116 -29.663 1.00 85.12 349 SER A C 1
ATOM 2835 O O . SER A 1 349 ? 9.132 43.417 -30.821 1.00 85.12 349 SER A O 1
ATOM 2837 N N . SER A 1 350 ? 10.274 43.838 -28.932 1.00 79.25 350 SER A N 1
ATOM 2838 C CA . SER A 1 350 ? 10.975 45.019 -29.452 1.00 79.25 350 SER A CA 1
ATOM 2839 C C . SER A 1 350 ? 11.959 44.663 -30.574 1.00 79.25 350 SER A C 1
ATOM 2841 O O . SER A 1 350 ? 12.019 45.372 -31.578 1.00 79.25 350 SER A O 1
ATOM 2843 N N . MET A 1 351 ? 12.667 43.535 -30.459 1.00 70.69 351 MET A N 1
ATOM 2844 C CA . MET A 1 351 ? 13.603 43.065 -31.489 1.00 70.69 351 MET A CA 1
ATOM 2845 C C . MET A 1 351 ? 12.904 42.628 -32.786 1.00 70.69 351 MET A C 1
ATOM 2847 O O . MET A 1 351 ? 13.422 42.878 -33.874 1.00 70.69 351 MET A O 1
ATOM 2851 N N . ASN A 1 352 ? 11.710 42.036 -32.694 1.00 66.06 352 ASN A N 1
ATOM 2852 C CA . ASN A 1 352 ? 10.956 41.604 -33.875 1.00 66.06 352 ASN A CA 1
ATOM 2853 C C . ASN A 1 352 ? 10.300 42.773 -34.630 1.00 66.06 352 ASN A C 1
ATOM 2855 O O . ASN A 1 352 ? 10.169 42.709 -35.850 1.00 66.06 352 ASN A O 1
ATOM 2859 N N . SER A 1 353 ?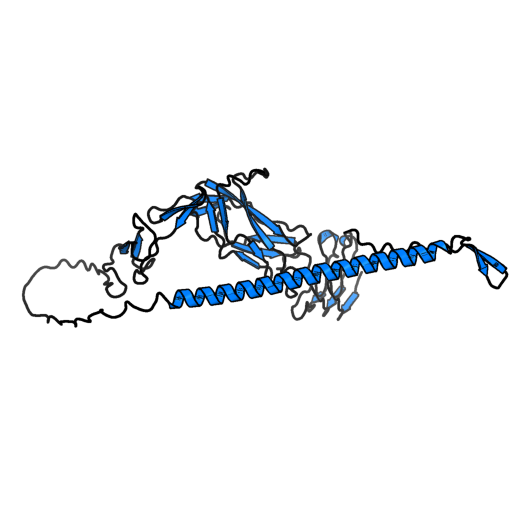 9.973 43.883 -33.955 1.00 61.25 353 SER A N 1
ATOM 2860 C CA . SER A 1 353 ? 9.393 45.065 -34.617 1.00 61.25 353 SER A CA 1
ATOM 2861 C C . SER A 1 353 ? 10.365 45.785 -35.569 1.00 61.25 353 SER A C 1
ATOM 2863 O O . SER A 1 353 ? 9.917 46.579 -36.393 1.00 61.25 353 SER A O 1
ATOM 2865 N N . SER A 1 354 ? 11.673 45.508 -35.493 1.00 56.00 354 SER A N 1
ATOM 2866 C CA . SER A 1 354 ? 12.691 46.055 -36.407 1.00 56.00 354 SER A CA 1
ATOM 2867 C C . SER A 1 354 ? 12.947 45.176 -37.642 1.00 56.00 354 SER A C 1
ATOM 2869 O O . SER A 1 354 ? 13.710 45.585 -38.517 1.00 56.00 354 SER A O 1
ATOM 2871 N N . LYS A 1 355 ? 12.349 43.978 -37.733 1.00 53.00 355 LYS A N 1
ATOM 2872 C CA . LYS A 1 355 ? 12.596 43.003 -38.815 1.00 53.00 355 LYS A CA 1
ATOM 2873 C C . LYS A 1 355 ? 11.473 42.892 -39.853 1.00 53.00 355 LYS A C 1
ATOM 2875 O O . LYS A 1 355 ? 11.533 42.028 -40.717 1.00 53.00 355 LYS A O 1
ATOM 2880 N N . ASN A 1 356 ? 10.504 43.808 -39.854 1.00 49.22 356 ASN A N 1
ATOM 2881 C CA . ASN A 1 356 ? 9.420 43.821 -40.849 1.00 49.22 356 ASN A CA 1
ATOM 2882 C C . ASN A 1 356 ? 9.805 44.360 -42.242 1.00 49.22 356 ASN A C 1
ATOM 2884 O O . ASN A 1 356 ? 8.925 44.670 -43.039 1.00 49.22 356 ASN A O 1
ATOM 2888 N N . ASN A 1 357 ? 11.094 44.395 -42.583 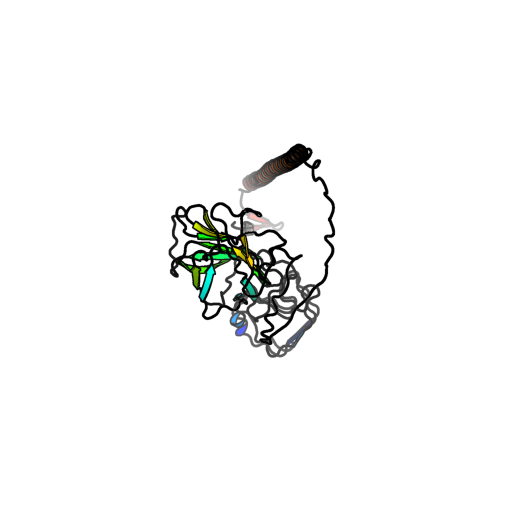1.00 52.34 357 ASN A N 1
ATOM 2889 C CA . ASN A 1 357 ? 11.533 44.530 -43.969 1.00 52.34 357 ASN A CA 1
ATOM 2890 C C . ASN A 1 357 ? 12.145 43.204 -44.436 1.00 52.34 357 ASN A C 1
ATOM 2892 O O . ASN A 1 357 ? 13.354 43.033 -44.363 1.00 52.34 357 ASN A O 1
ATOM 2896 N N . GLY A 1 358 ? 11.267 42.302 -44.895 1.00 58.06 358 GLY A N 1
ATOM 2897 C CA . GLY A 1 358 ? 11.513 41.214 -45.852 1.00 58.06 358 GLY A CA 1
ATOM 2898 C C . GLY A 1 358 ? 12.620 40.207 -45.525 1.00 58.06 358 GLY A C 1
ATOM 2899 O O . GLY A 1 358 ? 13.797 40.537 -45.575 1.00 58.06 358 GLY A O 1
ATOM 2900 N N . ASN A 1 359 ? 12.243 38.936 -45.352 1.00 66.50 359 ASN A N 1
ATOM 2901 C CA . ASN A 1 359 ? 13.120 37.757 -45.220 1.00 66.50 359 ASN A CA 1
ATOM 2902 C C . ASN A 1 359 ? 13.949 37.434 -46.488 1.00 66.50 359 ASN A C 1
ATOM 2904 O O . ASN A 1 359 ? 14.147 36.270 -46.835 1.00 66.50 359 ASN A O 1
ATOM 2908 N N . ILE A 1 360 ? 14.419 38.453 -47.207 1.00 66.06 360 ILE A N 1
ATOM 2909 C CA . ILE A 1 360 ? 15.211 38.332 -48.423 1.00 66.06 360 ILE A CA 1
ATOM 2910 C C . ILE A 1 360 ? 16.632 38.797 -48.098 1.00 66.06 360 ILE A C 1
ATOM 2912 O O . ILE A 1 360 ? 16.866 39.975 -47.833 1.00 66.06 360 ILE A O 1
ATOM 2916 N N . MET A 1 361 ? 17.585 37.869 -48.103 1.00 69.75 361 MET A N 1
ATOM 2917 C CA . MET A 1 361 ? 19.005 38.162 -47.903 1.00 69.75 361 MET A CA 1
ATOM 2918 C C . MET A 1 361 ? 19.762 37.929 -49.207 1.00 69.75 361 MET A C 1
ATOM 2920 O O . MET A 1 361 ? 19.577 36.901 -49.854 1.00 69.75 361 MET A O 1
ATOM 2924 N N . GLN A 1 362 ? 20.620 38.869 -49.601 1.00 74.25 362 GLN A N 1
ATOM 2925 C CA . GLN A 1 362 ? 21.484 38.724 -50.773 1.00 74.25 362 GLN A CA 1
ATOM 2926 C C . GLN A 1 362 ? 22.859 38.199 -50.333 1.00 74.25 362 GLN A C 1
ATOM 2928 O O . GLN A 1 362 ? 23.450 38.737 -49.395 1.00 74.25 362 GLN A O 1
ATOM 2933 N N . SER A 1 363 ? 23.373 37.142 -50.966 1.00 79.81 363 SER A N 1
ATOM 2934 C CA . SER A 1 363 ? 24.732 36.659 -50.706 1.00 79.81 363 SER A CA 1
ATOM 2935 C C . SER A 1 363 ? 25.775 37.633 -51.245 1.00 79.81 363 SER A C 1
ATOM 2937 O O . SER A 1 363 ? 25.491 38.471 -52.101 1.00 79.81 363 SER A O 1
ATOM 2939 N N . PHE A 1 364 ? 27.023 37.473 -50.800 1.00 77.56 364 PHE A N 1
ATOM 2940 C CA . PHE A 1 364 ? 28.168 38.236 -51.310 1.00 77.56 364 PHE A CA 1
ATOM 2941 C C . PHE A 1 364 ? 28.383 38.105 -52.828 1.00 77.56 364 PHE A C 1
ATOM 2943 O O . PHE A 1 364 ? 29.048 38.954 -53.414 1.00 77.56 364 PHE A O 1
ATOM 2950 N N . ASN A 1 365 ? 27.795 37.089 -53.467 1.00 86.44 365 ASN A N 1
ATOM 2951 C CA . ASN A 1 365 ? 27.872 36.885 -54.913 1.00 86.44 365 ASN A CA 1
ATOM 2952 C C . ASN A 1 365 ? 26.716 37.558 -55.676 1.00 86.44 365 ASN A C 1
ATOM 2954 O O . ASN A 1 365 ? 26.674 37.490 -56.900 1.00 86.44 365 ASN A O 1
ATOM 2958 N N . GLY A 1 366 ? 25.787 38.215 -54.973 1.00 83.38 366 GLY A N 1
ATOM 2959 C CA . GLY A 1 366 ? 24.635 38.895 -55.565 1.00 83.38 366 GLY A CA 1
ATOM 2960 C C . GLY A 1 366 ? 23.373 38.036 -55.692 1.00 83.38 366 GLY A C 1
ATOM 2961 O O . GLY A 1 366 ? 22.347 38.543 -56.148 1.00 83.38 366 GLY A O 1
ATOM 2962 N N . ASP A 1 367 ? 23.404 36.777 -55.256 1.00 79.25 367 ASP A N 1
ATOM 2963 C CA . ASP A 1 367 ? 22.250 35.875 -55.321 1.00 79.25 367 ASP A CA 1
ATOM 2964 C C . ASP A 1 367 ? 21.282 36.123 -54.157 1.00 79.25 367 ASP A C 1
ATOM 2966 O O . ASP A 1 367 ? 21.710 36.317 -53.020 1.00 79.25 367 ASP A O 1
ATOM 2970 N N . TRP A 1 368 ? 19.975 36.097 -54.416 1.00 77.88 368 TRP A N 1
ATOM 2971 C CA . TRP A 1 368 ? 18.943 36.345 -53.404 1.00 77.88 368 TRP A CA 1
ATOM 2972 C C . TRP A 1 368 ? 18.419 35.037 -52.805 1.00 77.88 368 TRP A C 1
ATOM 2974 O O . TRP A 1 368 ? 18.018 34.131 -53.534 1.00 77.88 368 TRP A O 1
ATOM 2984 N N . PHE A 1 369 ? 18.362 34.963 -51.476 1.00 72.19 369 PHE A N 1
ATOM 2985 C CA . PHE A 1 369 ? 17.869 33.812 -50.723 1.00 72.19 369 PHE A CA 1
ATOM 2986 C C . PHE A 1 369 ? 16.732 34.225 -49.793 1.00 72.19 369 PHE A C 1
ATOM 2988 O O . PHE A 1 369 ? 16.776 35.283 -49.163 1.00 72.19 369 PHE A O 1
ATOM 2995 N N . TYR A 1 370 ? 15.724 33.359 -49.689 1.00 67.31 370 TYR A N 1
ATOM 2996 C CA . TYR A 1 370 ? 14.653 33.501 -48.712 1.00 67.31 370 TYR A CA 1
ATOM 2997 C C . TYR A 1 370 ? 15.035 32.743 -47.441 1.00 67.31 370 TYR A C 1
ATOM 2999 O O . TYR A 1 370 ? 15.201 31.521 -47.472 1.00 67.31 370 TYR A O 1
ATOM 3007 N N . GLN A 1 371 ? 15.206 33.455 -46.328 1.00 66.06 371 GLN A N 1
ATOM 3008 C CA . GLN A 1 371 ? 15.490 32.814 -45.047 1.00 66.06 371 GLN A CA 1
ATOM 3009 C C . GLN A 1 371 ? 14.164 32.384 -44.414 1.00 66.06 371 GLN A C 1
ATOM 3011 O O . GLN A 1 371 ? 13.418 33.208 -43.891 1.00 66.06 371 GLN A O 1
ATOM 3016 N N . CYS A 1 372 ? 13.852 31.089 -44.501 1.00 61.69 372 CYS A N 1
ATOM 3017 C CA . CYS A 1 372 ? 12.715 30.508 -43.796 1.00 61.69 372 CYS A CA 1
ATOM 3018 C C . CYS A 1 372 ? 13.019 30.521 -42.293 1.00 61.69 372 CYS A C 1
ATOM 3020 O O . CYS A 1 372 ? 14.001 29.911 -41.861 1.00 61.69 372 CYS A O 1
ATOM 3022 N N . ASP A 1 373 ? 12.194 31.209 -41.505 1.00 64.56 373 ASP A N 1
ATOM 3023 C CA . ASP A 1 373 ? 12.242 31.100 -40.051 1.00 64.56 373 ASP A CA 1
ATOM 3024 C C . ASP A 1 373 ? 11.843 29.665 -39.687 1.00 64.56 373 ASP A C 1
ATOM 3026 O O . ASP A 1 373 ? 10.675 29.295 -39.767 1.00 64.56 373 ASP A O 1
ATOM 3030 N N . LEU A 1 374 ? 12.827 28.824 -39.357 1.00 60.34 374 LEU A N 1
ATOM 3031 C CA . LEU A 1 374 ? 12.563 27.511 -38.775 1.00 60.34 374 LEU A CA 1
ATOM 3032 C C . LEU A 1 374 ? 11.727 27.720 -37.509 1.00 60.34 374 LEU A C 1
ATOM 3034 O O . LEU A 1 374 ? 12.117 28.512 -36.644 1.00 60.34 374 LEU A O 1
ATOM 3038 N N . GLU A 1 375 ? 10.590 27.021 -37.425 1.00 52.69 375 GLU A N 1
ATOM 3039 C CA . GLU A 1 375 ? 9.750 26.968 -36.230 1.00 52.69 375 GLU A CA 1
ATOM 3040 C C . GLU A 1 375 ? 10.650 26.729 -35.020 1.00 52.69 375 GLU A C 1
ATOM 3042 O O . GLU A 1 375 ? 11.372 25.730 -34.930 1.00 52.69 375 GLU A O 1
ATOM 3047 N N . LYS A 1 376 ? 10.672 27.704 -34.108 1.00 56.97 376 LYS A N 1
ATOM 3048 C CA . LYS A 1 376 ? 11.353 27.517 -32.832 1.00 56.97 376 LYS A CA 1
ATOM 3049 C C . LYS A 1 376 ? 10.688 26.315 -32.164 1.00 56.97 376 LYS A C 1
ATOM 3051 O O . LYS A 1 376 ? 9.461 26.262 -32.178 1.00 56.97 376 LYS A O 1
ATOM 3056 N N . PRO A 1 377 ? 11.450 25.375 -31.582 1.00 51.50 377 PRO A N 1
ATOM 3057 C CA . PRO A 1 377 ? 10.843 24.308 -30.809 1.00 51.50 377 PRO A CA 1
ATOM 3058 C C . PRO A 1 377 ? 9.982 24.955 -29.724 1.00 51.50 377 PRO A C 1
ATOM 3060 O O . PRO A 1 377 ? 10.500 25.736 -28.918 1.00 51.50 377 PRO A O 1
ATOM 3063 N N . ASP A 1 378 ? 8.680 24.670 -29.757 1.00 45.84 378 ASP A N 1
ATOM 3064 C CA . ASP A 1 378 ? 7.723 25.049 -28.722 1.00 45.84 378 ASP A CA 1
ATOM 3065 C C . ASP A 1 378 ? 8.128 24.338 -27.433 1.00 45.84 378 ASP A C 1
ATOM 3067 O O . ASP A 1 378 ? 7.705 23.234 -27.104 1.00 45.84 378 ASP A O 1
ATOM 3071 N N . LEU A 1 379 ? 9.040 24.976 -26.709 1.00 49.72 379 LEU A N 1
ATOM 3072 C CA . LEU A 1 379 ? 9.451 24.601 -25.368 1.00 49.72 379 LEU A CA 1
ATOM 3073 C C . LEU A 1 379 ? 8.512 25.305 -24.382 1.00 49.72 379 LEU A C 1
ATOM 3075 O O . LEU A 1 379 ? 8.930 26.066 -23.514 1.00 49.72 379 LEU A O 1
ATOM 3079 N N . LEU A 1 380 ? 7.216 25.070 -24.572 1.00 51.28 380 LEU A N 1
ATOM 3080 C CA . LEU A 1 380 ? 6.200 25.216 -23.547 1.00 51.28 380 LEU A CA 1
ATOM 3081 C C . LEU A 1 380 ? 5.653 23.813 -23.315 1.00 51.28 380 LEU A C 1
ATOM 3083 O O . LEU A 1 380 ? 4.938 23.255 -24.138 1.00 51.28 380 LEU A O 1
ATOM 3087 N N . LEU A 1 381 ? 6.067 23.231 -22.191 1.00 51.72 381 LEU A N 1
ATOM 3088 C CA . LEU A 1 381 ? 5.285 22.200 -21.531 1.00 51.72 381 LEU A CA 1
ATOM 3089 C C . LEU A 1 381 ? 3.897 22.801 -21.296 1.00 51.72 381 LEU A C 1
ATOM 3091 O O . LEU A 1 381 ? 3.776 23.728 -20.495 1.00 51.72 381 LEU A O 1
ATOM 3095 N N . ASP A 1 382 ? 2.896 22.300 -22.018 1.00 44.62 382 ASP A N 1
ATOM 3096 C CA . ASP A 1 382 ? 1.503 22.406 -21.593 1.00 44.62 382 ASP A CA 1
ATOM 3097 C C . ASP A 1 382 ? 1.421 21.777 -20.194 1.00 44.62 382 ASP A C 1
ATOM 3099 O O . ASP A 1 382 ? 1.548 20.559 -20.031 1.00 44.62 382 ASP A O 1
ATOM 3103 N N . LEU A 1 383 ? 1.313 22.648 -19.192 1.00 42.62 383 LEU A N 1
ATOM 3104 C CA . LEU A 1 383 ? 0.981 22.343 -17.804 1.00 42.62 383 LEU A CA 1
ATOM 3105 C C . LEU A 1 383 ? -0.460 22.767 -17.548 1.00 42.62 383 LEU A C 1
ATOM 3107 O O . LEU A 1 383 ? -0.799 23.911 -17.937 1.00 42.62 383 LEU A O 1
#

Solvent-accessible surface area (backbone atoms only — not comparable to full-atom values): 21973 Å² total; per-residue (Å²): 91,66,70,47,76,45,66,66,35,74,24,79,44,52,9,9,66,40,65,38,84,48,68,59,34,47,78,46,70,48,46,55,32,36,36,33,49,9,28,5,54,55,42,10,1,18,30,23,31,57,60,60,59,85,28,20,29,60,68,56,90,61,41,50,68,44,75,5,16,31,80,93,42,79,26,43,59,39,46,38,72,32,32,38,35,67,70,54,89,59,66,90,41,47,46,79,47,47,16,49,43,78,52,64,44,37,35,39,36,19,23,80,82,74,42,69,44,46,51,87,65,50,81,57,43,66,30,29,41,37,56,47,75,35,76,55,89,65,90,74,82,74,86,70,75,89,72,59,56,55,51,72,42,52,39,60,34,44,35,57,62,18,35,26,67,25,72,65,12,27,46,30,27,45,66,46,61,31,32,54,42,78,50,72,43,79,62,94,69,73,64,46,72,66,61,77,75,36,38,38,36,34,36,66,64,55,95,50,32,44,81,43,71,59,89,87,21,37,31,35,40,77,38,41,52,50,90,49,44,50,60,90,76,52,26,45,49,34,53,44,97,83,51,82,42,48,86,54,27,45,68,41,56,39,94,66,49,49,62,76,35,75,91,55,66,50,78,62,77,82,73,86,68,90,72,84,88,82,86,85,87,80,89,79,85,86,78,82,78,74,92,74,78,90,74,88,89,83,87,75,77,74,66,58,60,59,57,55,52,54,56,52,54,52,52,53,52,53,52,52,52,53,51,52,52,52,52,52,52,50,54,51,52,52,52,51,52,53,50,50,54,52,50,52,52,52,55,51,53,59,61,55,71,74,58,82,74,62,62,66,48,67,48,100,87,70,51,77,42,75,64,76,81,72,80,71,81,80,85,64,82,91,124